Protein AF-A0A6P8PM61-F1 (afdb_monomer)

Radius of gyration: 30.63 Å; Cα contacts (8 Å, |Δi|>4): 524; chains: 1; bounding box: 127×92×71 Å

Secondary structure (DSSP, 8-state):
-HHHHHHHTTTTTTT-STT--HHHHHHHHHHHTTS-THHHHHHHHHHHHHHHHS---GGGHHHHHHHHHHHHHHHHHHTTS-SS--HHHHHHHHHHHHHHHHHHHHHHTTTTTT-HHHHHHHHHHHTTGGGGGGGGTT-HHHHHHHHHHHHHHHHHHTTTS-TTS--SS-----------------SS------PPPSS---HHHHHHHHHHHHHHHT-TTHHHHHHHHHHGGGGGG-S-THHHHHHHHHHHHHHHH-HHHHHHHHHHHHHHHHHHHHHHTT-TT-TTGGGG--HHHHHHHHHHHHHHHHH-SSHHHHHHHHH----S--------S-SS--HHHHHH---TT--HHHHHHHHHHHHHHHHHHHHHHHHTTT-GGGHHHHHHHHHHHHHHHHH---HHHHHHHHHHHHHHH-S--TTTTTSS---TT---TTS--SHHHHHHHHHHHHH-TT---PPP------------PPP----------------SSSS----------HHHHHHHHHHHHHHHHHHHHHHHHHHHHHHHHHHHHHHHHHHHHHHHHHHHHHHHHHHHHTT--

Mean predicted aligned error: 16.51 Å

Nearest PDB structures (foldseek):
  3icq-assembly1_T  TM=1.948E-01  e=8.072E-01  Schizosaccharomyces pombe
  8v3b-assembly1_a  TM=2.171E-01  e=1.898E+00  synthetic construct
  6tnf-assembly1_A  TM=2.110E-01  e=6.841E+00  Gallus gallus

Foldseek 3Di:
DLVLLLVQLCLVPLQDDPSHDNLVSLVVLLVQLPDDDPSVVSSLLSLLSSLLRHFQDLVCLVSLLVLLLSLLVCLLVVLVPDLDDDLSLLSSLSSNLSSLLSNLLCVLLVSCVVVLVSLVSNVVSLVRLVVSLVSCLLPLSSNLSSVSNSLSSCVSNVVPDPPDPPPDDDDDPPPPPDDDDDDPDDDDDDDDPDDDPPDPQQQLLVLLLVLLVCLLVVNPCNVVSLVVNVVSLVVCLDPSVSSLLLSLLSLLNSLLRDVSSLQSSLVSLLCLVCVVVVVCVVDVPDPPPVSSRDLSSLLSNLQSLLLSLVRRPDNVSNVCLAPNDPPDPDDDDPDLGQDRNRLLNLLSRDPPDDDPVVNSRSVSSNLSSLLSLLLSLLLCPPPPVCVVVNVVSVVSNVVCVVVDPDPSSVVSNVVSCCNFCDPPDPVVPPDDDPPNPPPDPSGSNRNSVSSSQNSCVSNPVPDDDSDDPDDDDPPPPPPDDDDDDDDDDDDDDDDDDDDDPPDDDDDDDPDDDPVVVVVVVVVVVVVVVVVVVVVVVVVVVVVVVVVVVVVVVVVVVVVVVVVVVVVVVVVVVVVVD

Organism: Geotrypetes seraphini (NCBI:txid260995)

Sequence (577 aa):
MLLRCKRRSGFHSMGCGEYVDLTVAWTELILLAQCKGKIQEEALDILLVSLDQAPVNSDHIRVLFFIAESVLYRICCDAVHKSYLYSNEVKLSKIGFLTFLRLFVFHLSDKLVPYKENKCRLLTFIQVLPSCETVYQLYPNVLSALRFMNKAAETICSSMMPLERMSSSDNSFKQNQYPHTFDLYSQGSISSEYDPPKFEMNPFLWHSLLTWQCVQTNGTRLNELLQNLFVYRGELHQENWLYSVLALFFLGEAAKLNMSCLKVLMHLMRDFILSPLSLQLKHENCKRNISSWRWEVAYIYTMVLADICLNGNISEIQKTAFVGCKEHGYLLKQTKELKEASLYDLLHYSPAQMSNLCDEIFWVIRYGAVHSLVKICHELRGNVNREGLRNAVWKALYKQKRNENDSHILEAVKVAEAEINGPINPFISRNGKVLSTHRSLACFQYVGWRIASGLCSFYFPTTHYIHLPRTSLPKKSQIQHSQSKQHKMEKKVSHFLCKEVLQAGKRSVSHQDFTMRSDMDLKRVIKNQWEKELQVLIKEEDDMSNKSLQKNQTQETYFREIMRKREEKLKKEDKTL

Solvent-accessible surface area (backbone atoms only — not comparable to full-atom values): 34284 Å² total; per-residue (Å²): 108,68,72,56,34,42,51,17,26,8,64,90,48,52,40,48,59,95,72,38,39,56,57,62,18,49,55,53,27,58,58,42,39,71,46,76,65,72,56,15,56,54,25,47,52,50,44,42,55,21,65,28,41,28,72,69,55,80,85,41,51,68,49,40,50,53,50,41,50,54,39,48,52,49,53,60,61,53,57,79,75,63,97,69,91,51,71,65,57,53,51,42,31,54,41,33,31,54,37,38,54,52,51,44,54,36,44,78,69,59,67,50,71,85,47,55,68,62,43,58,59,47,51,65,49,54,74,53,46,69,76,47,48,74,80,32,68,86,36,60,78,48,36,41,23,51,54,47,36,48,53,40,51,49,64,72,37,58,91,71,61,75,95,75,83,87,84,86,84,79,93,71,89,73,79,78,78,76,90,73,92,74,88,89,80,84,88,82,90,75,92,76,97,66,83,75,71,95,62,89,69,56,68,43,36,52,40,21,50,50,42,25,51,29,60,76,69,69,46,89,61,49,66,63,39,57,52,50,45,62,74,37,48,70,57,57,47,37,92,68,45,65,50,41,47,53,24,48,34,24,39,35,56,28,22,20,76,33,64,69,46,38,54,49,52,25,51,55,50,36,53,59,70,48,42,66,61,60,58,50,79,75,41,97,80,62,95,72,71,68,78,45,66,59,64,56,53,56,34,50,46,32,51,39,38,42,46,24,42,73,62,24,74,45,71,65,44,17,48,30,36,36,70,33,81,86,82,73,79,88,78,93,70,96,65,59,63,75,79,50,51,11,48,51,40,37,53,65,52,47,82,89,84,66,63,78,80,54,61,76,57,53,52,49,41,29,23,29,25,46,28,32,46,54,43,50,42,58,73,36,60,90,38,80,93,44,40,68,60,30,51,52,48,46,51,51,52,54,54,47,65,75,72,60,78,56,66,62,50,59,46,23,48,54,53,37,50,52,68,71,56,58,86,73,60,82,88,68,77,80,65,97,64,86,69,95,68,75,76,62,90,79,61,81,84,37,39,40,56,33,49,50,53,34,52,43,55,74,78,39,83,84,67,72,85,79,75,76,87,76,78,82,70,81,76,76,76,76,76,80,76,80,88,79,84,87,82,91,78,91,83,82,89,83,90,82,82,94,82,81,88,84,83,82,84,85,81,92,67,87,79,75,57,73,69,61,54,53,54,52,51,50,52,49,53,53,50,56,49,49,56,52,49,52,56,48,51,54,50,53,50,51,54,51,51,51,52,51,52,54,51,52,51,51,52,50,54,52,51,53,52,52,51,52,58,50,54,56,49,54,64,52,58,72,70,74,116

pLDDT: mean 72.49, std 23.61, range [24.22, 97.06]

InterPro domains:
  IPR031747 Transmembrane protein 232 [PF15877] (1-417)
  IPR031747 Transmembrane protein 232 [PTHR28651] (1-575)

Structure (mmCIF, N/CA/C/O backbone):
data_AF-A0A6P8PM61-F1
#
_entry.id   AF-A0A6P8PM61-F1
#
loop_
_atom_site.group_PDB
_atom_site.id
_atom_site.type_symbol
_atom_site.label_atom_id
_atom_site.label_alt_id
_atom_site.label_comp_id
_atom_site.label_asym_id
_atom_site.label_entity_id
_atom_site.label_seq_id
_atom_site.pdbx_PDB_ins_code
_atom_site.Cartn_x
_atom_site.Cartn_y
_atom_site.Cartn_z
_atom_site.occupancy
_atom_site.B_iso_or_equiv
_atom_site.auth_seq_id
_atom_site.auth_comp_id
_atom_site.auth_asym_id
_atom_site.auth_atom_id
_atom_site.pdbx_PDB_model_num
ATOM 1 N N . MET A 1 1 ? -6.709 -25.076 -11.941 1.00 78.12 1 MET A N 1
ATOM 2 C CA . MET A 1 1 ? -6.183 -23.834 -12.551 1.00 78.12 1 MET A CA 1
ATOM 3 C C . MET A 1 1 ? -5.539 -22.915 -11.513 1.00 78.12 1 MET A C 1
ATOM 5 O O . MET A 1 1 ? -4.338 -22.725 -11.611 1.00 78.12 1 MET A O 1
ATOM 9 N N . LEU A 1 2 ? -6.252 -22.462 -10.470 1.00 83.69 2 LEU A N 1
ATOM 10 C CA . LEU A 1 2 ? -5.696 -21.600 -9.403 1.00 83.69 2 LEU A CA 1
ATOM 11 C C . LEU A 1 2 ? -4.368 -22.093 -8.800 1.00 83.69 2 LEU A C 1
ATOM 13 O O . LEU A 1 2 ? -3.428 -21.317 -8.682 1.00 83.69 2 LEU A O 1
ATOM 17 N N . LEU A 1 3 ? -4.235 -23.394 -8.513 1.00 82.94 3 LEU A N 1
ATOM 18 C CA . LEU A 1 3 ? -2.977 -23.968 -8.008 1.00 82.94 3 LEU A CA 1
ATOM 19 C C . LEU A 1 3 ? -1.795 -23.778 -8.982 1.00 82.94 3 LEU A C 1
ATOM 21 O O . LEU A 1 3 ? -0.662 -23.572 -8.551 1.00 82.94 3 LEU A O 1
ATOM 25 N N . ARG A 1 4 ? -2.054 -23.826 -10.296 1.00 85.75 4 ARG A N 1
ATOM 26 C CA . ARG A 1 4 ? -1.054 -23.561 -11.341 1.00 85.75 4 ARG A CA 1
ATOM 27 C C . ARG A 1 4 ? -0.693 -22.080 -11.367 1.00 85.75 4 ARG A C 1
ATOM 29 O O . ARG A 1 4 ? 0.492 -21.764 -11.341 1.00 85.75 4 ARG A O 1
ATOM 36 N N . CYS A 1 5 ? -1.692 -21.198 -11.354 1.00 86.94 5 CYS A N 1
ATOM 37 C CA . CYS A 1 5 ? -1.477 -19.753 -11.305 1.00 86.94 5 CYS A CA 1
ATOM 38 C C . CYS A 1 5 ? -0.686 -19.353 -10.052 1.00 86.94 5 CYS A C 1
ATOM 40 O O . CYS A 1 5 ? 0.252 -18.578 -10.157 1.00 86.94 5 CYS A O 1
ATOM 42 N N . LYS A 1 6 ? -0.967 -19.966 -8.894 1.00 85.12 6 LYS A N 1
ATOM 43 C CA . LYS A 1 6 ? -0.231 -19.760 -7.635 1.00 85.12 6 LYS A CA 1
ATOM 44 C C . LYS A 1 6 ? 1.249 -20.151 -7.720 1.00 85.12 6 LYS A C 1
ATOM 46 O O . LYS A 1 6 ? 2.096 -19.503 -7.113 1.00 85.12 6 LYS A O 1
ATOM 51 N N . ARG A 1 7 ? 1.575 -21.221 -8.454 1.00 85.19 7 ARG A N 1
ATOM 52 C CA . ARG A 1 7 ? 2.972 -21.619 -8.706 1.00 85.19 7 ARG A CA 1
ATOM 53 C C . ARG A 1 7 ? 3.653 -20.643 -9.665 1.00 85.19 7 ARG A C 1
ATOM 55 O O . ARG A 1 7 ? 4.719 -20.134 -9.340 1.00 85.19 7 ARG A O 1
ATOM 62 N N . ARG A 1 8 ? 3.007 -20.343 -10.798 1.00 89.38 8 ARG A N 1
ATOM 63 C CA . ARG A 1 8 ? 3.531 -19.424 -11.822 1.00 89.38 8 ARG A CA 1
ATOM 64 C C . ARG A 1 8 ? 3.664 -17.986 -11.332 1.00 89.38 8 ARG A C 1
ATOM 66 O O . ARG A 1 8 ? 4.543 -17.284 -11.799 1.00 89.38 8 ARG A O 1
ATOM 73 N N . SER A 1 9 ? 2.845 -17.561 -10.373 1.00 86.69 9 SER A N 1
ATOM 74 C CA . SER A 1 9 ? 2.925 -16.229 -9.768 1.00 86.69 9 SER A CA 1
ATOM 75 C C . SER A 1 9 ? 4.073 -16.091 -8.759 1.00 86.69 9 SER A C 1
ATOM 77 O O . SER A 1 9 ? 4.243 -15.030 -8.155 1.00 86.69 9 SER A O 1
ATOM 79 N N . GLY A 1 10 ? 4.835 -17.169 -8.527 1.00 81.31 10 GLY A N 1
ATOM 80 C CA . GLY A 1 10 ? 5.909 -17.207 -7.541 1.00 81.31 10 GLY A CA 1
ATOM 81 C C . GLY A 1 10 ? 5.420 -16.901 -6.127 1.00 81.31 10 GLY A C 1
ATOM 82 O O . GLY A 1 10 ? 6.168 -16.327 -5.340 1.00 81.31 10 GLY A O 1
ATOM 83 N N . PHE A 1 11 ? 4.175 -17.269 -5.794 1.00 80.12 11 PHE A N 1
ATOM 84 C CA . PHE A 1 11 ? 3.513 -16.909 -4.532 1.00 80.12 11 PHE A CA 1
ATOM 85 C C . PHE A 1 11 ? 4.338 -17.272 -3.285 1.00 80.12 11 PHE A C 1
ATOM 87 O O . PHE A 1 11 ? 4.326 -16.561 -2.284 1.00 80.12 11 PHE A O 1
ATOM 94 N N . HIS A 1 12 ? 5.069 -18.388 -3.336 1.00 79.94 12 HIS A N 1
ATOM 95 C CA . HIS A 1 12 ? 5.944 -18.829 -2.245 1.00 79.94 12 HIS A CA 1
ATOM 96 C C . HIS A 1 12 ? 7.421 -18.468 -2.454 1.00 79.94 12 HIS A C 1
ATOM 98 O O . HIS A 1 12 ? 8.208 -18.582 -1.518 1.00 79.94 12 HIS A O 1
ATOM 104 N N . SER A 1 13 ? 7.794 -18.014 -3.650 1.00 81.06 13 SER A N 1
ATOM 105 C CA . SER A 1 13 ? 9.173 -17.754 -4.073 1.00 81.06 13 SER A CA 1
ATOM 106 C C . SER A 1 13 ? 9.436 -16.278 -4.395 1.00 81.06 13 SER A C 1
ATOM 108 O O . SER A 1 13 ? 10.390 -15.953 -5.097 1.00 81.06 13 SER A O 1
ATOM 110 N N . MET A 1 14 ? 8.602 -15.373 -3.868 1.00 82.06 14 MET A N 1
ATOM 111 C CA . MET A 1 14 ? 8.716 -13.918 -4.038 1.00 82.06 14 MET A CA 1
ATOM 112 C C . MET A 1 14 ? 8.737 -13.466 -5.507 1.00 82.06 14 MET A C 1
ATOM 114 O O . MET A 1 14 ? 9.443 -12.522 -5.860 1.00 82.06 14 MET A O 1
ATOM 118 N N . GLY A 1 15 ? 7.994 -14.161 -6.372 1.00 80.06 15 GLY A N 1
ATOM 119 C CA . GLY A 1 15 ? 7.952 -13.852 -7.801 1.00 80.06 15 GLY A CA 1
ATOM 120 C C . GLY A 1 15 ? 9.226 -14.217 -8.573 1.00 80.06 15 GLY A C 1
ATOM 121 O O . GLY A 1 15 ? 9.423 -13.688 -9.660 1.00 80.06 15 GLY A O 1
ATOM 122 N N . CYS A 1 16 ? 10.074 -15.106 -8.043 1.00 82.12 16 CYS A N 1
ATOM 123 C CA . CYS A 1 16 ? 11.276 -15.604 -8.723 1.00 82.12 16 CYS A CA 1
ATOM 124 C C . CYS A 1 16 ? 11.272 -17.139 -8.829 1.00 82.12 16 CYS A C 1
ATOM 126 O O . CYS A 1 16 ? 10.770 -17.823 -7.935 1.00 82.12 16 CYS A O 1
ATOM 128 N N . GLY A 1 17 ? 11.867 -17.696 -9.885 1.00 83.75 17 GLY A N 1
ATOM 129 C CA . GLY A 1 17 ? 12.079 -19.140 -10.041 1.00 83.75 17 GLY A CA 1
ATOM 130 C C . GLY A 1 17 ? 11.942 -19.616 -11.486 1.00 83.75 17 GLY A C 1
ATOM 131 O O . GLY A 1 17 ? 11.370 -18.923 -12.315 1.00 83.75 17 GLY A O 1
ATOM 132 N N . GLU A 1 18 ? 12.436 -20.820 -11.766 1.00 81.00 18 GLU A N 1
ATOM 133 C CA . GLU A 1 18 ? 12.456 -21.415 -13.115 1.00 81.00 18 GLU A CA 1
ATOM 134 C C . GLU A 1 18 ? 11.054 -21.591 -13.724 1.00 81.00 18 GLU A C 1
ATOM 136 O O . GLU A 1 18 ? 10.856 -21.417 -14.919 1.00 81.00 18 GLU A O 1
ATOM 141 N N . TYR A 1 19 ? 10.056 -21.882 -12.885 1.00 83.56 19 TYR A N 1
ATOM 142 C CA . TYR A 1 19 ? 8.664 -22.096 -13.302 1.00 83.56 19 TYR A CA 1
ATOM 143 C C . TYR A 1 19 ? 7.767 -20.870 -13.082 1.00 83.56 19 TYR A C 1
ATOM 145 O O . TYR A 1 19 ? 6.537 -20.986 -13.133 1.00 83.56 19 TYR A O 1
ATOM 153 N N . VAL A 1 20 ? 8.361 -19.719 -12.754 1.00 88.94 20 VAL A N 1
ATOM 154 C CA . VAL A 1 20 ? 7.632 -18.474 -12.515 1.00 88.94 20 VAL A CA 1
ATOM 155 C C . VAL A 1 20 ? 7.486 -17.726 -13.832 1.00 88.94 20 VAL A C 1
ATOM 157 O O . VAL A 1 20 ? 8.468 -17.359 -14.464 1.00 88.94 20 VAL A O 1
ATOM 160 N N . ASP A 1 21 ? 6.238 -17.475 -14.204 1.00 91.38 21 ASP A N 1
ATOM 161 C CA . ASP A 1 21 ? 5.859 -16.674 -15.362 1.00 91.38 21 ASP A CA 1
ATOM 162 C C . ASP A 1 21 ? 4.782 -15.696 -14.897 1.00 91.38 21 ASP A C 1
ATOM 164 O O . ASP A 1 21 ? 3.596 -16.033 -14.807 1.00 91.38 21 ASP A O 1
ATOM 168 N N . LEU A 1 22 ? 5.227 -14.500 -14.510 1.00 93.00 22 LEU A N 1
ATOM 169 C CA . LEU A 1 22 ? 4.367 -13.475 -13.925 1.00 93.00 22 LEU A CA 1
ATOM 170 C C . LEU A 1 22 ? 3.377 -12.920 -14.949 1.00 93.00 22 LEU A C 1
ATOM 172 O O . LEU A 1 22 ? 2.219 -12.692 -14.608 1.00 93.00 22 LEU A O 1
ATOM 176 N N . THR A 1 23 ? 3.797 -12.770 -16.204 1.00 93.38 23 THR A N 1
ATOM 177 C CA . THR A 1 23 ? 2.954 -12.254 -17.287 1.00 93.38 23 THR A CA 1
ATOM 178 C C . THR A 1 23 ? 1.761 -13.171 -17.529 1.00 93.38 23 THR A C 1
ATOM 180 O O . THR A 1 23 ? 0.613 -12.714 -17.515 1.00 93.38 23 THR A O 1
ATOM 183 N N . VAL A 1 24 ? 1.998 -14.478 -17.669 1.00 93.56 24 VAL A N 1
ATOM 184 C CA . VAL A 1 24 ? 0.913 -15.454 -17.832 1.00 93.56 24 VAL A CA 1
ATOM 185 C C . VAL A 1 24 ? 0.106 -15.585 -16.545 1.00 93.56 24 VAL A C 1
ATOM 187 O O . VAL A 1 24 ? -1.124 -15.575 -16.591 1.00 93.56 24 VAL A O 1
ATOM 190 N N . ALA A 1 25 ? 0.765 -15.675 -15.386 1.00 94.38 25 ALA A N 1
ATOM 191 C CA . ALA A 1 25 ? 0.072 -15.853 -14.115 1.00 94.38 25 ALA A CA 1
ATOM 192 C C . ALA A 1 25 ? -0.889 -14.703 -13.810 1.00 94.38 25 ALA A C 1
ATOM 194 O O . ALA A 1 25 ? -2.031 -14.958 -13.441 1.00 94.38 25 ALA A O 1
ATOM 195 N N . TRP A 1 26 ? -0.458 -13.450 -13.958 1.00 96.56 26 TRP A N 1
ATOM 196 C CA . TRP A 1 26 ? -1.305 -12.301 -13.653 1.00 96.56 26 TRP A CA 1
ATOM 197 C C . TRP A 1 26 ? -2.449 -12.142 -14.647 1.00 96.56 26 TRP A C 1
ATOM 199 O 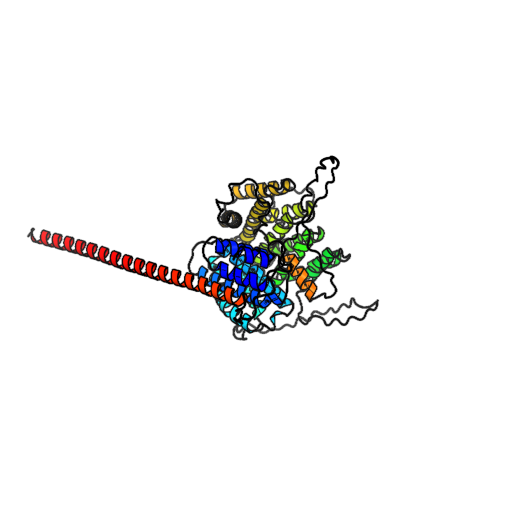O . TRP A 1 26 ? -3.561 -11.833 -14.224 1.00 96.56 26 TRP A O 1
ATOM 209 N N . THR A 1 27 ? -2.211 -12.432 -15.930 1.00 95.44 27 THR A N 1
ATOM 210 C CA . THR A 1 27 ? -3.268 -12.461 -16.952 1.00 95.44 27 THR A CA 1
ATOM 211 C C . THR A 1 27 ? -4.327 -13.510 -16.604 1.00 95.44 27 THR A C 1
ATOM 213 O O . THR A 1 27 ? -5.516 -13.208 -16.566 1.00 95.44 27 THR A O 1
ATOM 216 N N . GLU A 1 28 ? -3.914 -14.738 -16.274 1.00 94.81 28 GLU A N 1
ATOM 217 C CA . GLU A 1 28 ? -4.842 -15.795 -15.861 1.00 94.81 28 GLU A CA 1
ATOM 218 C C . GLU A 1 28 ? -5.581 -15.431 -14.561 1.00 94.81 28 GLU A C 1
ATOM 220 O O . GLU A 1 28 ? -6.780 -15.674 -14.451 1.00 94.81 28 GLU A O 1
ATOM 225 N N . LEU A 1 29 ? -4.895 -14.841 -13.575 1.00 94.88 29 LEU A N 1
ATOM 226 C CA . LEU A 1 29 ? -5.489 -14.483 -12.283 1.00 94.88 29 LEU A CA 1
ATOM 227 C C . LEU A 1 29 ? -6.523 -13.363 -12.403 1.00 94.88 29 LEU A C 1
ATOM 229 O O . LEU A 1 29 ? -7.583 -13.475 -11.792 1.00 94.88 29 LEU A O 1
ATOM 233 N N . ILE A 1 30 ? -6.259 -12.313 -13.187 1.00 94.94 30 ILE A N 1
ATOM 234 C CA . ILE A 1 30 ? -7.231 -11.224 -13.360 1.00 94.94 30 ILE A CA 1
ATOM 235 C C . ILE A 1 30 ? -8.457 -11.686 -14.160 1.00 94.94 30 ILE A C 1
ATOM 237 O O . ILE A 1 30 ? -9.573 -11.272 -13.852 1.00 94.94 30 ILE A O 1
ATOM 241 N N . LEU A 1 31 ? -8.284 -12.615 -15.108 1.00 92.75 31 LEU A N 1
ATOM 242 C CA . LEU A 1 31 ? -9.399 -13.267 -15.801 1.00 92.75 31 LEU A CA 1
ATOM 243 C C . LEU A 1 31 ? -10.201 -14.173 -14.854 1.00 92.75 31 LEU A C 1
ATOM 245 O O . LEU A 1 31 ? -11.425 -14.104 -14.822 1.00 92.75 31 LEU A O 1
ATOM 249 N N . LEU A 1 32 ? -9.537 -14.976 -14.017 1.00 92.25 32 LEU A N 1
ATOM 250 C CA . LEU A 1 32 ? -10.209 -15.792 -12.995 1.00 92.25 32 LEU A CA 1
ATOM 251 C C . LEU A 1 32 ? -10.926 -14.942 -11.940 1.00 92.25 32 LEU A C 1
ATOM 253 O O . LEU A 1 32 ? -11.947 -15.366 -11.400 1.00 92.25 32 LEU A O 1
ATOM 257 N N . ALA A 1 33 ? -10.438 -13.731 -11.670 1.00 90.50 33 ALA A N 1
ATOM 258 C CA . ALA A 1 33 ? -11.106 -12.779 -10.791 1.00 90.50 33 ALA A CA 1
ATOM 259 C C . ALA A 1 33 ? -12.441 -12.255 -11.359 1.00 90.50 33 ALA A C 1
ATOM 261 O O . ALA A 1 33 ? -13.199 -11.625 -10.620 1.00 90.50 33 ALA A O 1
ATOM 262 N N . GLN A 1 34 ? -12.757 -12.514 -12.634 1.00 86.62 34 GLN A N 1
ATOM 263 C CA . GLN A 1 34 ? -14.078 -12.242 -13.215 1.00 86.62 34 GLN A CA 1
ATOM 264 C C . GLN A 1 34 ? -15.112 -13.321 -12.863 1.00 86.62 34 GLN A C 1
ATOM 266 O O . GLN A 1 34 ? -16.311 -13.070 -12.953 1.00 86.62 34 GLN A O 1
ATOM 271 N N . CYS A 1 35 ? -14.682 -14.509 -12.422 1.00 86.75 35 CYS A N 1
ATOM 272 C CA . CYS A 1 35 ? -15.599 -15.519 -11.896 1.00 86.75 35 CYS A CA 1
ATOM 273 C C . CYS A 1 35 ? -16.296 -15.014 -10.614 1.00 86.75 35 CYS A C 1
ATOM 275 O O . CYS A 1 35 ? -15.864 -14.039 -10.006 1.00 86.75 35 CYS A O 1
ATOM 277 N N . LYS A 1 36 ? -17.364 -15.691 -10.167 1.00 80.94 36 LYS A N 1
ATOM 278 C CA . LYS A 1 36 ? -18.052 -15.393 -8.894 1.00 80.94 36 LYS A CA 1
ATOM 279 C C . LYS A 1 36 ? -17.646 -16.370 -7.782 1.00 80.94 36 LYS A C 1
ATOM 281 O O . LYS A 1 36 ? -17.249 -17.509 -8.035 1.00 80.94 36 LYS A O 1
ATOM 286 N N . GLY A 1 37 ? -17.786 -15.936 -6.529 1.00 82.88 37 GLY A N 1
ATOM 287 C CA . GLY A 1 37 ? -17.596 -16.778 -5.344 1.00 82.88 37 GLY A CA 1
ATOM 288 C C . GLY A 1 37 ? -16.127 -17.036 -4.993 1.00 82.88 37 GLY A C 1
ATOM 289 O O . GLY A 1 37 ? -15.267 -16.185 -5.189 1.00 82.88 37 GLY A O 1
ATOM 290 N N . LYS A 1 38 ? -15.821 -18.226 -4.458 1.00 84.06 38 LYS A N 1
ATOM 291 C CA . LYS A 1 38 ? -14.497 -18.536 -3.875 1.00 84.06 38 LYS A CA 1
ATOM 292 C C . LYS A 1 38 ? -13.328 -18.391 -4.857 1.00 84.06 38 LYS A C 1
ATOM 294 O O . LYS A 1 38 ? -12.235 -18.031 -4.439 1.00 84.06 38 LYS A O 1
ATOM 299 N N . ILE A 1 39 ? -13.564 -18.657 -6.144 1.00 87.50 39 ILE A N 1
ATOM 300 C CA . ILE A 1 39 ? -12.535 -18.537 -7.188 1.00 87.50 39 ILE A CA 1
ATOM 301 C C . ILE A 1 39 ? -12.096 -17.079 -7.342 1.00 87.50 39 ILE A C 1
ATOM 303 O O . ILE A 1 39 ? -10.900 -16.827 -7.454 1.00 87.50 39 ILE A O 1
ATOM 307 N N . GLN A 1 40 ? -13.045 -16.139 -7.295 1.00 88.94 40 GLN A N 1
ATOM 308 C CA . GLN A 1 40 ? -12.759 -14.707 -7.351 1.00 88.94 40 GLN A CA 1
ATOM 309 C C . GLN A 1 40 ? -11.863 -14.281 -6.198 1.00 88.94 40 GLN A C 1
ATOM 311 O O . GLN A 1 40 ? -10.819 -13.674 -6.411 1.00 88.94 40 GLN A O 1
ATOM 316 N N . GLU A 1 41 ? -12.283 -14.624 -4.984 1.00 85.25 41 GLU A N 1
ATOM 317 C CA . GLU A 1 41 ? -11.602 -14.233 -3.755 1.00 85.25 41 GLU A CA 1
ATOM 318 C C . GLU A 1 41 ? -10.168 -14.765 -3.724 1.00 85.25 41 GLU A C 1
ATOM 320 O O . GLU A 1 41 ? -9.231 -13.999 -3.511 1.00 85.25 41 GLU A O 1
ATOM 325 N N . GLU A 1 42 ? -9.981 -16.051 -4.032 1.00 87.81 42 GLU A N 1
ATOM 326 C CA . GLU A 1 42 ? -8.654 -16.664 -4.046 1.00 87.81 42 GLU A CA 1
ATOM 327 C C . GLU A 1 42 ? -7.778 -16.123 -5.190 1.00 87.81 42 GLU A C 1
ATOM 329 O O . GLU A 1 42 ? -6.578 -15.919 -4.998 1.00 87.81 42 GLU A O 1
ATOM 334 N N . ALA A 1 43 ? -8.349 -15.846 -6.369 1.00 91.31 43 ALA A N 1
ATOM 335 C CA . ALA A 1 43 ? -7.609 -15.248 -7.480 1.00 91.31 43 ALA A CA 1
ATOM 336 C C . ALA A 1 43 ? -7.112 -13.834 -7.142 1.00 91.31 43 ALA A C 1
ATOM 338 O O . ALA A 1 43 ? -5.940 -13.529 -7.376 1.00 91.31 43 ALA A O 1
ATOM 339 N N . LEU A 1 44 ? -7.978 -12.998 -6.556 1.00 91.44 44 LEU A N 1
ATOM 340 C CA . LEU A 1 44 ? -7.629 -11.650 -6.106 1.00 91.44 44 LEU A CA 1
ATOM 341 C C . LEU A 1 44 ? -6.558 -11.695 -5.009 1.00 91.44 44 LEU A C 1
ATOM 343 O O . LEU A 1 44 ? -5.597 -10.933 -5.077 1.00 91.44 44 LEU A O 1
ATOM 347 N N . ASP A 1 45 ? -6.661 -12.623 -4.054 1.00 89.19 45 ASP A N 1
ATOM 348 C CA . ASP A 1 45 ? -5.665 -12.777 -2.988 1.00 89.19 45 ASP A CA 1
ATOM 349 C C . ASP A 1 45 ? -4.294 -13.197 -3.531 1.00 89.19 45 ASP A C 1
ATOM 351 O O . ASP A 1 45 ? -3.266 -12.623 -3.165 1.00 89.19 45 ASP A O 1
ATOM 355 N N . ILE A 1 46 ? -4.253 -14.175 -4.444 1.00 90.38 46 ILE A N 1
ATOM 356 C CA . ILE A 1 46 ? -2.998 -14.610 -5.074 1.00 90.38 46 ILE A CA 1
ATOM 357 C C . ILE A 1 46 ? -2.385 -13.468 -5.894 1.00 90.38 46 ILE A C 1
ATOM 359 O O . ILE A 1 46 ? -1.167 -13.270 -5.836 1.00 90.38 46 ILE A O 1
ATOM 363 N N . LEU A 1 47 ? -3.202 -12.730 -6.652 1.00 93.75 47 LEU A N 1
ATOM 364 C CA . LEU A 1 47 ? -2.740 -11.613 -7.473 1.00 93.75 47 LEU A CA 1
ATOM 365 C C . LEU A 1 47 ? -2.184 -10.479 -6.609 1.00 93.75 47 LEU A C 1
ATOM 367 O O . LEU A 1 47 ? -1.088 -9.996 -6.884 1.00 93.75 47 LEU A O 1
ATOM 371 N N . LEU A 1 48 ? -2.886 -10.115 -5.534 1.00 91.50 48 LEU A N 1
ATOM 372 C CA . LEU A 1 48 ? -2.464 -9.081 -4.593 1.00 91.50 48 LEU A CA 1
ATOM 373 C C . LEU A 1 48 ? -1.103 -9.414 -3.962 1.00 91.50 48 LEU A C 1
ATOM 375 O O . LEU A 1 48 ? -0.187 -8.594 -3.992 1.00 91.50 48 LEU A O 1
ATOM 379 N N . VAL A 1 49 ? -0.932 -10.643 -3.463 1.00 89.69 49 VAL A N 1
ATOM 380 C CA . VAL A 1 49 ? 0.338 -11.097 -2.867 1.00 89.69 49 VAL A CA 1
ATOM 381 C C . VAL A 1 49 ? 1.471 -11.127 -3.899 1.00 89.69 49 VAL A C 1
ATOM 383 O O . VAL A 1 49 ? 2.604 -10.753 -3.592 1.00 89.69 49 VAL A O 1
ATOM 386 N N . SER A 1 50 ? 1.185 -11.569 -5.125 1.00 92.19 50 SER A N 1
ATOM 387 C CA . SER A 1 50 ? 2.191 -11.635 -6.189 1.00 92.19 50 SER A CA 1
ATOM 388 C C . SER A 1 50 ? 2.633 -10.239 -6.650 1.00 92.19 50 SER A C 1
ATOM 390 O O . SER A 1 50 ? 3.832 -10.005 -6.807 1.00 92.19 50 SER A O 1
ATOM 392 N N . LEU A 1 51 ? 1.702 -9.288 -6.791 1.00 93.62 51 LEU A N 1
ATOM 393 C CA . LEU A 1 51 ? 1.999 -7.895 -7.142 1.00 93.62 51 LEU A CA 1
ATOM 394 C C . LEU A 1 51 ? 2.768 -7.141 -6.052 1.00 93.62 51 LEU A C 1
ATOM 396 O O . LEU A 1 51 ? 3.516 -6.225 -6.384 1.00 93.62 51 LEU A O 1
ATOM 400 N N . ASP A 1 52 ? 2.631 -7.498 -4.777 1.00 91.38 52 ASP A N 1
ATOM 401 C CA . ASP A 1 52 ? 3.464 -6.925 -3.707 1.00 91.38 52 ASP A CA 1
ATOM 402 C C . ASP A 1 52 ? 4.915 -7.439 -3.800 1.00 91.38 52 ASP A C 1
ATOM 404 O O . ASP A 1 52 ? 5.875 -6.678 -3.697 1.00 91.38 52 ASP A O 1
ATOM 408 N N . GLN A 1 53 ? 5.093 -8.735 -4.077 1.00 89.62 53 GLN A N 1
ATOM 409 C CA . GLN A 1 53 ? 6.392 -9.408 -3.965 1.00 89.62 53 GLN A CA 1
ATOM 410 C C . GLN A 1 53 ? 7.235 -9.439 -5.236 1.00 89.62 53 GLN A C 1
ATOM 412 O O . GLN A 1 53 ? 8.446 -9.641 -5.133 1.00 89.62 53 GLN A O 1
ATOM 417 N N . ALA A 1 54 ? 6.637 -9.320 -6.419 1.00 91.19 54 ALA A N 1
ATOM 418 C CA . ALA A 1 54 ? 7.350 -9.532 -7.673 1.00 91.19 54 ALA A CA 1
ATOM 419 C C . ALA A 1 54 ? 8.455 -8.488 -7.928 1.00 91.19 54 ALA A C 1
ATOM 421 O O . ALA A 1 54 ? 8.298 -7.319 -7.562 1.00 91.19 54 ALA A O 1
ATOM 422 N N . PRO A 1 55 ? 9.554 -8.854 -8.606 1.00 90.00 55 PRO A N 1
ATOM 423 C CA . PRO A 1 55 ? 10.539 -7.883 -9.071 1.00 90.00 55 PRO A CA 1
ATOM 424 C C . PRO A 1 55 ? 9.932 -6.876 -10.064 1.00 90.00 55 PRO A C 1
ATOM 426 O O . PRO A 1 55 ? 8.893 -7.116 -10.690 1.00 90.00 55 PRO A O 1
ATOM 429 N N . VAL A 1 56 ? 10.579 -5.718 -10.192 1.00 90.38 56 VAL A N 1
ATOM 430 C CA . VAL A 1 56 ? 10.249 -4.717 -11.211 1.00 90.38 56 VAL A CA 1
ATOM 431 C C . VAL A 1 56 ? 11.021 -5.085 -12.478 1.00 90.38 56 VAL A C 1
ATOM 433 O O . VAL A 1 56 ? 12.238 -4.956 -12.514 1.00 90.38 56 VAL A O 1
ATOM 436 N N . ASN A 1 57 ? 10.320 -5.589 -13.496 1.00 89.19 57 ASN A N 1
ATOM 437 C CA . ASN A 1 57 ? 10.888 -5.943 -14.799 1.00 89.19 57 ASN A CA 1
ATOM 438 C C . ASN A 1 57 ? 10.025 -5.336 -15.919 1.00 89.19 57 ASN A C 1
ATOM 440 O O . ASN A 1 57 ? 8.796 -5.365 -15.840 1.00 89.19 57 ASN A O 1
ATOM 444 N N . SER A 1 58 ? 10.674 -4.797 -16.953 1.00 89.38 58 SER A N 1
ATOM 445 C CA . SER A 1 58 ? 10.029 -4.167 -18.112 1.00 89.38 58 SER A CA 1
ATOM 446 C C . SER A 1 58 ? 9.133 -5.133 -18.896 1.00 89.38 58 SER A C 1
ATOM 448 O O . SER A 1 58 ? 8.144 -4.695 -19.482 1.00 89.38 58 SER A O 1
ATOM 450 N N . ASP A 1 59 ? 9.398 -6.442 -18.837 1.00 90.19 59 ASP A N 1
ATOM 451 C CA . ASP A 1 59 ? 8.548 -7.471 -19.461 1.00 90.19 59 ASP A CA 1
ATOM 452 C C . ASP A 1 59 ? 7.110 -7.457 -18.917 1.00 90.19 59 ASP A C 1
ATOM 454 O O . ASP A 1 59 ? 6.161 -7.853 -19.595 1.00 90.19 59 ASP A O 1
ATOM 458 N N . HIS A 1 60 ? 6.926 -6.948 -17.696 1.00 92.81 60 HIS A N 1
ATOM 459 C CA . HIS A 1 60 ? 5.628 -6.894 -17.040 1.00 92.81 60 HIS A CA 1
ATOM 460 C C . HIS A 1 60 ? 4.760 -5.715 -17.507 1.00 92.81 60 HIS A C 1
ATOM 462 O O . HIS A 1 60 ? 3.572 -5.683 -17.195 1.00 92.81 60 HIS A O 1
ATOM 468 N N . ILE A 1 61 ? 5.302 -4.733 -18.239 1.00 94.94 61 ILE A N 1
ATOM 469 C CA . ILE A 1 61 ? 4.587 -3.479 -18.544 1.00 94.94 61 ILE A CA 1
ATOM 470 C C . ILE A 1 61 ? 3.255 -3.745 -19.261 1.00 94.94 61 ILE A C 1
ATOM 472 O O . ILE A 1 61 ? 2.224 -3.196 -18.872 1.00 94.94 61 ILE A O 1
ATOM 476 N N . ARG A 1 62 ? 3.245 -4.637 -20.261 1.00 94.12 62 ARG A N 1
ATOM 477 C CA . ARG A 1 62 ? 2.026 -4.972 -21.023 1.00 94.12 62 ARG A CA 1
ATOM 478 C C . ARG A 1 62 ? 0.934 -5.571 -20.142 1.00 94.12 62 ARG A C 1
ATOM 480 O O . ARG A 1 62 ? -0.219 -5.157 -20.229 1.00 94.12 62 ARG A O 1
ATOM 487 N N . VAL A 1 63 ? 1.294 -6.528 -19.285 1.00 96.19 63 VAL A N 1
ATOM 488 C CA . VAL A 1 63 ? 0.324 -7.159 -18.382 1.00 96.19 63 VAL A CA 1
ATOM 489 C C . VAL A 1 63 ? -0.142 -6.188 -17.297 1.00 96.19 63 VAL A C 1
ATOM 491 O O . VAL A 1 63 ? -1.308 -6.222 -16.927 1.00 96.19 63 VAL A O 1
ATOM 494 N N . LEU A 1 64 ? 0.710 -5.266 -16.838 1.00 97.06 64 LEU A N 1
ATOM 495 C CA . LEU A 1 64 ? 0.309 -4.224 -15.890 1.00 97.06 64 LEU A CA 1
ATOM 496 C C . LEU A 1 64 ? -0.738 -3.280 -16.494 1.00 97.06 64 LEU A C 1
ATOM 498 O O . LEU A 1 64 ? -1.721 -2.983 -15.823 1.00 97.06 64 LEU A O 1
ATOM 502 N N . PHE A 1 65 ? -0.595 -2.870 -17.760 1.00 96.25 65 PHE A N 1
ATOM 503 C CA . PHE A 1 65 ? -1.655 -2.121 -18.448 1.00 96.25 65 PHE A CA 1
ATOM 504 C C . PHE A 1 65 ? -2.951 -2.929 -18.550 1.00 96.25 65 PHE A C 1
ATOM 506 O O . PHE A 1 65 ? -4.018 -2.413 -18.233 1.00 96.25 65 PHE A O 1
ATOM 513 N N . PHE A 1 66 ? -2.867 -4.214 -18.905 1.00 95.56 66 PHE A N 1
ATOM 514 C CA . PHE A 1 66 ? -4.044 -5.082 -18.975 1.00 95.56 66 PHE A CA 1
ATOM 515 C C . PHE A 1 66 ? -4.768 -5.225 -17.623 1.00 95.56 66 PHE A C 1
ATOM 517 O O . PHE A 1 66 ? -5.999 -5.156 -17.564 1.00 95.56 66 PHE A O 1
ATOM 524 N N . ILE A 1 67 ? -4.023 -5.382 -16.523 1.00 96.81 67 ILE A N 1
ATOM 525 C CA . ILE A 1 67 ? -4.587 -5.409 -15.166 1.00 96.81 67 ILE A CA 1
ATOM 526 C C . ILE A 1 67 ? -5.204 -4.053 -14.822 1.00 96.81 67 ILE A C 1
ATOM 528 O O . ILE A 1 67 ? -6.320 -4.025 -14.310 1.00 96.81 67 ILE A O 1
ATOM 532 N N . ALA A 1 68 ? -4.515 -2.943 -15.110 1.00 96.06 68 ALA A N 1
ATOM 533 C CA . ALA A 1 68 ? -5.006 -1.596 -14.824 1.00 96.06 68 ALA A CA 1
ATOM 534 C C . ALA A 1 68 ? -6.354 -1.341 -15.509 1.00 96.06 68 ALA A C 1
ATOM 536 O O . ALA A 1 68 ? -7.312 -0.948 -14.850 1.00 96.06 68 ALA A O 1
ATOM 537 N N . GLU A 1 69 ? -6.455 -1.650 -16.802 1.00 93.75 69 GLU A N 1
ATOM 538 C CA . GLU A 1 69 ? -7.702 -1.545 -17.562 1.00 93.75 69 GLU A CA 1
ATOM 539 C C . GLU A 1 69 ? -8.802 -2.442 -16.980 1.00 93.75 69 GLU A C 1
ATOM 541 O O . GLU A 1 69 ? -9.929 -1.993 -16.787 1.00 93.75 69 GLU A O 1
ATOM 546 N N . SER A 1 70 ? -8.474 -3.690 -16.630 1.00 93.31 70 SER A N 1
ATOM 547 C CA . SER A 1 70 ? -9.435 -4.631 -16.039 1.00 93.31 70 SER A CA 1
ATOM 548 C C . SER A 1 70 ? -9.961 -4.157 -14.680 1.00 93.31 70 SER A C 1
ATOM 550 O O . SER A 1 70 ? -11.149 -4.299 -14.389 1.00 93.31 70 SER A O 1
ATOM 552 N N . VAL A 1 71 ? -9.090 -3.594 -13.838 1.00 93.69 71 VAL A N 1
ATOM 553 C CA . VAL A 1 71 ? -9.459 -3.045 -12.527 1.00 93.69 71 VAL A CA 1
ATOM 554 C C . VAL A 1 71 ? -10.331 -1.806 -12.694 1.00 93.69 71 VAL A C 1
ATOM 556 O O . VAL A 1 71 ? -11.388 -1.734 -12.069 1.00 93.69 71 VAL A O 1
ATOM 559 N N . LEU A 1 72 ? -9.930 -0.863 -13.553 1.00 91.75 72 LEU A N 1
ATOM 560 C CA . LEU A 1 72 ? -10.702 0.354 -13.797 1.00 91.75 72 LEU A CA 1
ATOM 561 C C . LEU A 1 72 ? -12.076 0.046 -14.391 1.00 91.75 72 LEU A C 1
ATOM 563 O O . LEU A 1 72 ? -13.070 0.582 -13.914 1.00 91.75 72 LEU A O 1
ATOM 567 N N . TYR A 1 73 ? -12.151 -0.858 -15.372 1.00 89.81 73 TYR A N 1
ATOM 568 C CA . TYR A 1 73 ? -13.422 -1.297 -15.943 1.00 89.81 73 TYR A CA 1
ATOM 569 C C . TYR A 1 73 ? -14.375 -1.807 -14.858 1.00 89.81 73 TYR A C 1
ATOM 571 O O . TYR A 1 73 ? -15.532 -1.392 -14.808 1.00 89.81 73 TYR A O 1
ATOM 579 N N . ARG A 1 74 ? -13.883 -2.664 -13.952 1.00 88.25 74 ARG A N 1
ATOM 580 C CA . ARG A 1 74 ? -14.699 -3.214 -12.865 1.00 88.25 74 ARG A CA 1
ATOM 581 C C . ARG A 1 74 ? -15.155 -2.145 -11.882 1.00 88.25 74 ARG A C 1
ATOM 583 O O . ARG A 1 74 ? -16.343 -2.087 -11.604 1.00 88.25 74 ARG A O 1
ATOM 590 N N . ILE A 1 75 ? -14.246 -1.293 -11.406 1.00 87.31 75 ILE A N 1
ATOM 591 C CA . ILE A 1 75 ? -14.586 -0.214 -10.464 1.00 87.31 75 ILE A CA 1
ATOM 592 C C . ILE A 1 75 ? -15.633 0.721 -11.082 1.00 87.31 75 ILE A C 1
ATOM 594 O O . ILE A 1 75 ? -16.652 0.989 -10.452 1.00 87.31 75 ILE A O 1
ATOM 598 N N . CYS A 1 76 ? -15.437 1.153 -12.331 1.00 84.31 76 CYS A N 1
ATOM 599 C CA . CYS A 1 76 ? -16.364 2.069 -12.995 1.00 84.31 76 CYS A CA 1
ATOM 600 C C . CYS A 1 76 ? -17.739 1.436 -13.274 1.00 84.31 76 CYS A C 1
ATOM 602 O O . CYS A 1 76 ? -18.752 2.121 -13.170 1.00 84.31 76 CYS A O 1
ATOM 604 N N . CYS A 1 77 ? -17.806 0.141 -13.606 1.00 79.50 77 CYS A N 1
ATOM 605 C CA . CYS A 1 77 ? -19.087 -0.538 -13.843 1.00 79.50 77 CYS A CA 1
ATOM 606 C C . CYS A 1 77 ? -19.828 -0.891 -12.538 1.00 79.50 77 CYS A C 1
ATOM 608 O O . CYS A 1 77 ? -21.056 -0.784 -12.474 1.00 79.50 77 CYS A O 1
ATOM 610 N N . ASP A 1 78 ? -19.100 -1.308 -11.496 1.00 72.38 78 ASP A N 1
ATOM 611 C CA . ASP A 1 78 ? -19.679 -1.705 -10.208 1.00 72.38 78 ASP A CA 1
ATOM 612 C C . ASP A 1 78 ? -20.187 -0.492 -9.398 1.00 72.38 78 ASP A C 1
ATOM 614 O O . ASP A 1 78 ? -21.240 -0.599 -8.760 1.00 72.38 78 ASP A O 1
ATOM 618 N N . ALA A 1 79 ? -19.513 0.666 -9.484 1.00 62.09 79 ALA A N 1
ATOM 619 C CA . ALA A 1 79 ? -19.850 1.884 -8.733 1.00 62.09 79 ALA A CA 1
ATOM 620 C C . ALA A 1 79 ? -21.257 2.441 -9.028 1.00 62.09 79 ALA A C 1
ATOM 622 O O . ALA A 1 79 ? -21.862 3.080 -8.172 1.00 62.09 79 ALA A O 1
ATOM 623 N N . VAL A 1 80 ? -21.812 2.172 -10.213 1.00 56.97 80 VAL A N 1
ATOM 624 C CA . VAL A 1 80 ? -23.133 2.680 -10.630 1.00 56.97 80 VAL A CA 1
ATOM 625 C C . VAL A 1 80 ? -24.295 1.975 -9.903 1.00 56.97 80 VAL A C 1
ATOM 627 O O . VAL A 1 80 ? -25.407 2.495 -9.875 1.00 56.97 80 VAL A O 1
ATOM 630 N N . HIS A 1 81 ? -24.067 0.809 -9.285 1.00 57.06 81 HIS A N 1
ATOM 631 C CA . HIS A 1 81 ? -25.160 -0.108 -8.937 1.00 57.06 81 HIS A CA 1
ATOM 632 C C . HIS A 1 81 ? -25.356 -0.396 -7.435 1.00 57.06 81 HIS A C 1
ATOM 634 O O . HIS A 1 81 ? -26.264 -1.165 -7.110 1.00 57.06 81 HIS A O 1
ATOM 640 N N . LYS A 1 82 ? -24.515 0.098 -6.504 1.00 62.97 82 LYS A N 1
ATOM 641 C CA . LYS A 1 82 ? -24.463 -0.492 -5.143 1.00 62.97 82 LYS A CA 1
ATOM 642 C C . LYS A 1 82 ? -24.247 0.516 -4.004 1.00 62.97 82 LYS A C 1
ATOM 644 O O . LYS A 1 82 ? -23.398 1.390 -4.078 1.00 62.97 82 LYS A O 1
ATOM 649 N N . SER A 1 83 ? -24.996 0.328 -2.912 1.00 60.44 83 SER A N 1
ATOM 650 C CA . SER A 1 83 ? -24.976 1.147 -1.685 1.00 60.44 83 SER A CA 1
ATOM 651 C C . SER A 1 83 ? -24.037 0.631 -0.581 1.00 60.44 83 SER A C 1
ATOM 653 O O . SER A 1 83 ? -24.063 1.151 0.531 1.00 60.44 83 SER A O 1
ATOM 655 N N . TYR A 1 84 ? -23.258 -0.424 -0.844 1.00 70.94 84 TYR A N 1
ATOM 656 C CA . TYR A 1 84 ? -22.409 -1.100 0.144 1.00 70.94 84 TYR A CA 1
ATOM 657 C C . TYR A 1 84 ? -21.043 -1.440 -0.455 1.00 70.94 84 TYR A C 1
ATOM 659 O O . TYR A 1 84 ? -20.975 -1.821 -1.622 1.00 70.94 84 TYR A O 1
ATOM 667 N N . LEU A 1 85 ? -19.990 -1.368 0.366 1.00 80.06 85 LEU A N 1
ATOM 668 C CA . LEU A 1 85 ? -18.627 -1.743 -0.010 1.00 80.06 85 LEU A CA 1
ATOM 669 C C . LEU A 1 85 ? -18.420 -3.260 0.087 1.00 80.06 85 LEU A C 1
ATOM 671 O O . LEU A 1 85 ? -18.532 -3.846 1.167 1.00 80.06 85 LEU A O 1
ATOM 675 N N . TYR A 1 86 ? -18.050 -3.895 -1.023 1.00 82.06 86 TYR A N 1
ATOM 676 C CA . TYR A 1 86 ? -17.736 -5.321 -1.056 1.00 82.06 86 TYR A CA 1
ATOM 677 C C . TYR A 1 86 ? -16.242 -5.596 -0.835 1.00 82.06 86 TYR A C 1
ATOM 679 O O . TYR A 1 86 ? -15.363 -4.829 -1.227 1.00 82.06 86 TYR A O 1
ATOM 687 N N . SER A 1 87 ? -15.929 -6.757 -0.245 1.00 82.00 87 SER A N 1
ATOM 688 C CA . SER A 1 87 ? -14.538 -7.189 -0.009 1.00 82.00 87 SER A CA 1
ATOM 689 C C . SER A 1 87 ? -13.718 -7.258 -1.305 1.00 82.00 87 SER A C 1
ATOM 691 O O . SER A 1 87 ? -12.546 -6.875 -1.328 1.00 82.00 87 SER A O 1
ATOM 693 N N . ASN A 1 88 ? -14.342 -7.677 -2.410 1.00 85.19 88 ASN A N 1
ATOM 694 C CA . ASN A 1 88 ? -13.693 -7.743 -3.716 1.00 85.19 88 ASN A CA 1
ATOM 695 C C . ASN A 1 88 ? -13.322 -6.353 -4.269 1.00 85.19 88 ASN A C 1
ATOM 697 O O . ASN A 1 88 ? -12.258 -6.231 -4.868 1.00 85.19 88 ASN A O 1
ATOM 701 N N . GLU A 1 89 ? -14.116 -5.306 -4.024 1.00 86.38 89 GLU A N 1
ATOM 702 C CA . GLU A 1 89 ? -13.798 -3.921 -4.403 1.00 86.38 89 GLU A CA 1
ATOM 703 C C . GLU A 1 89 ? -12.588 -3.399 -3.631 1.00 86.38 89 GLU A C 1
ATOM 705 O O . GLU A 1 89 ? -11.695 -2.787 -4.213 1.00 86.38 89 GLU A O 1
ATOM 710 N N . VAL A 1 90 ? -12.495 -3.716 -2.336 1.00 88.12 90 VAL A N 1
ATOM 711 C CA . VAL A 1 90 ? -11.320 -3.373 -1.521 1.00 88.12 90 VAL A CA 1
ATOM 712 C C . VAL A 1 90 ? -10.066 -4.095 -2.022 1.00 88.12 90 VAL A C 1
ATOM 714 O O . VAL A 1 90 ? -8.980 -3.518 -2.070 1.00 88.12 90 VAL A O 1
ATOM 717 N N . LYS A 1 91 ? -10.181 -5.366 -2.419 1.00 89.62 91 LYS A N 1
ATOM 718 C CA . LYS A 1 91 ? -9.054 -6.109 -3.007 1.00 89.62 91 LYS A CA 1
ATOM 719 C C . LYS A 1 91 ? -8.663 -5.547 -4.375 1.00 89.62 91 LYS A C 1
ATOM 721 O O . LYS A 1 91 ? -7.474 -5.383 -4.642 1.00 89.62 91 LYS A O 1
ATOM 726 N N . LEU A 1 92 ? -9.639 -5.211 -5.217 1.00 91.75 92 LEU A N 1
ATOM 727 C CA . LEU A 1 92 ? -9.409 -4.587 -6.520 1.00 91.75 92 LEU A CA 1
ATOM 728 C C . LEU A 1 92 ? -8.747 -3.220 -6.398 1.00 91.75 92 LEU A C 1
ATOM 730 O O . LEU A 1 92 ? -7.816 -2.953 -7.149 1.00 91.75 92 LEU A O 1
ATOM 734 N N . SER A 1 93 ? -9.171 -2.379 -5.453 1.00 92.44 93 SER A N 1
ATOM 735 C CA . SER A 1 93 ? -8.563 -1.063 -5.253 1.00 92.44 93 SER A CA 1
ATOM 736 C C . SER A 1 93 ? -7.100 -1.185 -4.820 1.00 92.44 93 SER A C 1
ATOM 738 O O . SER A 1 93 ? -6.252 -0.469 -5.347 1.00 92.44 93 SER A O 1
ATOM 740 N N . LYS A 1 94 ? -6.756 -2.165 -3.969 1.00 93.19 94 LYS A N 1
ATOM 741 C CA . LYS A 1 94 ? -5.357 -2.486 -3.624 1.00 93.19 94 LYS A CA 1
ATOM 742 C C . LYS A 1 94 ? -4.551 -3.009 -4.819 1.00 93.19 94 LYS A C 1
ATOM 744 O O . LYS A 1 94 ? -3.413 -2.587 -5.014 1.00 93.19 94 LYS A O 1
ATOM 749 N N . ILE A 1 95 ? -5.119 -3.914 -5.621 1.00 95.44 95 ILE A N 1
ATOM 750 C CA . ILE A 1 95 ? -4.480 -4.425 -6.849 1.00 95.44 95 ILE A CA 1
ATOM 751 C C . ILE A 1 95 ? -4.237 -3.279 -7.832 1.00 95.44 95 ILE A C 1
ATOM 753 O O . ILE A 1 95 ? -3.144 -3.163 -8.387 1.00 95.44 95 ILE A O 1
ATOM 757 N N . GLY A 1 96 ? -5.232 -2.412 -8.011 1.00 95.56 96 GLY A N 1
ATOM 758 C CA . GLY A 1 96 ? -5.145 -1.204 -8.813 1.00 95.56 96 GLY A CA 1
ATOM 759 C C . GLY A 1 96 ? -4.036 -0.285 -8.318 1.00 95.56 96 GLY A C 1
ATOM 760 O O . GLY A 1 96 ? -3.120 0.016 -9.076 1.00 95.56 96 GLY A O 1
ATOM 761 N N . PHE A 1 97 ? -4.035 0.059 -7.029 1.00 95.44 97 PHE A N 1
ATOM 762 C CA . PHE A 1 97 ? -2.980 0.854 -6.402 1.00 95.44 97 PHE A CA 1
ATOM 763 C C . PHE A 1 97 ? -1.578 0.302 -6.703 1.00 95.44 97 PHE A C 1
ATOM 765 O O . PHE A 1 97 ? -0.745 1.030 -7.235 1.00 95.44 97 PHE A O 1
ATOM 772 N N . LEU A 1 98 ? -1.324 -0.991 -6.456 1.00 95.81 98 LEU A N 1
ATOM 773 C CA . LEU A 1 98 ? -0.020 -1.614 -6.735 1.00 95.81 98 LEU A CA 1
ATOM 774 C C . LEU A 1 98 ? 0.339 -1.601 -8.228 1.00 95.81 98 LEU A C 1
ATOM 776 O O . LEU A 1 98 ? 1.502 -1.411 -8.588 1.00 95.81 98 LEU A O 1
ATOM 780 N N . THR A 1 99 ? -0.648 -1.805 -9.099 1.00 96.94 99 THR A N 1
ATOM 781 C CA . THR A 1 99 ? -0.457 -1.812 -10.554 1.00 96.94 99 THR A CA 1
ATOM 782 C C . THR A 1 99 ? -0.065 -0.424 -11.055 1.00 96.94 99 THR A C 1
ATOM 784 O O . THR A 1 99 ? 0.950 -0.279 -11.736 1.00 96.94 99 THR A O 1
ATOM 787 N N . PHE A 1 100 ? -0.813 0.610 -10.665 1.00 96.62 100 PHE A N 1
ATOM 788 C CA . PHE A 1 100 ? -0.523 1.998 -11.019 1.00 96.62 100 PHE A CA 1
ATOM 789 C C . PHE A 1 100 ? 0.774 2.499 -10.397 1.00 96.62 100 PHE A C 1
ATOM 791 O O . PHE A 1 100 ? 1.516 3.222 -11.052 1.00 96.62 100 PHE A O 1
ATOM 798 N N . LEU A 1 101 ? 1.094 2.068 -9.178 1.00 95.62 101 LEU A N 1
ATOM 799 C CA . LEU A 1 101 ? 2.354 2.392 -8.522 1.00 95.62 101 LEU A CA 1
ATOM 800 C C . LEU A 1 101 ? 3.543 1.839 -9.326 1.00 95.62 101 LEU A C 1
ATOM 802 O O . LEU A 1 101 ? 4.499 2.562 -9.591 1.00 95.62 101 LEU A O 1
ATOM 806 N N . ARG A 1 102 ? 3.460 0.586 -9.796 1.00 95.44 102 ARG A N 1
ATOM 807 C CA . ARG A 1 102 ? 4.474 -0.015 -10.681 1.00 95.44 102 ARG A CA 1
ATOM 808 C C . ARG A 1 102 ? 4.552 0.684 -12.041 1.00 95.44 102 ARG A C 1
ATOM 810 O O . ARG A 1 102 ? 5.652 0.933 -12.525 1.00 95.44 102 ARG A O 1
ATOM 817 N N . LEU A 1 103 ? 3.417 1.018 -12.658 1.00 95.75 103 LEU A N 1
ATOM 818 C CA . LEU A 1 103 ? 3.398 1.775 -13.917 1.00 95.75 103 LEU A CA 1
ATOM 819 C C . LEU A 1 103 ? 4.022 3.165 -13.744 1.00 95.75 103 LEU A C 1
ATOM 821 O O . LEU A 1 103 ? 4.821 3.582 -14.577 1.00 95.75 103 LEU A O 1
ATOM 825 N N . PHE A 1 104 ? 3.731 3.854 -12.643 1.00 94.31 104 PHE A N 1
ATOM 826 C CA . PHE A 1 104 ? 4.320 5.153 -12.337 1.00 94.31 104 PHE A CA 1
ATOM 827 C C . PHE A 1 104 ? 5.844 5.064 -12.190 1.00 94.31 104 PHE A C 1
ATOM 829 O O . PHE A 1 104 ? 6.568 5.886 -12.735 1.00 94.31 104 PHE A O 1
ATOM 836 N N . VAL A 1 105 ? 6.360 4.005 -11.570 1.00 93.19 105 VAL A N 1
ATOM 837 C CA . VAL A 1 105 ? 7.807 3.742 -11.493 1.00 93.19 105 VAL A CA 1
ATOM 838 C C . VAL A 1 105 ? 8.433 3.569 -12.879 1.00 93.19 105 VAL A C 1
ATOM 840 O O . VAL A 1 105 ? 9.467 4.166 -13.163 1.00 93.19 105 VAL A O 1
ATOM 843 N N . PHE A 1 106 ? 7.789 2.821 -13.781 1.00 93.00 106 PHE A N 1
ATOM 844 C CA . PHE A 1 106 ? 8.251 2.714 -15.171 1.00 93.00 106 PHE A CA 1
ATOM 845 C C . PHE A 1 106 ? 8.152 4.033 -15.944 1.00 93.00 106 PHE A C 1
ATOM 847 O O . PHE A 1 106 ? 8.922 4.242 -16.882 1.00 93.00 106 PHE A O 1
ATOM 854 N N . HIS A 1 107 ? 7.211 4.908 -15.580 1.00 91.81 107 HIS A N 1
ATOM 855 C CA . HIS A 1 107 ? 7.106 6.248 -16.149 1.00 91.81 107 HIS A CA 1
ATOM 856 C C . HIS A 1 107 ? 8.302 7.116 -15.760 1.00 91.81 107 HIS A C 1
ATOM 858 O O . HIS A 1 107 ? 8.881 7.726 -16.650 1.00 91.81 107 HIS A O 1
ATOM 864 N N . LEU A 1 108 ? 8.718 7.101 -14.487 1.00 89.19 108 LEU A N 1
ATOM 865 C CA . LEU A 1 108 ? 9.888 7.858 -14.016 1.00 89.19 108 LEU A CA 1
ATOM 866 C C . LEU A 1 108 ? 11.184 7.454 -14.733 1.00 89.19 108 LEU A C 1
ATOM 868 O O . LEU A 1 108 ? 12.066 8.280 -14.936 1.00 89.19 108 LEU A O 1
ATOM 872 N N . SER A 1 109 ? 11.293 6.190 -15.143 1.00 86.38 109 SER A N 1
ATOM 873 C CA . SER A 1 109 ? 12.454 5.658 -15.871 1.00 86.38 109 SER A CA 1
ATOM 874 C C . SER A 1 109 ? 12.293 5.663 -17.400 1.00 86.38 109 SER A C 1
ATOM 876 O O . SER A 1 109 ? 12.991 4.910 -18.082 1.00 86.38 109 SER A O 1
ATOM 878 N N . ASP A 1 110 ? 11.335 6.425 -17.944 1.00 86.81 110 ASP A N 1
ATOM 879 C CA . ASP A 1 110 ? 11.028 6.551 -19.381 1.00 86.81 110 ASP A CA 1
ATOM 880 C C . ASP A 1 110 ? 10.723 5.231 -20.125 1.00 86.81 110 ASP A C 1
ATOM 882 O O . ASP A 1 110 ? 10.625 5.178 -21.355 1.00 86.81 110 ASP A O 1
ATOM 886 N N . LYS A 1 111 ? 10.468 4.133 -19.404 1.00 88.19 111 LYS A N 1
ATOM 887 C CA . LYS A 1 111 ? 10.175 2.816 -20.001 1.00 88.19 111 LYS A CA 1
ATOM 888 C C . LYS A 1 111 ? 8.775 2.733 -20.612 1.00 88.19 111 LYS A C 1
ATOM 890 O O . LYS A 1 111 ? 8.492 1.807 -21.370 1.00 88.19 111 LYS A O 1
ATOM 895 N N . LEU A 1 112 ? 7.896 3.694 -20.311 1.00 89.00 112 LEU A N 1
ATOM 896 C CA . LEU A 1 112 ? 6.530 3.744 -20.844 1.00 89.00 112 LEU A CA 1
ATOM 897 C C . LEU A 1 112 ? 6.387 4.488 -22.182 1.00 89.00 112 LEU A C 1
ATOM 899 O O . LEU A 1 112 ? 5.288 4.502 -22.738 1.00 89.00 112 LEU A O 1
ATOM 903 N N . VAL A 1 113 ? 7.448 5.103 -22.715 1.00 85.88 113 VAL A N 1
ATOM 904 C CA . VAL A 1 113 ? 7.403 5.854 -23.989 1.00 85.88 113 VAL A CA 1
ATOM 905 C C . VAL A 1 113 ? 6.862 5.023 -25.175 1.00 85.88 113 VAL A C 1
ATOM 907 O O . VAL A 1 113 ? 6.039 5.555 -25.924 1.00 85.88 113 VAL A O 1
ATOM 910 N N . PRO A 1 114 ? 7.215 3.729 -25.341 1.00 87.69 114 PRO A N 1
ATOM 911 C CA . PRO A 1 114 ? 6.730 2.920 -26.467 1.00 87.69 114 PRO A CA 1
ATOM 912 C C . PRO A 1 114 ? 5.236 2.553 -26.408 1.00 87.69 114 PRO A C 1
ATOM 914 O O . PRO A 1 114 ? 4.656 2.165 -27.417 1.00 87.69 114 PRO A O 1
ATOM 917 N N . TYR A 1 115 ? 4.591 2.664 -25.245 1.00 89.19 115 TYR A N 1
ATOM 918 C CA . TYR A 1 115 ? 3.261 2.096 -24.980 1.00 89.19 115 TYR A CA 1
ATOM 919 C C . TYR A 1 115 ? 2.122 3.090 -25.236 1.00 89.19 115 TYR A C 1
ATOM 921 O O . TYR A 1 115 ? 1.239 3.281 -24.400 1.00 89.19 115 TYR A O 1
ATOM 929 N N . LYS A 1 116 ? 2.148 3.751 -26.397 1.00 86.94 116 LYS A N 1
ATOM 930 C CA . LYS A 1 116 ? 1.181 4.799 -26.766 1.00 86.94 116 LYS A CA 1
ATOM 931 C C . LYS A 1 116 ? -0.267 4.293 -26.783 1.00 86.94 116 LYS A C 1
ATOM 933 O O . LYS A 1 116 ? -1.137 4.906 -26.178 1.00 86.94 116 LYS A O 1
ATOM 938 N N . GLU A 1 117 ? -0.518 3.151 -27.418 1.00 87.81 117 GLU A N 1
ATOM 939 C CA . GLU A 1 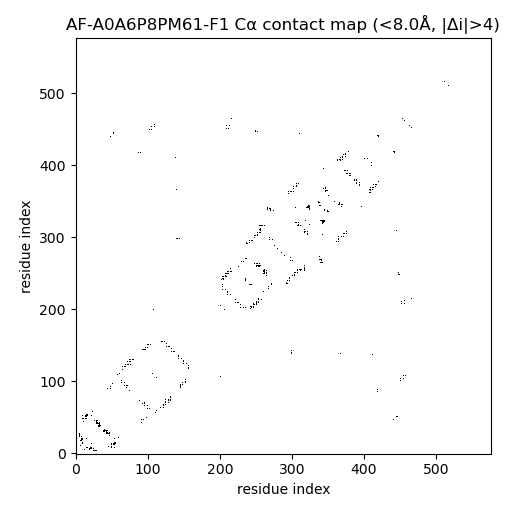117 ? -1.867 2.581 -27.535 1.00 87.81 117 GLU A CA 1
ATOM 940 C C . GLU A 1 117 ? -2.473 2.225 -26.168 1.00 87.81 117 GLU A C 1
ATOM 942 O O . GLU A 1 117 ? -3.623 2.561 -25.884 1.00 87.81 117 GLU A O 1
ATOM 947 N N . ASN A 1 118 ? -1.683 1.610 -25.282 1.00 90.12 118 ASN A N 1
ATOM 948 C CA . ASN A 1 118 ? -2.127 1.274 -23.929 1.00 90.12 118 ASN A CA 1
ATOM 949 C C . ASN A 1 118 ? -2.481 2.522 -23.109 1.00 90.12 118 ASN A C 1
ATOM 951 O O . ASN A 1 118 ? -3.472 2.520 -22.384 1.00 90.12 118 ASN A O 1
ATOM 955 N N . LYS A 1 119 ? -1.714 3.611 -23.253 1.00 89.31 119 LYS A N 1
ATOM 956 C CA . LYS A 1 119 ? -2.040 4.897 -22.620 1.00 89.31 119 LYS A CA 1
ATOM 957 C C . LYS A 1 119 ? -3.359 5.474 -23.145 1.00 89.31 119 LYS A C 1
ATOM 959 O O . LYS A 1 119 ? -4.179 5.918 -22.347 1.00 89.31 119 LYS A O 1
ATOM 964 N N . CYS A 1 120 ? -3.611 5.405 -24.456 1.00 85.62 120 CYS A N 1
ATOM 965 C CA . CYS A 1 120 ? -4.885 5.843 -25.041 1.00 85.62 120 CYS A CA 1
ATOM 966 C C . CYS A 1 120 ? -6.085 5.047 -24.501 1.00 85.62 120 CYS A C 1
ATOM 968 O O . CYS A 1 120 ? -7.117 5.626 -24.168 1.00 85.62 120 CYS A O 1
ATOM 970 N N . ARG A 1 121 ? -5.950 3.723 -24.364 1.00 87.00 121 ARG A N 1
ATOM 971 C CA . ARG A 1 121 ? -6.993 2.878 -23.755 1.00 87.00 121 ARG A CA 1
ATOM 972 C C . ARG A 1 121 ? -7.258 3.271 -22.304 1.00 87.00 121 ARG A C 1
ATOM 974 O O . ARG A 1 121 ? -8.412 3.413 -21.908 1.00 87.00 121 ARG A O 1
ATOM 981 N N . LEU A 1 122 ? -6.196 3.521 -21.539 1.00 88.62 122 LEU A N 1
ATOM 982 C CA . LEU A 1 122 ? -6.283 3.949 -20.145 1.00 88.62 122 LEU A CA 1
ATOM 983 C C . LEU A 1 122 ? -7.055 5.269 -19.987 1.00 88.62 122 LEU A C 1
ATOM 985 O O . LEU A 1 122 ? -7.915 5.365 -19.113 1.00 88.62 122 LEU A O 1
ATOM 989 N N . LEU A 1 123 ? -6.811 6.246 -20.870 1.00 85.25 123 LEU A N 1
ATOM 990 C CA . LEU A 1 123 ? -7.494 7.549 -20.876 1.00 85.25 123 LEU A CA 1
ATOM 991 C C . LEU A 1 123 ? -9.022 7.439 -20.911 1.00 85.25 123 LEU A C 1
ATOM 993 O O . LEU A 1 123 ? -9.697 8.250 -20.280 1.00 85.25 123 LEU A O 1
ATOM 997 N N . THR A 1 124 ? -9.564 6.424 -21.587 1.00 84.56 124 THR A N 1
ATOM 998 C CA . THR A 1 124 ? -11.019 6.209 -21.670 1.00 84.56 124 THR A CA 1
ATOM 999 C C . THR A 1 124 ? -11.626 5.963 -20.287 1.00 84.56 124 THR A C 1
ATOM 1001 O O . THR A 1 124 ? -12.683 6.494 -19.960 1.00 84.56 124 THR A O 1
ATOM 1004 N N . PHE A 1 125 ? -10.934 5.202 -19.439 1.00 82.50 125 PHE A N 1
ATOM 1005 C CA . PHE A 1 125 ? -11.407 4.883 -18.094 1.00 82.50 125 PHE A CA 1
ATOM 1006 C C . PHE A 1 125 ? -11.162 6.011 -17.086 1.00 82.50 125 PHE A C 1
ATOM 1008 O O . PHE A 1 125 ? -11.983 6.224 -16.195 1.00 82.50 125 PHE A O 1
ATOM 1015 N N . ILE A 1 126 ? -10.062 6.758 -17.241 1.00 82.62 126 ILE A N 1
ATOM 1016 C CA . ILE A 1 126 ? -9.704 7.891 -16.368 1.00 82.62 126 ILE A CA 1
ATOM 1017 C C . ILE A 1 126 ? -10.798 8.960 -16.378 1.00 82.62 126 ILE A C 1
ATOM 1019 O O . ILE A 1 126 ? -11.090 9.545 -15.346 1.00 82.62 126 ILE A O 1
ATOM 1023 N N . GLN A 1 127 ? -11.452 9.195 -17.517 1.00 82.25 127 GLN A N 1
ATOM 1024 C CA . GLN A 1 127 ? -12.509 10.207 -17.613 1.00 82.25 127 GLN A CA 1
ATOM 1025 C C . GLN A 1 127 ? -13.741 9.885 -16.751 1.00 82.25 127 GLN A C 1
ATOM 1027 O O . GLN A 1 127 ? -14.443 10.803 -16.337 1.00 82.25 127 GLN A O 1
ATOM 1032 N N . VAL A 1 128 ? -13.990 8.603 -16.468 1.00 83.56 128 VAL A N 1
ATOM 1033 C CA . VAL A 1 128 ? -15.153 8.129 -15.697 1.00 83.56 128 VAL A CA 1
ATOM 1034 C C . VAL A 1 128 ? -14.816 7.938 -14.214 1.00 83.56 128 VAL A C 1
ATOM 1036 O O . VAL A 1 128 ? -15.687 8.052 -13.352 1.00 83.56 128 VAL A O 1
ATOM 1039 N N . LEU A 1 129 ? -13.548 7.671 -13.891 1.00 85.00 129 LEU A N 1
ATOM 1040 C CA . LEU A 1 129 ? -13.113 7.330 -12.537 1.00 85.00 129 LEU A CA 1
ATOM 1041 C C . LEU A 1 129 ? -13.451 8.398 -11.468 1.00 85.00 129 LEU A C 1
ATOM 1043 O O . LEU A 1 129 ? -13.925 8.000 -10.403 1.00 85.00 129 LEU A O 1
ATOM 1047 N N . PRO A 1 130 ? -13.304 9.721 -11.710 1.00 85.06 130 PRO A N 1
ATOM 1048 C CA . PRO A 1 130 ? -13.671 10.749 -10.733 1.00 85.06 130 PRO A CA 1
ATOM 1049 C C . PRO A 1 130 ? -15.143 10.700 -10.310 1.00 85.06 130 PRO A C 1
ATOM 1051 O O . PRO A 1 130 ? -15.469 10.971 -9.156 1.00 85.06 130 PRO A O 1
ATOM 1054 N N . SER A 1 131 ? -16.043 10.295 -11.212 1.00 82.31 131 SER A N 1
ATOM 1055 C CA . SER A 1 131 ? -17.468 10.139 -10.900 1.00 82.31 131 SER A CA 1
ATOM 1056 C C . SER A 1 131 ? -17.731 9.024 -9.882 1.00 82.31 131 SER A C 1
ATOM 1058 O O . SER A 1 131 ? -18.762 9.045 -9.217 1.00 82.31 131 SER A O 1
ATOM 1060 N N . CYS A 1 132 ? -16.796 8.082 -9.726 1.00 82.81 132 CYS A N 1
ATOM 1061 C CA . CYS A 1 132 ? -16.885 6.990 -8.759 1.00 82.81 132 CYS A CA 1
ATOM 1062 C C . CYS A 1 132 ? -16.422 7.400 -7.349 1.00 82.81 132 CYS A C 1
ATOM 1064 O O . CYS A 1 132 ? -16.683 6.674 -6.393 1.00 82.81 132 CYS A O 1
ATOM 1066 N N . GLU A 1 133 ? -15.741 8.543 -7.180 1.00 85.75 133 GLU A N 1
ATOM 1067 C CA . GLU A 1 133 ? -15.205 8.962 -5.873 1.00 85.75 133 GLU A CA 1
ATOM 1068 C C . GLU A 1 133 ? -16.297 9.168 -4.820 1.00 85.75 133 GLU A C 1
ATOM 1070 O O . GLU A 1 133 ? -16.080 8.877 -3.643 1.00 85.75 133 GLU A O 1
ATOM 1075 N N . THR A 1 134 ? -17.473 9.638 -5.240 1.00 83.56 134 THR A N 1
ATOM 1076 C CA . THR A 1 134 ? -18.620 9.913 -4.363 1.00 83.56 134 THR A CA 1
ATOM 1077 C C . THR A 1 134 ? -19.082 8.668 -3.609 1.00 83.56 134 THR A C 1
ATOM 1079 O O . THR A 1 134 ? -19.441 8.761 -2.438 1.00 83.56 134 THR A O 1
ATOM 1082 N N . VAL A 1 135 ? -18.989 7.493 -4.239 1.00 84.50 135 VAL A N 1
ATOM 1083 C CA . VAL A 1 135 ? -19.380 6.200 -3.657 1.00 84.50 135 VAL A CA 1
ATOM 1084 C C . VAL A 1 135 ? -18.456 5.798 -2.503 1.00 84.50 135 VAL A C 1
ATOM 1086 O O . VAL A 1 135 ? -18.893 5.174 -1.539 1.00 84.50 135 VAL A O 1
ATOM 1089 N N . TYR A 1 136 ? -17.179 6.188 -2.562 1.00 86.88 136 TYR A N 1
ATOM 1090 C CA . TYR A 1 136 ? -16.155 5.747 -1.612 1.00 86.88 136 TYR A CA 1
ATOM 1091 C C . TYR A 1 136 ? -15.756 6.811 -0.579 1.00 86.88 136 TYR A C 1
ATOM 1093 O O . TYR A 1 136 ? -14.800 6.597 0.164 1.00 86.88 136 TYR A O 1
ATOM 1101 N N . GLN A 1 137 ? -16.485 7.929 -0.474 1.00 85.44 137 GLN A N 1
ATOM 1102 C CA . GLN A 1 137 ? -16.175 9.021 0.468 1.00 85.44 137 GLN A CA 1
ATOM 1103 C C . GLN A 1 137 ? -16.066 8.567 1.932 1.00 85.44 137 GLN A C 1
ATOM 1105 O O . GLN A 1 137 ? -15.226 9.072 2.674 1.00 85.44 137 GLN A O 1
ATOM 1110 N N . LEU A 1 138 ? -16.859 7.570 2.332 1.00 85.19 138 LEU A N 1
ATOM 1111 C CA . LEU A 1 138 ? -16.851 7.007 3.687 1.00 85.19 138 LEU A CA 1
ATOM 1112 C C . LEU A 1 138 ? -15.674 6.049 3.952 1.00 85.19 138 LEU A C 1
ATOM 1114 O O . LEU A 1 138 ? -15.466 5.627 5.089 1.00 85.19 138 LEU A O 1
ATOM 1118 N N . TYR A 1 139 ? -14.902 5.695 2.920 1.00 88.94 139 TYR A N 1
ATOM 1119 C CA . TYR A 1 139 ? -13.876 4.653 2.965 1.00 88.94 139 TYR A CA 1
ATOM 1120 C C . TYR A 1 139 ? -12.520 5.179 2.469 1.00 88.94 139 TYR A C 1
ATOM 1122 O O . TYR A 1 139 ? -12.123 4.911 1.328 1.00 88.94 139 TYR A O 1
ATOM 1130 N N . PRO A 1 140 ? -11.757 5.904 3.314 1.00 90.25 140 PRO A N 1
ATOM 1131 C CA . PRO A 1 140 ? -10.483 6.502 2.916 1.00 90.25 140 PRO A CA 1
ATOM 1132 C C . PRO A 1 140 ? -9.449 5.521 2.359 1.00 90.25 140 PRO A C 1
ATOM 1134 O O . PRO A 1 140 ? -8.659 5.891 1.496 1.00 90.25 140 PRO A O 1
ATOM 1137 N N . ASN A 1 141 ? -9.472 4.262 2.804 1.00 89.75 141 ASN A N 1
ATOM 1138 C CA . ASN A 1 141 ? -8.624 3.188 2.278 1.00 89.75 141 ASN A CA 1
ATOM 1139 C C . ASN A 1 141 ? -8.858 2.925 0.782 1.00 89.75 141 ASN A C 1
ATOM 1141 O O . ASN A 1 141 ? -7.901 2.738 0.031 1.00 89.75 141 ASN A O 1
ATOM 1145 N N . VAL A 1 142 ? -10.118 2.922 0.344 1.00 91.00 142 VAL A N 1
ATOM 1146 C CA . VAL A 1 142 ? -10.498 2.704 -1.058 1.00 91.00 142 VAL A CA 1
ATOM 1147 C C . VAL A 1 142 ? -10.358 3.999 -1.849 1.00 91.00 142 VAL A C 1
ATOM 1149 O O . VAL A 1 142 ? -9.766 3.997 -2.928 1.00 91.00 142 VAL A O 1
ATOM 1152 N N . LEU A 1 143 ? -10.828 5.117 -1.292 1.00 91.56 143 LEU A N 1
ATOM 1153 C CA . LEU A 1 143 ? -10.764 6.422 -1.946 1.00 91.56 143 LEU A CA 1
ATOM 1154 C C . LEU A 1 143 ? -9.321 6.864 -2.221 1.00 91.56 143 LEU A C 1
ATOM 1156 O O . LEU A 1 143 ? -9.026 7.330 -3.320 1.00 91.56 143 LEU A O 1
ATOM 1160 N N . SER A 1 144 ? -8.404 6.670 -1.266 1.00 91.62 144 SER A N 1
ATOM 1161 C CA . SER A 1 144 ? -6.981 6.982 -1.452 1.00 91.62 144 SER A CA 1
ATOM 1162 C C . SER A 1 144 ? -6.381 6.182 -2.610 1.00 91.62 144 SER A C 1
ATOM 1164 O O . SER A 1 144 ? -5.652 6.739 -3.431 1.00 91.62 144 SER A O 1
ATOM 1166 N N . ALA A 1 145 ? -6.740 4.898 -2.732 1.00 93.00 145 ALA A N 1
ATOM 1167 C CA . ALA A 1 145 ? -6.305 4.061 -3.843 1.00 93.00 145 ALA A CA 1
ATOM 1168 C C . ALA A 1 145 ? -6.863 4.557 -5.187 1.00 93.00 145 ALA A C 1
ATOM 1170 O O . ALA A 1 145 ? -6.102 4.674 -6.145 1.00 93.00 145 ALA A O 1
ATOM 1171 N N . LEU A 1 146 ? -8.153 4.904 -5.261 1.00 92.44 146 LEU A N 1
ATOM 1172 C CA . LEU A 1 146 ? -8.765 5.459 -6.475 1.00 92.44 146 LEU A CA 1
ATOM 1173 C C . LEU A 1 146 ? -8.107 6.767 -6.913 1.00 92.44 146 LEU A C 1
ATOM 1175 O O . LEU A 1 146 ? -7.730 6.903 -8.076 1.00 92.44 146 LEU A O 1
ATOM 1179 N N . ARG A 1 147 ? -7.907 7.703 -5.983 1.00 92.50 147 ARG A N 1
ATOM 1180 C CA . ARG A 1 147 ? -7.257 8.987 -6.272 1.00 92.50 147 ARG A CA 1
ATOM 1181 C C . ARG A 1 147 ? -5.804 8.826 -6.686 1.00 92.50 147 ARG A C 1
ATOM 1183 O O . ARG A 1 147 ? -5.346 9.532 -7.584 1.00 92.50 147 ARG A O 1
ATOM 1190 N N . PHE A 1 148 ? -5.092 7.877 -6.079 1.00 93.75 148 PHE A N 1
ATOM 1191 C CA . PHE A 1 148 ? -3.745 7.518 -6.508 1.00 93.75 148 PHE A CA 1
ATOM 1192 C C . PHE A 1 148 ? -3.748 6.986 -7.942 1.00 93.75 148 PHE A C 1
ATOM 1194 O O . PHE A 1 148 ? -2.962 7.458 -8.760 1.00 93.75 148 PHE A O 1
ATOM 1201 N N . MET A 1 149 ? -4.649 6.047 -8.268 1.00 94.69 149 MET A N 1
ATOM 1202 C CA . MET A 1 149 ? -4.790 5.529 -9.631 1.00 94.69 149 MET A CA 1
ATOM 1203 C C . MET A 1 149 ? -5.077 6.661 -10.614 1.00 94.69 149 MET A C 1
ATOM 1205 O O . MET A 1 149 ? -4.359 6.775 -11.601 1.00 94.69 149 MET A O 1
ATOM 1209 N N . ASN A 1 150 ? -6.045 7.534 -10.314 1.00 92.12 150 ASN A N 1
ATOM 1210 C CA . ASN A 1 150 ? -6.390 8.667 -11.169 1.00 92.12 150 ASN A CA 1
ATOM 1211 C C . ASN A 1 150 ? -5.180 9.582 -11.413 1.00 92.12 150 ASN A C 1
ATOM 1213 O O . ASN A 1 150 ? -4.795 9.816 -12.556 1.00 92.12 150 ASN A O 1
ATOM 1217 N N . LYS A 1 151 ? -4.510 10.030 -10.343 1.00 92.12 151 LYS A N 1
ATOM 1218 C CA . LYS A 1 151 ? -3.377 10.956 -10.457 1.00 92.12 151 LYS A CA 1
ATOM 1219 C C . LYS A 1 151 ? -2.169 10.329 -11.158 1.00 92.12 151 LYS A C 1
ATOM 1221 O O . LYS A 1 151 ? -1.493 10.997 -11.946 1.00 92.12 151 LYS A O 1
ATOM 1226 N N . ALA A 1 152 ? -1.885 9.052 -10.890 1.00 93.19 152 ALA A N 1
ATOM 1227 C CA . ALA A 1 152 ? -0.821 8.315 -11.568 1.00 93.19 152 ALA A CA 1
ATOM 1228 C C . ALA A 1 152 ? -1.125 8.178 -13.060 1.00 93.19 152 ALA A C 1
ATOM 1230 O O . ALA A 1 152 ? -0.258 8.435 -13.892 1.00 93.19 152 ALA A O 1
ATOM 1231 N N . ALA A 1 153 ? -2.364 7.832 -13.400 1.00 91.69 153 ALA A N 1
ATOM 1232 C CA . ALA A 1 153 ? -2.808 7.685 -14.773 1.00 91.69 153 ALA A CA 1
ATOM 1233 C C . ALA A 1 153 ? -2.745 9.011 -15.546 1.00 91.69 153 ALA A C 1
ATOM 1235 O O . ALA A 1 153 ? -2.208 9.029 -16.653 1.00 91.69 153 ALA A O 1
ATOM 1236 N N . GLU A 1 154 ? -3.210 10.113 -14.943 1.00 91.00 154 GLU A N 1
ATOM 1237 C CA . GLU A 1 154 ? -3.057 11.472 -15.477 1.00 91.00 154 GLU A CA 1
ATOM 1238 C C . GLU A 1 154 ? -1.589 11.755 -15.787 1.00 91.00 154 GLU A C 1
ATOM 1240 O O . GLU A 1 154 ? -1.258 12.035 -16.930 1.00 91.00 154 GLU A O 1
ATOM 1245 N N . THR A 1 155 ? -0.694 11.570 -14.812 1.00 89.94 155 THR A N 1
ATOM 1246 C CA . THR A 1 155 ? 0.743 11.849 -14.975 1.00 89.94 155 THR A CA 1
ATOM 1247 C C . THR A 1 155 ? 1.378 11.004 -16.089 1.00 89.94 155 THR A C 1
ATOM 1249 O O . THR A 1 155 ? 2.115 11.523 -16.925 1.00 89.94 155 THR A O 1
ATOM 1252 N N . ILE A 1 156 ? 1.043 9.711 -16.162 1.00 90.75 156 ILE A N 1
ATOM 1253 C CA . ILE A 1 156 ? 1.535 8.786 -17.200 1.00 90.75 156 ILE A CA 1
ATOM 1254 C C . ILE A 1 156 ? 1.058 9.196 -18.606 1.00 90.75 156 ILE A C 1
ATOM 1256 O O . ILE A 1 156 ? 1.777 8.975 -19.596 1.00 90.75 156 ILE A O 1
ATOM 1260 N N . CYS A 1 157 ? -0.152 9.758 -18.694 1.00 86.12 157 CYS A N 1
ATOM 1261 C CA . CYS A 1 157 ? -0.822 10.126 -19.940 1.00 86.12 157 CYS A CA 1
ATOM 1262 C C . CYS A 1 157 ? -0.694 11.616 -20.302 1.00 86.12 157 CYS A C 1
ATOM 1264 O O . CYS A 1 157 ? -1.064 11.975 -21.418 1.00 86.12 157 CYS A O 1
ATOM 1266 N N . SER A 1 158 ? -0.141 12.472 -19.433 1.00 78.56 158 SER A N 1
ATOM 1267 C CA . SER A 1 158 ? -0.011 13.923 -19.656 1.00 78.56 158 SER A CA 1
ATOM 1268 C C . SER A 1 158 ? 0.705 14.283 -20.961 1.00 78.56 158 SER A C 1
ATOM 1270 O O . SER A 1 158 ? 0.413 15.317 -21.547 1.00 78.56 158 SER A O 1
ATOM 1272 N N . SER A 1 159 ? 1.589 13.419 -21.474 1.00 59.94 159 SER A N 1
ATOM 1273 C CA . SER A 1 159 ? 2.254 13.630 -22.768 1.00 59.94 159 SER A CA 1
ATOM 1274 C C . SER A 1 159 ? 1.382 13.347 -24.004 1.00 59.94 159 SER A C 1
ATOM 1276 O O . SER A 1 159 ? 1.853 13.526 -25.124 1.00 59.94 159 SER A O 1
ATOM 1278 N N . MET A 1 160 ? 0.136 12.891 -23.827 1.00 54.97 160 MET A N 1
ATOM 1279 C CA . MET A 1 160 ? -0.807 12.546 -24.904 1.00 54.97 160 MET A CA 1
ATOM 1280 C C . MET A 1 160 ? -2.091 13.380 -24.905 1.00 54.97 160 MET A C 1
ATOM 1282 O O . MET A 1 160 ? -2.879 13.258 -25.840 1.00 54.97 160 MET A O 1
ATOM 1286 N N . MET A 1 161 ? -2.332 14.200 -23.880 1.00 44.03 161 MET A N 1
ATOM 1287 C CA . MET A 1 161 ? -3.542 15.019 -23.813 1.00 44.03 161 MET A CA 1
ATOM 1288 C C . MET A 1 161 ? -3.437 16.192 -24.801 1.00 44.03 161 MET A C 1
ATOM 1290 O O . MET A 1 161 ? -2.479 16.961 -24.708 1.00 44.03 161 MET A O 1
ATOM 1294 N N . PRO A 1 162 ? -4.397 16.368 -25.733 1.00 34.88 162 PRO A N 1
ATOM 1295 C CA . PRO A 1 162 ? -4.469 17.569 -26.549 1.00 34.88 162 PRO A CA 1
ATOM 1296 C C . PRO A 1 162 ? -4.642 18.798 -25.657 1.00 34.88 162 PRO A C 1
ATOM 1298 O O . PRO A 1 162 ? -5.404 18.789 -24.685 1.00 34.88 162 PRO A O 1
ATOM 1301 N N . LEU A 1 163 ? -3.918 19.849 -26.021 1.00 39.66 163 LEU A N 1
ATOM 1302 C CA . LEU A 1 163 ? -3.859 21.167 -25.404 1.00 39.66 163 LEU A CA 1
ATOM 1303 C C . LEU A 1 163 ? -5.197 21.931 -25.553 1.00 39.66 163 LEU A C 1
ATOM 1305 O O . LEU A 1 163 ? -5.226 22.996 -26.146 1.00 39.66 163 LEU A O 1
ATOM 1309 N N . GLU A 1 164 ? -6.321 21.393 -25.074 1.00 33.25 164 GLU A N 1
ATOM 1310 C CA . GLU A 1 164 ? -7.645 22.038 -25.218 1.00 33.25 164 GLU A CA 1
ATOM 1311 C C . GLU A 1 164 ? -8.440 22.155 -23.909 1.00 33.25 164 GLU A C 1
ATOM 1313 O O . GLU A 1 164 ? -9.530 22.717 -23.897 1.00 33.25 164 GLU A O 1
ATOM 1318 N N . ARG A 1 165 ? -7.902 21.699 -22.767 1.00 34.19 165 ARG A N 1
ATOM 1319 C CA . ARG A 1 165 ? -8.553 21.879 -21.449 1.00 34.19 165 ARG A CA 1
ATOM 1320 C C . ARG A 1 165 ? -7.868 22.858 -20.493 1.00 34.19 165 ARG A C 1
ATOM 1322 O O . ARG A 1 165 ? -8.313 23.003 -19.360 1.00 34.19 165 ARG A O 1
ATOM 1329 N N . MET A 1 166 ? -6.847 23.584 -20.948 1.00 32.72 166 MET A N 1
ATOM 1330 C CA . MET A 1 166 ? -6.219 24.678 -20.193 1.00 32.72 166 MET A CA 1
ATOM 1331 C C . MET A 1 166 ? -6.421 26.010 -20.919 1.00 32.72 166 MET A C 1
ATOM 1333 O O . MET A 1 166 ? -5.477 26.635 -21.385 1.00 32.72 166 MET A O 1
ATOM 1337 N N . SER A 1 167 ? -7.670 26.453 -21.026 1.00 32.97 167 SER A N 1
ATOM 1338 C CA . SER A 1 167 ? -7.987 27.823 -21.431 1.00 32.97 167 SER A CA 1
ATOM 1339 C C . SER A 1 167 ? -8.972 28.446 -20.448 1.00 32.97 167 SER A C 1
ATOM 1341 O O . SER A 1 167 ? -10.148 28.602 -20.753 1.00 32.97 167 SER A O 1
ATOM 1343 N N . SER A 1 168 ? -8.471 28.780 -19.257 1.00 30.12 168 SER A N 1
ATOM 1344 C CA . SER A 1 168 ? -8.926 29.934 -18.469 1.00 30.12 168 SER A CA 1
ATOM 1345 C C . SER A 1 168 ? -8.091 30.064 -17.192 1.00 30.12 168 SER A C 1
ATOM 1347 O O . SER A 1 168 ? -8.518 29.608 -16.136 1.00 30.12 168 SER A O 1
ATOM 1349 N N . SER A 1 169 ? -6.893 30.644 -17.311 1.00 28.64 169 SER A N 1
ATOM 1350 C CA . SER A 1 169 ? -6.354 31.681 -16.408 1.00 28.64 169 SER A CA 1
ATOM 1351 C C . SER A 1 169 ? -4.825 31.741 -16.507 1.00 28.64 169 SER A C 1
ATOM 1353 O O . SER A 1 169 ? -4.122 30.891 -15.969 1.00 28.64 169 SER A O 1
ATOM 1355 N N . ASP A 1 170 ? -4.376 32.782 -17.199 1.00 25.19 170 ASP A N 1
ATOM 1356 C CA . ASP A 1 170 ? -3.129 33.530 -17.046 1.00 25.19 170 ASP A CA 1
ATOM 1357 C C . ASP A 1 170 ? -1.770 32.828 -17.169 1.00 25.19 170 ASP A C 1
ATOM 1359 O O . ASP A 1 170 ? -1.196 32.247 -16.249 1.00 25.19 170 ASP A O 1
ATOM 1363 N N . ASN A 1 171 ? -1.194 33.080 -18.346 1.00 31.47 171 ASN A N 1
ATOM 1364 C CA . ASN A 1 171 ? 0.228 33.113 -18.641 1.00 31.47 171 ASN A CA 1
ATOM 1365 C C . ASN A 1 171 ? 1.045 33.808 -17.539 1.00 31.47 171 ASN A C 1
ATOM 1367 O O . ASN A 1 171 ? 1.069 35.032 -17.438 1.00 31.47 171 ASN A O 1
ATOM 1371 N N . SER A 1 172 ? 1.843 33.028 -16.816 1.00 26.61 172 SER A N 1
ATOM 1372 C CA . SER A 1 172 ? 3.214 33.422 -16.488 1.00 26.61 172 SER A CA 1
ATOM 1373 C C . SER A 1 172 ? 4.068 32.175 -16.265 1.00 26.61 172 SER A C 1
ATOM 1375 O O . SER A 1 172 ? 4.248 31.697 -15.149 1.00 26.61 172 SER A O 1
ATOM 1377 N N . PHE A 1 173 ? 4.632 31.645 -17.352 1.00 30.19 173 PHE A N 1
ATOM 1378 C CA . PHE A 1 173 ? 5.818 30.795 -17.272 1.00 30.19 173 PHE A CA 1
ATOM 1379 C C . PHE A 1 173 ? 6.972 31.639 -16.714 1.00 30.19 173 PHE A C 1
ATOM 1381 O O . PHE A 1 173 ? 7.782 32.191 -17.455 1.00 30.19 173 PHE A O 1
ATOM 1388 N N . LYS A 1 174 ? 7.039 31.773 -15.388 1.00 24.22 174 LYS A N 1
ATOM 1389 C CA . LYS A 1 174 ? 8.282 32.134 -14.717 1.00 24.22 174 LYS A CA 1
ATOM 1390 C C . LYS A 1 174 ? 9.123 30.874 -14.644 1.00 24.22 174 LYS A C 1
ATOM 1392 O O . LYS A 1 174 ? 8.949 30.022 -13.780 1.00 24.22 174 LYS A O 1
ATOM 1397 N N . GLN A 1 175 ? 10.019 30.779 -15.615 1.00 26.62 175 GLN A N 1
ATOM 1398 C CA . GLN A 1 175 ? 11.258 30.032 -15.529 1.00 26.62 175 GLN A CA 1
ATOM 1399 C C . GLN A 1 175 ? 11.955 30.470 -14.228 1.00 26.62 175 GLN A C 1
ATOM 1401 O O . GLN A 1 175 ? 12.610 31.510 -14.184 1.00 26.62 175 GLN A O 1
ATOM 1406 N N . ASN A 1 176 ? 11.757 29.732 -13.136 1.00 24.55 176 ASN A N 1
ATOM 1407 C CA . ASN A 1 176 ? 12.579 29.900 -11.945 1.00 24.55 176 ASN A CA 1
ATOM 1408 C C . ASN A 1 176 ? 13.938 29.278 -12.263 1.00 24.55 176 ASN A C 1
ATOM 1410 O O . ASN A 1 176 ? 14.194 28.111 -11.980 1.00 24.55 176 ASN A O 1
ATOM 1414 N N . GLN A 1 177 ? 14.800 30.075 -12.894 1.00 26.66 177 GLN A N 1
ATOM 1415 C CA . GLN A 1 177 ? 16.237 29.907 -12.759 1.00 26.66 177 GLN A CA 1
ATOM 1416 C C . GLN A 1 177 ? 16.544 29.982 -11.261 1.00 26.66 177 GLN A C 1
ATOM 1418 O O . GLN A 1 177 ? 16.484 31.056 -10.666 1.00 26.66 177 GLN A O 1
ATOM 1423 N N . TYR A 1 178 ? 16.828 28.840 -10.642 1.00 26.12 178 TYR A N 1
ATOM 1424 C CA . TYR A 1 178 ? 17.553 28.818 -9.381 1.00 26.12 178 TYR A CA 1
ATOM 1425 C C . TYR A 1 178 ? 19.039 28.975 -9.720 1.00 26.12 178 TYR A C 1
ATOM 1427 O O . TYR A 1 178 ? 19.610 28.088 -10.358 1.00 26.12 178 TYR A O 1
ATOM 1435 N N . PRO A 1 179 ? 19.690 30.084 -9.337 1.00 28.44 179 PRO A N 1
ATOM 1436 C CA . PRO A 1 179 ? 21.135 30.149 -9.347 1.00 28.44 179 PRO A CA 1
ATOM 1437 C C . PRO A 1 179 ? 21.609 29.377 -8.118 1.00 28.44 179 PRO A C 1
ATOM 1439 O O . PRO A 1 179 ? 21.267 29.757 -7.009 1.00 28.44 179 PRO A O 1
ATOM 1442 N N . HIS A 1 180 ? 22.307 28.264 -8.318 1.00 27.25 180 HIS A N 1
ATOM 1443 C CA . HIS A 1 180 ? 23.437 27.791 -7.508 1.00 27.25 180 HIS A CA 1
ATOM 1444 C C . HIS A 1 180 ? 23.884 26.440 -8.069 1.00 27.25 180 HIS A C 1
ATOM 1446 O O . HIS A 1 180 ? 23.589 25.369 -7.546 1.00 27.25 180 HIS A O 1
ATOM 1452 N N . THR A 1 181 ? 24.631 26.526 -9.166 1.00 29.94 181 THR A N 1
ATOM 1453 C CA . THR A 1 181 ? 25.706 25.588 -9.472 1.00 29.94 181 THR A CA 1
ATOM 1454 C C . THR A 1 181 ? 26.596 25.498 -8.232 1.00 29.94 181 THR A C 1
ATOM 1456 O O . THR A 1 181 ? 27.167 26.506 -7.819 1.00 29.94 181 THR A O 1
ATOM 1459 N N . PHE A 1 182 ? 26.681 24.328 -7.605 1.00 28.55 182 PHE A N 1
ATOM 1460 C CA . PHE A 1 182 ? 27.776 24.023 -6.692 1.00 28.55 182 PHE A CA 1
ATOM 1461 C C . PHE A 1 182 ? 28.368 22.677 -7.075 1.00 28.55 182 PHE A C 1
ATOM 1463 O O . PHE A 1 182 ? 27.794 21.611 -6.849 1.00 28.55 182 PHE A O 1
ATOM 1470 N N . ASP A 1 183 ? 29.531 22.797 -7.701 1.00 28.02 183 ASP A N 1
ATOM 1471 C CA . ASP A 1 183 ? 30.465 21.742 -8.016 1.00 28.02 183 ASP A CA 1
ATOM 1472 C C . ASP A 1 183 ? 30.882 21.003 -6.742 1.00 28.02 183 ASP A C 1
ATOM 1474 O O . ASP A 1 183 ? 31.510 21.559 -5.842 1.00 28.02 183 ASP A O 1
ATOM 1478 N N . LEU A 1 184 ? 30.574 19.712 -6.693 1.00 32.03 184 LEU A N 1
ATOM 1479 C CA . LEU A 1 184 ? 31.195 18.757 -5.774 1.00 32.03 184 LEU A CA 1
ATOM 1480 C C . LEU A 1 184 ? 31.769 17.582 -6.573 1.00 32.03 184 LEU A C 1
ATOM 1482 O O . LEU A 1 184 ? 31.619 16.423 -6.211 1.00 32.03 184 LEU A O 1
ATOM 1486 N N . TYR A 1 185 ? 32.444 17.903 -7.680 1.00 34.69 185 TYR A N 1
ATOM 1487 C CA . TYR A 1 185 ? 33.327 16.988 -8.400 1.00 34.69 185 TYR A CA 1
ATOM 1488 C C . TYR A 1 185 ? 34.560 17.739 -8.907 1.00 34.69 185 TYR A C 1
ATOM 1490 O O . TYR A 1 185 ? 34.725 18.003 -10.094 1.00 34.69 185 TYR A O 1
ATOM 1498 N N . SER A 1 186 ? 35.465 18.079 -7.991 1.00 27.84 186 SER A N 1
ATOM 1499 C CA . SER A 1 186 ? 36.867 18.291 -8.355 1.00 27.84 186 SER A CA 1
ATOM 1500 C C . SER A 1 186 ? 37.783 18.126 -7.149 1.00 27.84 186 SER A C 1
ATOM 1502 O O . SER A 1 186 ? 38.070 19.075 -6.433 1.00 27.84 186 SER A O 1
ATOM 1504 N N . GLN A 1 187 ? 38.211 16.883 -6.919 1.00 29.59 187 GLN A N 1
ATOM 1505 C CA . GLN A 1 187 ? 39.627 16.485 -6.902 1.00 29.59 187 GLN A CA 1
ATOM 1506 C C . GLN A 1 187 ? 39.727 14.987 -6.574 1.00 29.59 187 GLN A C 1
ATOM 1508 O O . GLN A 1 187 ? 39.377 14.553 -5.481 1.00 29.59 187 GLN A O 1
ATOM 1513 N N . GLY A 1 188 ? 40.191 14.201 -7.554 1.00 24.30 188 GLY A N 1
ATOM 1514 C CA . GLY A 1 188 ? 40.435 12.758 -7.422 1.00 24.30 188 GLY A CA 1
ATOM 1515 C C . GLY A 1 188 ? 39.854 11.903 -8.555 1.00 24.30 188 GLY A C 1
ATOM 1516 O O . GLY A 1 188 ? 39.087 10.987 -8.296 1.00 24.30 188 GLY A O 1
ATOM 1517 N N . SER A 1 189 ? 40.181 12.253 -9.801 1.00 28.77 189 SER A N 1
ATOM 1518 C CA . SER A 1 189 ? 40.099 11.456 -11.041 1.00 28.77 189 SER A CA 1
ATOM 1519 C C . SER A 1 189 ? 39.545 10.016 -10.970 1.00 28.77 189 SER A C 1
ATOM 1521 O O . SER A 1 189 ? 40.302 9.094 -10.677 1.00 28.77 189 SER A O 1
ATOM 1523 N N . ILE A 1 190 ? 38.299 9.814 -11.422 1.00 26.47 190 ILE A N 1
ATOM 1524 C CA . ILE A 1 190 ? 37.950 8.825 -12.462 1.00 26.47 190 ILE A CA 1
ATOM 1525 C C . ILE A 1 190 ? 36.884 9.480 -13.353 1.00 26.47 190 ILE A C 1
ATOM 1527 O O . ILE A 1 190 ? 35.831 9.898 -12.878 1.00 26.47 190 ILE A O 1
ATOM 1531 N N . SER A 1 191 ? 37.203 9.618 -14.636 1.00 29.78 191 SER A N 1
ATOM 1532 C CA . SER A 1 191 ? 36.336 10.091 -15.719 1.00 29.78 191 SER A CA 1
ATOM 1533 C C . SER A 1 191 ? 34.954 9.430 -15.686 1.00 29.78 191 SER A C 1
ATOM 1535 O O . SER A 1 191 ? 34.848 8.208 -15.771 1.00 29.78 191 SER A O 1
ATOM 1537 N N . SER A 1 192 ? 33.908 10.246 -15.585 1.00 29.19 192 SER A N 1
ATOM 1538 C CA . SER A 1 192 ? 32.510 9.824 -15.560 1.00 29.19 192 SER A CA 1
ATOM 1539 C C . SER A 1 192 ? 31.834 10.265 -16.862 1.00 29.19 192 SER A C 1
ATOM 1541 O O . SER A 1 192 ? 31.420 11.417 -16.993 1.00 29.19 192 SER A O 1
ATOM 1543 N N . GLU A 1 193 ? 31.710 9.337 -17.809 1.00 30.11 193 GLU A N 1
ATOM 1544 C CA . GLU A 1 193 ? 30.644 9.343 -18.817 1.00 30.11 193 GLU A CA 1
ATOM 1545 C C . GLU A 1 193 ? 29.303 9.099 -18.099 1.00 30.11 193 GLU A C 1
ATOM 1547 O O . GLU A 1 193 ? 28.805 7.978 -18.049 1.00 30.11 193 GLU A O 1
ATOM 1552 N N . TYR A 1 194 ? 28.727 10.125 -17.477 1.00 38.44 194 TYR A N 1
ATOM 1553 C CA . TYR A 1 194 ? 27.358 10.061 -16.966 1.00 38.44 194 TYR A CA 1
ATOM 1554 C C . TYR A 1 194 ? 26.623 11.305 -17.451 1.00 38.44 194 TYR A C 1
ATOM 1556 O O . TYR A 1 194 ? 26.663 12.356 -16.815 1.00 38.44 194 TYR A O 1
ATOM 1564 N N . ASP A 1 195 ? 25.958 11.176 -18.600 1.00 28.95 195 ASP A N 1
ATOM 1565 C CA . ASP A 1 195 ? 24.884 12.095 -18.960 1.00 28.95 195 ASP A CA 1
ATOM 1566 C C . ASP A 1 195 ? 23.799 12.005 -17.870 1.00 28.95 195 ASP A C 1
ATOM 1568 O O . ASP A 1 195 ? 23.343 10.897 -17.554 1.00 28.95 195 ASP A O 1
ATOM 1572 N N . PRO A 1 196 ? 23.364 13.126 -17.267 1.00 34.78 196 PRO A N 1
ATOM 1573 C CA . PRO A 1 196 ? 22.241 13.104 -16.343 1.00 34.78 196 PRO A CA 1
ATOM 1574 C C . PRO A 1 196 ? 20.973 12.635 -17.080 1.00 34.78 196 PRO A C 1
ATOM 1576 O O . PRO A 1 196 ? 20.779 12.963 -18.257 1.00 34.78 196 PRO A O 1
ATOM 1579 N N . PRO A 1 197 ? 20.080 11.870 -16.423 1.00 39.09 197 PRO A N 1
ATOM 1580 C CA . PRO A 1 197 ? 18.813 11.491 -17.033 1.00 39.09 197 PRO A CA 1
ATOM 1581 C C . PRO A 1 197 ? 18.043 12.757 -17.438 1.00 39.09 197 PRO A C 1
ATOM 1583 O O . PRO A 1 197 ? 17.923 13.694 -16.656 1.00 39.09 197 PRO A O 1
ATOM 1586 N N . LYS A 1 198 ? 17.483 12.769 -18.655 1.00 46.47 198 LYS A N 1
ATOM 1587 C CA . LYS A 1 198 ? 16.687 13.881 -19.224 1.00 46.47 198 LYS A CA 1
ATOM 1588 C C . LYS A 1 198 ? 15.402 14.216 -18.438 1.00 46.47 198 LYS A C 1
ATOM 1590 O O . LYS A 1 198 ? 14.668 15.111 -18.845 1.00 46.47 198 LYS A O 1
ATOM 1595 N N . PHE A 1 199 ? 15.127 13.512 -17.339 1.00 48.44 199 PHE A N 1
ATOM 1596 C CA . PHE A 1 199 ? 13.999 13.743 -16.446 1.00 48.44 199 PHE A CA 1
ATOM 1597 C C . PHE A 1 199 ? 14.519 14.284 -15.107 1.00 48.44 199 PHE A C 1
ATOM 1599 O O . PHE A 1 199 ? 15.178 13.564 -14.354 1.00 48.44 199 PHE A O 1
ATOM 1606 N N . GLU A 1 200 ? 14.224 15.550 -14.806 1.00 63.69 200 GLU A N 1
ATOM 1607 C CA . GLU A 1 200 ? 14.513 16.162 -13.505 1.00 63.69 200 GLU A CA 1
ATOM 1608 C C . GLU A 1 200 ? 13.623 15.508 -12.437 1.00 63.69 200 GLU A C 1
ATOM 1610 O O . GLU A 1 200 ? 12.468 15.880 -12.226 1.00 63.69 200 GLU A O 1
ATOM 1615 N N . MET A 1 201 ? 14.130 14.454 -11.793 1.00 76.38 201 MET A N 1
ATOM 1616 C CA . MET A 1 201 ? 13.417 13.800 -10.700 1.00 76.38 201 MET A CA 1
ATOM 1617 C C . MET A 1 201 ? 13.293 14.763 -9.517 1.00 76.38 201 MET A C 1
ATOM 1619 O O . MET A 1 201 ? 14.244 15.464 -9.174 1.00 76.38 201 MET A O 1
ATOM 1623 N N . ASN A 1 202 ? 12.129 14.763 -8.862 1.00 86.88 202 ASN A N 1
ATOM 1624 C CA . ASN A 1 202 ? 11.881 15.586 -7.681 1.00 86.88 202 ASN A CA 1
ATOM 1625 C C . ASN A 1 202 ? 13.036 15.438 -6.650 1.00 86.88 202 ASN A C 1
ATOM 1627 O O . ASN A 1 202 ? 13.349 14.302 -6.263 1.00 86.88 202 ASN A O 1
ATOM 1631 N N . PRO A 1 203 ? 13.646 16.545 -6.170 1.00 87.94 203 PRO A N 1
ATOM 1632 C CA . PRO A 1 203 ? 14.802 16.489 -5.273 1.00 87.94 203 PRO A CA 1
ATOM 1633 C C . PRO A 1 203 ? 14.541 15.735 -3.967 1.00 87.94 203 PRO A C 1
ATOM 1635 O O . PRO A 1 203 ? 15.410 14.999 -3.498 1.00 87.94 203 PRO A O 1
ATOM 1638 N N . PHE A 1 204 ? 13.347 15.866 -3.385 1.00 90.25 204 PHE A N 1
ATOM 1639 C CA . PHE A 1 204 ? 12.966 15.149 -2.168 1.00 90.25 204 PHE A CA 1
ATOM 1640 C C . PHE A 1 204 ? 12.854 13.640 -2.410 1.00 90.25 204 PHE A C 1
ATOM 1642 O O . PHE A 1 204 ? 13.359 12.842 -1.614 1.00 90.25 204 PHE A O 1
ATOM 1649 N N . LEU A 1 205 ? 12.267 13.229 -3.539 1.00 91.88 205 LEU A N 1
ATOM 1650 C CA . LEU A 1 205 ? 12.207 11.819 -3.926 1.00 91.88 205 LEU A CA 1
ATOM 1651 C C . LEU A 1 205 ? 13.608 11.242 -4.177 1.00 91.88 205 LEU A C 1
ATOM 1653 O O . LEU A 1 205 ? 13.908 10.136 -3.725 1.00 91.88 205 LEU A O 1
ATOM 1657 N N . TRP A 1 206 ? 14.478 11.997 -4.853 1.00 90.69 206 TRP A N 1
ATOM 1658 C CA . TRP A 1 206 ? 15.865 11.603 -5.109 1.00 90.69 206 TRP A CA 1
ATOM 1659 C C . TRP A 1 206 ? 16.651 11.382 -3.816 1.00 90.69 206 TRP A C 1
ATOM 1661 O O . TRP A 1 206 ? 17.216 10.308 -3.607 1.00 90.69 206 TRP A O 1
ATOM 1671 N N . HIS A 1 207 ? 16.609 12.340 -2.889 1.00 90.75 207 HIS A N 1
ATOM 1672 C CA . HIS A 1 207 ? 17.266 12.200 -1.587 1.00 90.75 207 HIS A CA 1
ATOM 1673 C C . HIS A 1 207 ? 16.648 11.089 -0.725 1.00 90.75 207 HIS A C 1
ATOM 1675 O O . HIS A 1 207 ? 17.359 10.459 0.061 1.00 90.75 207 HIS A O 1
ATOM 1681 N N . SER A 1 208 ? 15.357 10.787 -0.897 1.00 93.94 208 SER A N 1
ATOM 1682 C CA . SER A 1 208 ? 14.704 9.653 -0.229 1.00 93.94 208 SER A CA 1
ATOM 1683 C C . SER A 1 208 ? 15.219 8.311 -0.758 1.00 93.94 208 SER A C 1
ATOM 1685 O O . SER A 1 208 ? 15.504 7.406 0.029 1.00 93.94 208 SER A O 1
ATOM 1687 N N . LEU A 1 209 ? 15.408 8.190 -2.077 1.00 93.62 209 LEU A N 1
ATOM 1688 C CA . LEU A 1 209 ? 15.988 7.002 -2.707 1.00 93.62 209 LEU A CA 1
ATOM 1689 C C . LEU A 1 209 ? 17.456 6.803 -2.297 1.00 93.62 209 LEU A C 1
ATOM 1691 O O . LEU A 1 209 ? 17.842 5.698 -1.915 1.00 93.62 209 LEU A O 1
ATOM 1695 N N . LEU A 1 210 ? 18.255 7.877 -2.304 1.00 90.88 210 LEU A N 1
ATOM 1696 C CA . LEU A 1 210 ? 19.648 7.843 -1.848 1.00 90.88 210 LEU A CA 1
ATOM 1697 C C . LEU A 1 210 ? 19.759 7.473 -0.366 1.00 90.88 210 LEU A C 1
ATOM 1699 O O . LEU A 1 210 ? 20.617 6.673 0.001 1.00 90.88 210 LEU A O 1
ATOM 1703 N N . THR A 1 211 ? 18.881 8.015 0.484 1.00 93.12 211 THR A N 1
ATOM 1704 C CA . THR A 1 211 ? 18.800 7.647 1.907 1.00 93.12 211 THR A CA 1
ATOM 1705 C C . THR A 1 211 ? 18.552 6.151 2.063 1.00 93.12 211 THR A C 1
ATOM 1707 O O . THR A 1 211 ? 19.275 5.483 2.801 1.00 93.12 211 THR A O 1
ATOM 1710 N N . TRP A 1 212 ? 17.577 5.603 1.332 1.00 94.25 212 TRP A N 1
ATOM 1711 C CA . TRP A 1 212 ? 17.301 4.169 1.352 1.00 94.25 212 TRP A CA 1
ATOM 1712 C C . TRP A 1 212 ? 18.519 3.348 0.921 1.00 94.25 212 TRP A C 1
ATOM 1714 O O . TRP A 1 212 ? 18.936 2.453 1.654 1.00 94.25 212 TRP A O 1
ATOM 1724 N N . GLN A 1 213 ? 19.136 3.684 -0.213 1.00 91.44 213 GLN A N 1
ATOM 1725 C CA . GLN A 1 213 ? 20.317 2.983 -0.721 1.00 91.44 213 GLN A CA 1
ATOM 1726 C C . GLN A 1 213 ? 21.487 3.038 0.272 1.00 91.44 213 GLN A C 1
ATOM 1728 O O . GLN A 1 213 ? 22.116 2.015 0.527 1.00 91.44 213 GLN A O 1
ATOM 1733 N N . CYS A 1 214 ? 21.743 4.206 0.868 1.00 90.44 214 CYS A N 1
ATOM 1734 C CA . CYS A 1 214 ? 22.784 4.419 1.872 1.00 90.44 214 CYS A CA 1
ATOM 1735 C C . CYS A 1 214 ? 22.571 3.535 3.109 1.00 90.44 214 CYS A C 1
ATOM 1737 O O . CYS A 1 214 ? 23.516 2.927 3.606 1.00 90.44 214 CYS A O 1
ATOM 1739 N N . VAL A 1 215 ? 21.326 3.392 3.578 1.00 91.12 215 VAL A N 1
ATOM 1740 C CA . VAL A 1 215 ? 21.003 2.482 4.687 1.00 91.12 215 VAL A CA 1
ATOM 1741 C C . VAL A 1 215 ? 21.233 1.020 4.299 1.00 91.12 215 VAL A C 1
ATOM 1743 O O . VAL A 1 215 ? 21.752 0.262 5.113 1.00 91.12 215 VAL A O 1
ATOM 1746 N N . GLN A 1 216 ? 20.908 0.614 3.065 1.00 88.88 216 GLN A N 1
ATOM 1747 C CA . GLN A 1 216 ? 21.158 -0.763 2.611 1.00 88.88 216 GLN A CA 1
ATOM 1748 C C . GLN A 1 216 ? 22.654 -1.089 2.503 1.00 88.88 216 GLN A C 1
ATOM 1750 O O . GLN A 1 216 ? 23.057 -2.222 2.760 1.00 88.88 216 GLN A O 1
ATOM 1755 N N . THR A 1 217 ? 23.483 -0.114 2.126 1.00 86.25 217 THR A N 1
ATOM 1756 C CA . THR A 1 217 ? 24.933 -0.292 1.958 1.00 86.25 217 THR A CA 1
ATOM 1757 C C . THR A 1 217 ? 25.749 0.068 3.202 1.00 86.25 217 THR A C 1
ATOM 1759 O O . THR A 1 217 ? 26.973 -0.036 3.162 1.00 86.25 217 THR A O 1
ATOM 1762 N N . ASN A 1 218 ? 25.102 0.458 4.309 1.00 82.75 218 ASN A N 1
ATOM 1763 C CA . ASN A 1 218 ? 25.748 1.023 5.503 1.00 82.75 218 ASN A CA 1
ATOM 1764 C C . ASN A 1 218 ? 26.695 2.195 5.174 1.00 82.75 218 ASN A C 1
ATOM 1766 O O . ASN A 1 218 ? 27.802 2.293 5.706 1.00 82.75 218 ASN A O 1
ATOM 1770 N N . GLY A 1 219 ? 26.268 3.081 4.274 1.00 79.75 219 GLY A N 1
ATOM 1771 C CA . GLY A 1 219 ? 27.038 4.250 3.868 1.00 79.75 219 GLY A CA 1
ATOM 1772 C C . GLY A 1 219 ? 27.243 5.255 5.007 1.00 79.75 219 GLY A C 1
ATOM 1773 O O . GLY A 1 219 ? 26.375 5.477 5.851 1.00 79.75 219 GLY A O 1
ATOM 1774 N N . THR A 1 220 ? 28.400 5.916 5.012 1.00 81.06 220 THR A N 1
ATOM 1775 C CA . THR A 1 220 ? 28.794 6.882 6.054 1.00 81.06 220 THR A CA 1
ATOM 1776 C C . THR A 1 220 ? 28.102 8.244 5.930 1.00 81.06 220 THR A C 1
ATOM 1778 O O . THR A 1 220 ? 28.042 8.994 6.900 1.00 81.06 220 THR A O 1
ATOM 1781 N N . ARG A 1 221 ? 27.528 8.561 4.761 1.00 85.19 221 ARG A N 1
ATOM 1782 C CA . ARG A 1 221 ? 26.929 9.872 4.433 1.00 85.19 221 ARG A CA 1
ATOM 1783 C C . ARG A 1 221 ? 25.457 10.024 4.832 1.00 85.19 221 ARG A C 1
ATOM 1785 O O . ARG A 1 221 ? 24.790 10.959 4.400 1.00 85.19 221 ARG A O 1
ATOM 1792 N N . LEU A 1 222 ? 24.922 9.110 5.642 1.00 89.94 222 LEU A N 1
ATOM 1793 C CA . LEU A 1 222 ? 23.501 9.106 6.002 1.00 89.94 222 LEU A CA 1
ATOM 1794 C C . LEU A 1 222 ? 23.048 10.429 6.640 1.00 89.94 222 LEU A C 1
ATOM 1796 O O . LEU A 1 222 ? 21.997 10.947 6.284 1.00 89.94 222 LEU A O 1
ATOM 1800 N N . ASN A 1 223 ? 23.846 11.005 7.540 1.00 88.62 223 ASN A N 1
ATOM 1801 C CA . ASN A 1 223 ? 23.468 12.232 8.246 1.00 88.62 223 ASN A CA 1
ATOM 1802 C C . ASN A 1 223 ? 23.320 13.441 7.306 1.00 88.62 223 ASN A C 1
ATOM 1804 O O . ASN A 1 223 ? 22.380 14.213 7.470 1.00 88.62 223 ASN A O 1
ATOM 1808 N N . GLU A 1 224 ? 24.195 13.574 6.304 1.00 88.56 224 GLU A N 1
ATOM 1809 C CA . GLU A 1 224 ? 24.100 14.624 5.276 1.00 88.56 224 GLU A CA 1
ATOM 1810 C C . GLU A 1 224 ? 22.810 14.473 4.458 1.00 88.56 224 GLU A C 1
ATOM 1812 O O . GLU A 1 224 ? 22.067 15.432 4.262 1.00 88.56 224 GLU A O 1
ATOM 1817 N N . LEU A 1 225 ? 22.494 13.243 4.035 1.00 89.19 225 LEU A N 1
ATOM 1818 C CA . LEU A 1 225 ? 21.277 12.959 3.268 1.00 89.19 225 LEU A CA 1
ATOM 1819 C C . LEU A 1 225 ? 20.008 13.262 4.076 1.00 89.19 225 LEU A C 1
ATOM 1821 O O . LEU A 1 225 ? 19.061 13.838 3.541 1.00 89.19 225 LEU A O 1
ATOM 1825 N N . LEU A 1 226 ? 20.002 12.934 5.372 1.00 90.62 226 LEU A N 1
ATOM 1826 C CA . LEU A 1 226 ? 18.887 13.248 6.268 1.00 90.62 226 LEU A CA 1
ATOM 1827 C C . LEU A 1 226 ? 18.709 14.762 6.460 1.00 90.62 226 LEU A C 1
ATOM 1829 O O . LEU A 1 226 ? 17.575 15.231 6.525 1.00 90.62 226 LEU A O 1
ATOM 1833 N N . GLN A 1 227 ? 19.796 15.538 6.510 1.00 88.31 227 GLN A N 1
ATOM 1834 C CA . GLN A 1 227 ? 19.719 17.003 6.543 1.00 88.31 227 GLN A CA 1
ATOM 1835 C C . GLN A 1 227 ? 19.131 17.565 5.245 1.00 88.31 227 GLN A C 1
ATOM 1837 O O . GLN A 1 227 ? 18.240 18.414 5.297 1.00 88.31 227 GLN A O 1
ATOM 1842 N N . ASN A 1 228 ? 19.543 17.039 4.090 1.00 87.31 228 ASN A N 1
ATOM 1843 C CA . ASN A 1 228 ? 18.999 17.461 2.799 1.00 87.31 228 ASN A CA 1
ATOM 1844 C C . ASN A 1 228 ? 17.489 17.193 2.689 1.00 87.31 228 ASN A C 1
ATOM 1846 O O . ASN A 1 228 ? 16.763 18.015 2.135 1.00 87.31 228 ASN A O 1
ATOM 1850 N N . LEU A 1 229 ? 16.976 16.104 3.273 1.00 90.12 229 LEU A N 1
ATOM 1851 C CA . LEU A 1 229 ? 15.527 15.855 3.317 1.00 90.12 229 LEU A CA 1
ATOM 1852 C C . LEU A 1 229 ? 14.753 16.961 4.050 1.00 90.12 229 LEU A C 1
ATOM 1854 O O . LEU A 1 229 ? 13.635 17.282 3.651 1.00 90.12 229 LEU A O 1
ATOM 1858 N N . PHE A 1 230 ? 15.335 17.580 5.083 1.00 86.56 230 PHE A N 1
ATOM 1859 C CA . PHE A 1 230 ? 14.714 18.725 5.755 1.00 86.56 230 PHE A CA 1
ATOM 1860 C C . PHE A 1 230 ? 14.747 19.995 4.908 1.00 86.56 230 PHE A C 1
ATOM 1862 O O . PHE A 1 230 ? 13.791 20.770 4.957 1.00 86.56 230 PHE A O 1
ATOM 1869 N N . VAL A 1 231 ? 15.805 20.199 4.119 1.00 86.50 231 VAL A N 1
ATOM 1870 C CA . VAL A 1 231 ? 15.899 21.326 3.177 1.00 86.50 231 VAL A CA 1
ATOM 1871 C C . VAL A 1 231 ? 14.778 21.237 2.141 1.00 86.50 231 VAL A C 1
ATOM 1873 O O . VAL A 1 231 ? 14.049 22.205 1.932 1.00 86.50 231 VAL A O 1
ATOM 1876 N N . TYR A 1 232 ? 14.563 20.049 1.572 1.00 84.62 232 TYR A N 1
ATOM 1877 C CA . TYR A 1 232 ? 13.534 19.809 0.557 1.00 84.62 232 TYR A CA 1
ATOM 1878 C C . TYR A 1 232 ? 12.153 19.444 1.129 1.00 84.62 232 TYR A C 1
ATOM 1880 O O . TYR A 1 232 ? 11.287 18.987 0.388 1.00 84.62 232 TYR A O 1
ATOM 1888 N N . ARG A 1 233 ? 11.886 19.669 2.426 1.00 83.00 233 ARG A N 1
ATOM 1889 C CA . ARG A 1 233 ? 10.591 19.313 3.046 1.00 83.00 233 ARG A CA 1
ATOM 1890 C C . ARG A 1 233 ? 9.383 19.995 2.397 1.00 83.00 233 ARG A C 1
ATOM 1892 O O . ARG A 1 233 ? 8.286 19.454 2.449 1.00 83.00 233 ARG A O 1
ATOM 1899 N N . GLY A 1 234 ? 9.579 21.178 1.804 1.00 79.50 234 GLY A N 1
ATOM 1900 C CA . GLY A 1 234 ? 8.521 21.910 1.099 1.00 79.50 234 GLY A CA 1
ATOM 1901 C C . GLY A 1 234 ? 7.985 21.152 -0.116 1.00 79.50 234 GLY A C 1
ATOM 1902 O O . GLY A 1 234 ? 6.832 21.339 -0.494 1.00 79.50 234 GLY A O 1
ATOM 1903 N N . GLU A 1 235 ? 8.778 20.227 -0.666 1.00 83.88 235 GLU A N 1
ATOM 1904 C CA . GLU A 1 235 ? 8.364 19.403 -1.798 1.00 83.88 235 GLU A CA 1
ATOM 1905 C C . GLU A 1 235 ? 7.284 18.375 -1.431 1.00 83.88 235 GLU A C 1
ATOM 1907 O O . GLU A 1 235 ? 6.612 17.844 -2.313 1.00 83.88 235 GLU A O 1
ATOM 1912 N N . LEU A 1 236 ? 7.052 18.130 -0.134 1.00 81.19 236 LEU A N 1
ATOM 1913 C CA . LEU A 1 236 ? 5.930 17.312 0.329 1.00 81.19 236 LEU A CA 1
ATOM 1914 C C . LEU A 1 236 ? 4.571 17.930 -0.034 1.00 81.19 236 LEU A C 1
ATOM 1916 O O . LEU A 1 236 ? 3.600 17.191 -0.206 1.00 81.19 236 LEU A O 1
ATOM 1920 N N . HIS A 1 237 ? 4.512 19.259 -0.170 1.00 79.31 237 HIS A N 1
ATOM 1921 C CA . HIS A 1 237 ? 3.308 20.039 -0.480 1.00 79.31 237 HIS A CA 1
ATOM 1922 C C . HIS A 1 237 ? 3.118 20.306 -1.980 1.00 79.31 237 HIS A C 1
ATOM 1924 O O . HIS A 1 237 ? 2.271 21.122 -2.351 1.00 79.31 237 HIS A O 1
ATOM 1930 N N . GLN A 1 238 ? 3.892 19.649 -2.851 1.00 78.19 238 GLN A N 1
ATOM 1931 C CA . GLN A 1 238 ? 3.738 19.789 -4.298 1.00 78.19 238 GLN A CA 1
ATOM 1932 C C . GLN A 1 238 ? 2.361 19.329 -4.794 1.00 78.19 238 GLN A C 1
ATOM 1934 O O . GLN A 1 238 ? 1.731 18.419 -4.254 1.00 78.19 238 GLN A O 1
ATOM 1939 N N . GLU A 1 239 ? 1.935 19.900 -5.923 1.00 75.00 239 GLU A N 1
ATOM 1940 C CA . GLU A 1 239 ? 0.702 19.504 -6.607 1.00 75.00 239 GLU A CA 1
ATOM 1941 C C . GLU A 1 239 ? 0.721 18.024 -7.038 1.00 75.00 239 GLU A C 1
ATOM 1943 O O . GLU A 1 239 ? -0.305 17.329 -6.983 1.00 75.00 239 GLU A O 1
ATOM 1948 N N . ASN A 1 240 ? 1.899 17.517 -7.424 1.00 83.50 240 ASN A N 1
ATOM 1949 C CA . ASN A 1 240 ? 2.113 16.106 -7.723 1.00 83.50 240 ASN A CA 1
ATOM 1950 C C . ASN A 1 240 ? 2.571 15.317 -6.486 1.00 83.50 240 ASN A C 1
ATOM 1952 O O . ASN A 1 240 ? 3.715 14.883 -6.365 1.00 83.50 240 ASN A O 1
ATOM 1956 N N . TRP A 1 241 ? 1.625 15.084 -5.582 1.00 90.12 241 TRP A N 1
ATOM 1957 C CA . TRP A 1 241 ? 1.807 14.328 -4.340 1.00 90.12 241 TRP A CA 1
ATOM 1958 C C . TRP A 1 241 ? 2.208 12.847 -4.527 1.00 90.12 241 TRP A C 1
ATOM 1960 O O . TRP A 1 241 ? 2.520 12.173 -3.544 1.00 90.12 241 TRP A O 1
ATOM 1970 N N . LEU A 1 242 ? 2.247 12.324 -5.763 1.00 92.31 242 LEU A N 1
ATOM 1971 C CA . LEU A 1 242 ? 2.742 10.970 -6.052 1.00 92.31 242 LEU A CA 1
ATOM 1972 C C . LEU A 1 242 ? 4.221 10.806 -5.679 1.00 92.31 242 LEU A C 1
ATOM 1974 O O . LEU A 1 242 ? 4.621 9.742 -5.199 1.00 92.31 242 LEU A O 1
ATOM 1978 N N . TYR A 1 243 ? 5.026 11.858 -5.866 1.00 91.81 243 TYR A N 1
ATOM 1979 C CA . TYR A 1 243 ? 6.428 11.864 -5.449 1.00 91.81 243 TYR A CA 1
ATOM 1980 C C . TYR A 1 243 ? 6.547 11.730 -3.930 1.00 91.81 243 TYR A C 1
ATOM 1982 O O . TYR A 1 243 ? 7.341 10.922 -3.451 1.00 91.81 243 TYR A O 1
ATOM 1990 N N . SER A 1 244 ? 5.700 12.438 -3.176 1.00 92.69 244 SER A N 1
ATOM 1991 C CA . SER A 1 244 ? 5.638 12.332 -1.716 1.00 92.69 244 SER A CA 1
ATOM 1992 C C . SER A 1 244 ? 5.270 10.910 -1.278 1.00 92.69 244 SER A C 1
ATOM 1994 O O . SER A 1 244 ? 5.903 10.367 -0.379 1.00 92.69 244 SER A O 1
ATOM 1996 N N . VAL A 1 245 ? 4.314 10.257 -1.951 1.00 93.50 245 VAL A N 1
ATOM 1997 C CA . VAL A 1 245 ? 3.938 8.857 -1.665 1.00 93.50 245 VAL A CA 1
ATOM 1998 C C . VAL A 1 245 ? 5.099 7.888 -1.888 1.00 93.50 245 VAL A C 1
ATOM 2000 O O . VAL A 1 245 ? 5.374 7.061 -1.018 1.00 93.50 245 VAL A O 1
ATOM 2003 N N . LEU A 1 246 ? 5.805 7.983 -3.019 1.00 94.25 246 LEU A N 1
ATOM 2004 C CA . LEU A 1 246 ? 6.980 7.140 -3.270 1.00 94.25 246 LEU A CA 1
ATOM 2005 C C . LEU A 1 246 ? 8.095 7.392 -2.251 1.00 94.25 246 LEU A C 1
ATOM 2007 O O . LEU A 1 246 ? 8.680 6.441 -1.732 1.00 94.25 246 LEU A O 1
ATOM 2011 N N . ALA A 1 247 ? 8.354 8.658 -1.926 1.00 94.56 247 ALA A N 1
ATOM 2012 C CA . ALA A 1 247 ? 9.346 9.031 -0.930 1.00 94.56 247 ALA A CA 1
ATOM 2013 C C . ALA A 1 247 ? 9.016 8.429 0.445 1.00 94.56 247 ALA A C 1
ATOM 2015 O O . ALA A 1 247 ? 9.905 7.881 1.096 1.00 94.56 247 ALA A O 1
ATOM 2016 N N . LEU A 1 248 ? 7.739 8.427 0.853 1.00 95.06 248 LEU A N 1
ATOM 2017 C CA . LEU A 1 248 ? 7.296 7.769 2.086 1.00 95.06 248 LEU A CA 1
ATOM 2018 C C . LEU A 1 248 ? 7.542 6.259 2.074 1.00 95.06 248 LEU A C 1
ATOM 2020 O O . LEU A 1 248 ? 7.964 5.720 3.095 1.00 95.06 248 LEU A O 1
ATOM 2024 N N . PHE A 1 249 ? 7.340 5.572 0.945 1.00 95.12 249 PHE A N 1
ATOM 2025 C CA . PHE A 1 249 ? 7.697 4.154 0.845 1.00 95.12 249 PHE A CA 1
ATOM 2026 C C . PHE A 1 249 ? 9.208 3.934 1.008 1.00 95.12 249 PHE A C 1
ATOM 2028 O O . PHE A 1 249 ? 9.611 3.034 1.742 1.00 95.12 249 PHE A O 1
ATOM 2035 N N . PHE A 1 250 ? 10.058 4.760 0.387 1.00 95.06 250 PHE A N 1
ATOM 2036 C CA . PHE A 1 250 ? 11.519 4.597 0.470 1.00 95.06 250 PHE A CA 1
ATOM 2037 C C . PHE A 1 250 ? 12.050 4.895 1.872 1.00 95.06 250 PHE A C 1
ATOM 2039 O O . PHE A 1 250 ? 12.802 4.098 2.438 1.00 95.06 250 PHE A O 1
ATOM 2046 N N . LEU A 1 251 ? 11.606 6.007 2.462 1.00 95.62 251 LEU A N 1
ATOM 2047 C CA . LEU A 1 251 ? 11.943 6.370 3.836 1.00 95.62 251 LEU A CA 1
ATOM 2048 C C . LEU A 1 251 ? 11.377 5.363 4.836 1.00 95.62 251 LEU A C 1
ATOM 2050 O O . LEU A 1 251 ? 12.046 5.054 5.815 1.00 95.62 251 LEU A O 1
ATOM 2054 N N . GLY A 1 252 ? 10.192 4.807 4.576 1.00 94.94 252 GLY A N 1
ATOM 2055 C CA . GLY A 1 252 ? 9.594 3.748 5.380 1.00 94.94 252 GLY A CA 1
ATOM 2056 C C . GLY A 1 252 ? 10.453 2.486 5.423 1.00 94.94 252 GLY A C 1
ATOM 2057 O O . GLY A 1 252 ? 10.757 1.979 6.502 1.00 94.94 252 GLY A O 1
ATOM 2058 N N . GLU A 1 253 ? 10.922 2.016 4.266 1.00 94.56 253 GLU A N 1
ATOM 2059 C CA . GLU A 1 253 ? 11.845 0.878 4.188 1.00 94.56 253 GLU A CA 1
ATOM 2060 C C . GLU A 1 253 ? 13.191 1.164 4.868 1.00 94.56 253 GLU A C 1
ATOM 2062 O O . GLU A 1 253 ? 13.734 0.300 5.557 1.00 94.56 253 GLU A O 1
ATOM 2067 N N . ALA A 1 254 ? 13.724 2.381 4.725 1.00 94.81 254 ALA A N 1
ATOM 2068 C CA . ALA A 1 254 ? 14.945 2.796 5.417 1.00 94.81 254 ALA A CA 1
ATOM 2069 C C . ALA A 1 254 ? 14.741 2.842 6.946 1.00 94.81 254 ALA A C 1
ATOM 2071 O O . ALA A 1 254 ? 15.578 2.361 7.715 1.00 94.81 254 ALA A O 1
ATOM 2072 N N . ALA A 1 255 ? 13.594 3.357 7.395 1.00 95.69 255 ALA A N 1
ATOM 2073 C CA . ALA A 1 255 ? 13.207 3.472 8.799 1.00 95.69 255 ALA A CA 1
ATOM 2074 C C . ALA A 1 255 ? 13.007 2.114 9.485 1.00 95.69 255 ALA A C 1
ATOM 2076 O O . ALA A 1 255 ? 13.247 2.004 10.687 1.00 95.69 255 ALA A O 1
ATOM 2077 N N . LYS A 1 256 ? 12.644 1.053 8.746 1.00 94.69 256 LYS A N 1
ATOM 2078 C CA . LYS A 1 256 ? 12.634 -0.318 9.293 1.00 94.69 256 LYS A CA 1
ATOM 2079 C C . LYS A 1 256 ? 14.019 -0.750 9.777 1.00 94.69 256 LYS A C 1
ATOM 2081 O O . LYS A 1 256 ? 14.106 -1.545 10.712 1.00 94.69 256 LYS A O 1
ATOM 2086 N N . LEU A 1 257 ? 15.089 -0.257 9.152 1.00 93.75 257 LEU A N 1
ATOM 2087 C CA . LEU A 1 257 ? 16.467 -0.665 9.429 1.00 93.75 257 LEU A CA 1
ATOM 2088 C C . LEU A 1 257 ? 17.221 0.325 10.327 1.00 93.75 257 LEU A C 1
ATOM 2090 O O . LEU A 1 257 ? 18.102 -0.097 11.075 1.00 93.75 257 LEU A O 1
ATOM 2094 N N . ASN A 1 258 ? 16.882 1.618 10.283 1.00 94.25 258 ASN A N 1
ATOM 2095 C CA . ASN A 1 258 ? 17.638 2.681 10.944 1.00 94.25 258 ASN A CA 1
ATOM 2096 C C . ASN A 1 258 ? 16.745 3.646 11.754 1.00 94.25 258 ASN A C 1
ATOM 2098 O O . ASN A 1 258 ? 15.798 4.233 11.233 1.00 94.25 258 ASN A O 1
ATOM 2102 N N . MET A 1 259 ? 17.098 3.868 13.027 1.00 94.25 259 MET A N 1
ATOM 2103 C CA . MET A 1 259 ? 16.336 4.722 13.952 1.00 94.25 259 MET A CA 1
ATOM 2104 C C . MET A 1 259 ? 16.353 6.211 13.567 1.00 94.25 259 MET A C 1
ATOM 2106 O O . MET A 1 259 ? 15.337 6.888 13.705 1.00 94.25 259 MET A O 1
ATOM 2110 N N . SER A 1 260 ? 17.474 6.739 13.068 1.00 93.19 260 SER A N 1
ATOM 2111 C CA . SER A 1 260 ? 17.561 8.145 12.647 1.00 93.19 260 SER A CA 1
ATOM 2112 C C . SER A 1 260 ? 16.626 8.432 11.471 1.00 93.19 260 SER A C 1
ATOM 2114 O O . SER A 1 260 ? 15.958 9.463 11.458 1.00 93.19 260 SER A O 1
ATOM 2116 N N . CYS A 1 261 ? 16.505 7.484 10.534 1.00 94.94 261 CYS A N 1
ATOM 2117 C CA . CYS A 1 261 ? 15.544 7.569 9.432 1.00 94.94 261 CYS A CA 1
ATOM 2118 C C . CYS A 1 261 ? 14.096 7.597 9.940 1.00 94.94 261 CYS A C 1
ATOM 2120 O O . CYS A 1 261 ? 13.303 8.405 9.463 1.00 94.94 261 CYS A O 1
ATOM 2122 N N . LEU A 1 262 ? 13.760 6.773 10.943 1.00 95.75 262 LEU A N 1
ATOM 2123 C CA . LEU A 1 262 ? 12.435 6.793 11.572 1.00 95.75 262 LEU A CA 1
ATOM 2124 C C . LEU A 1 262 ? 12.135 8.150 12.224 1.00 95.75 262 LEU A C 1
ATOM 2126 O O . LEU A 1 262 ? 11.069 8.715 11.986 1.00 95.75 262 LEU A O 1
ATOM 2130 N N . LYS A 1 263 ? 13.078 8.701 12.999 1.00 93.44 263 LYS A N 1
ATOM 2131 C CA . LYS A 1 263 ? 12.919 10.018 13.639 1.00 93.44 263 LYS A CA 1
ATOM 2132 C C . LYS A 1 263 ? 12.692 11.131 12.613 1.00 93.44 263 LYS A C 1
ATOM 2134 O O . LYS A 1 263 ? 11.800 11.955 12.797 1.00 93.44 263 LYS A O 1
ATOM 2139 N N . VAL A 1 264 ? 13.469 11.142 11.527 1.00 93.62 264 VAL A N 1
ATOM 2140 C CA . VAL A 1 264 ? 13.329 12.126 10.439 1.00 93.62 264 VAL A CA 1
ATOM 2141 C C . VAL A 1 264 ? 11.977 11.982 9.748 1.00 93.62 264 VAL A C 1
ATOM 2143 O O . VAL A 1 264 ? 11.276 12.976 9.590 1.00 93.62 264 VAL A O 1
ATOM 2146 N N . LEU A 1 265 ? 11.568 10.757 9.408 1.00 95.25 265 LEU A N 1
ATOM 2147 C CA . LEU A 1 265 ? 10.263 10.480 8.806 1.00 95.25 265 LEU A CA 1
ATOM 2148 C C . LEU A 1 265 ? 9.111 10.987 9.692 1.00 95.25 265 LEU A C 1
ATOM 2150 O O . LEU A 1 265 ? 8.210 11.669 9.208 1.00 95.25 265 LEU A O 1
ATOM 2154 N N . MET A 1 266 ? 9.161 10.690 10.992 1.00 94.38 266 MET A N 1
ATOM 2155 C CA . MET A 1 266 ? 8.174 11.142 11.976 1.00 94.38 266 MET A CA 1
ATOM 2156 C C . MET A 1 266 ? 8.136 12.667 12.110 1.00 94.38 266 MET A C 1
ATOM 2158 O O . MET A 1 266 ? 7.060 13.262 12.123 1.00 94.38 266 MET A O 1
ATOM 2162 N N . HIS A 1 267 ? 9.296 13.323 12.127 1.00 91.56 267 HIS A N 1
ATOM 2163 C CA . HIS A 1 267 ? 9.379 14.781 12.185 1.00 91.56 267 HIS A CA 1
ATOM 2164 C C . HIS A 1 267 ? 8.835 15.453 10.916 1.00 91.56 267 HIS A C 1
ATOM 2166 O O . HIS A 1 267 ? 8.056 16.399 11.012 1.00 91.56 267 HIS A O 1
ATOM 2172 N N . LEU A 1 268 ? 9.218 14.970 9.729 1.00 91.81 268 LEU A N 1
ATOM 2173 C CA . LEU A 1 268 ? 8.740 15.501 8.447 1.00 91.81 268 LEU A CA 1
ATOM 2174 C C . LEU A 1 268 ? 7.216 15.399 8.344 1.00 91.81 268 LEU A C 1
ATOM 2176 O O . LEU A 1 268 ? 6.547 16.356 7.957 1.00 91.81 268 LEU A O 1
ATOM 2180 N N . MET A 1 269 ? 6.659 14.256 8.746 1.00 92.31 269 MET A N 1
ATOM 2181 C CA . MET A 1 269 ? 5.217 14.041 8.690 1.00 92.31 269 MET A CA 1
ATOM 2182 C C . MET A 1 269 ? 4.455 14.791 9.772 1.00 92.31 269 MET A C 1
ATOM 2184 O O . MET A 1 269 ? 3.341 15.241 9.515 1.00 92.31 269 MET A O 1
ATOM 2188 N N . ARG A 1 270 ? 5.050 15.015 10.946 1.00 89.94 270 ARG A N 1
ATOM 2189 C CA . ARG A 1 270 ? 4.487 15.936 11.935 1.00 89.94 270 ARG A CA 1
ATOM 2190 C C . ARG A 1 270 ? 4.351 17.342 11.355 1.00 89.94 270 ARG A C 1
ATOM 2192 O O . ARG A 1 270 ? 3.270 17.920 11.432 1.00 89.94 270 ARG A O 1
ATOM 2199 N N . ASP A 1 271 ? 5.414 17.866 10.746 1.00 86.19 271 ASP A N 1
ATOM 2200 C CA . ASP A 1 271 ? 5.407 19.200 10.139 1.00 86.19 271 ASP A CA 1
ATOM 2201 C C . ASP A 1 271 ? 4.372 19.284 8.999 1.00 86.19 271 ASP A C 1
ATOM 2203 O O . ASP A 1 271 ? 3.641 20.269 8.897 1.00 86.19 271 ASP A O 1
ATOM 2207 N N . PHE A 1 272 ? 4.244 18.228 8.186 1.00 87.19 272 PHE A N 1
ATOM 2208 C CA . PHE A 1 272 ? 3.234 18.131 7.126 1.00 87.19 272 PHE A CA 1
ATOM 2209 C C . PHE A 1 272 ? 1.793 18.076 7.659 1.00 87.19 272 PHE A C 1
ATOM 2211 O O . PHE A 1 272 ? 0.907 18.726 7.111 1.00 87.19 272 PHE A O 1
ATOM 2218 N N . ILE A 1 273 ? 1.519 17.316 8.723 1.00 86.88 273 ILE A N 1
ATOM 2219 C CA . ILE A 1 273 ? 0.166 17.206 9.299 1.00 86.88 273 ILE A CA 1
ATOM 2220 C C . ILE A 1 273 ? -0.234 18.509 10.002 1.00 86.88 273 ILE A C 1
ATOM 2222 O O . ILE A 1 273 ? -1.402 18.888 9.970 1.00 86.88 273 ILE A O 1
ATOM 2226 N N . LEU A 1 274 ? 0.728 19.222 10.594 1.00 83.38 274 LEU A N 1
ATOM 2227 C CA . LEU A 1 274 ? 0.497 20.513 11.246 1.00 83.38 274 LEU A CA 1
ATOM 2228 C C . LEU A 1 274 ? 0.488 21.703 10.271 1.00 83.38 274 LEU A C 1
ATOM 2230 O O . LEU A 1 274 ? 0.054 22.798 10.641 1.00 83.38 274 LEU A O 1
ATOM 2234 N N . SER A 1 275 ? 0.936 21.529 9.023 1.00 77.62 275 SER A N 1
ATOM 2235 C CA . SER A 1 275 ? 1.017 22.625 8.051 1.00 77.62 275 SER A CA 1
ATOM 2236 C C . SER A 1 275 ? -0.319 23.316 7.738 1.00 77.62 275 SER A C 1
ATOM 2238 O O . SER A 1 275 ? -0.307 24.540 7.615 1.00 77.62 275 SER A O 1
ATOM 2240 N N . PRO A 1 276 ? -1.480 22.627 7.644 1.00 65.44 276 PRO A N 1
ATOM 2241 C CA . PRO A 1 276 ? -2.759 23.304 7.411 1.00 65.44 276 PRO A CA 1
ATOM 2242 C C . PRO A 1 276 ? -3.106 24.287 8.532 1.00 65.44 276 PRO A C 1
ATOM 2244 O O . PRO A 1 276 ? -3.615 25.374 8.266 1.00 65.44 276 PRO A O 1
ATOM 2247 N N . LEU A 1 277 ? -2.767 23.937 9.779 1.00 59.00 277 LEU A N 1
ATOM 2248 C CA . LEU A 1 277 ? -3.035 24.770 10.950 1.00 59.00 277 LEU A CA 1
ATOM 2249 C C . LEU A 1 277 ? -2.152 26.024 10.963 1.00 59.00 277 LEU A C 1
ATOM 2251 O O . LEU A 1 277 ? -2.614 27.109 11.313 1.00 59.00 277 LEU A O 1
ATOM 2255 N N . SER A 1 278 ? -0.887 25.900 10.549 1.00 54.41 278 SER A N 1
ATOM 2256 C CA . SER A 1 278 ? 0.040 27.039 10.505 1.00 54.41 278 SER A CA 1
ATOM 2257 C C . SER A 1 278 ? -0.245 28.013 9.355 1.00 54.41 278 SER A C 1
ATOM 2259 O O . SER A 1 278 ? 0.041 29.204 9.483 1.00 54.41 278 SER A O 1
ATOM 2261 N N . LEU A 1 279 ? -0.846 27.536 8.258 1.00 53.16 279 LEU A N 1
ATOM 2262 C CA . LEU A 1 279 ? -1.285 28.370 7.134 1.00 53.16 279 LEU A CA 1
ATOM 2263 C C . LEU A 1 279 ? -2.551 29.181 7.460 1.00 53.16 279 LEU A C 1
ATOM 2265 O O . LEU A 1 279 ? -2.672 30.314 6.995 1.00 53.16 279 LEU A O 1
ATOM 2269 N N . GLN A 1 280 ? -3.460 28.649 8.284 1.00 49.62 280 GLN A N 1
ATOM 2270 C CA . GLN A 1 280 ? -4.688 29.349 8.690 1.00 49.62 280 GLN A CA 1
ATOM 2271 C C . GLN A 1 280 ? -4.438 30.456 9.724 1.00 49.62 280 GLN A C 1
ATOM 2273 O O . GLN A 1 280 ? -5.017 31.532 9.606 1.00 49.62 280 GLN A O 1
ATOM 2278 N N . LEU A 1 281 ? -3.518 30.257 10.676 1.00 51.16 281 LEU A N 1
ATOM 2279 C CA . LEU A 1 281 ? -3.165 31.274 11.683 1.00 51.16 281 LEU A CA 1
ATOM 2280 C C . LEU A 1 281 ? -2.514 32.540 11.092 1.00 51.16 281 LEU A C 1
ATOM 2282 O O . LEU A 1 281 ? -2.456 33.565 11.764 1.00 51.16 281 LEU A O 1
ATOM 2286 N N . LYS A 1 282 ? -2.005 32.482 9.854 1.00 48.38 282 LYS A N 1
ATOM 2287 C CA . LYS A 1 282 ? -1.305 33.605 9.210 1.00 48.38 282 LYS A CA 1
ATOM 2288 C C . LYS A 1 282 ? -2.190 34.471 8.308 1.00 48.38 282 LYS A C 1
ATOM 2290 O O . LYS A 1 282 ? -1.778 35.581 7.991 1.00 48.38 282 LYS A O 1
ATOM 2295 N N . HIS A 1 283 ? -3.380 34.017 7.902 1.00 41.00 283 HIS A N 1
ATOM 2296 C CA . HIS A 1 283 ? -4.249 34.789 7.005 1.00 41.00 283 HIS A CA 1
ATOM 2297 C C . HIS A 1 283 ? -5.743 34.479 7.201 1.00 41.00 283 HIS A C 1
ATOM 2299 O O . HIS A 1 283 ? -6.255 33.511 6.644 1.00 41.00 283 HIS A O 1
ATOM 2305 N N . GLU A 1 284 ? -6.474 35.383 7.863 1.00 38.12 284 GLU A N 1
ATOM 2306 C CA . GLU A 1 284 ? -7.945 35.330 8.004 1.00 38.12 284 GLU A CA 1
ATOM 2307 C C . GLU A 1 284 ? -8.722 35.416 6.666 1.00 38.12 284 GLU A C 1
ATOM 2309 O O . GLU A 1 284 ? -9.920 35.157 6.640 1.00 38.12 284 GLU A O 1
ATOM 2314 N N . ASN A 1 285 ? -8.068 35.700 5.529 1.00 35.78 285 ASN A N 1
ATOM 2315 C CA . ASN A 1 285 ? -8.738 35.922 4.234 1.00 35.78 285 ASN A CA 1
ATOM 2316 C C . ASN A 1 285 ? -8.412 34.912 3.114 1.00 35.78 285 ASN A C 1
ATOM 2318 O O . ASN A 1 285 ? -8.798 35.129 1.964 1.00 35.78 285 ASN A O 1
ATOM 2322 N N . CYS A 1 286 ? -7.734 33.792 3.385 1.00 36.72 286 CYS A N 1
ATOM 2323 C CA . CYS A 1 286 ? -7.284 32.891 2.314 1.00 36.72 286 CYS A CA 1
ATOM 2324 C C . CYS A 1 286 ? -8.131 31.611 2.173 1.00 36.72 286 CYS A C 1
ATOM 2326 O O . CYS A 1 286 ? -7.702 30.514 2.520 1.00 36.72 286 CYS A O 1
ATOM 2328 N N . LYS A 1 287 ? -9.311 31.720 1.545 1.00 41.34 287 LYS A N 1
ATOM 2329 C CA . LYS A 1 287 ? -10.121 30.562 1.096 1.00 41.34 287 LYS A CA 1
ATOM 2330 C C . LYS A 1 287 ? -9.455 29.700 -0.006 1.00 41.34 287 LYS A C 1
ATOM 2332 O O . LYS A 1 287 ? -10.064 28.737 -0.455 1.00 41.34 287 LYS A O 1
ATOM 2337 N N . ARG A 1 288 ? -8.231 30.015 -0.468 1.00 34.03 288 ARG A N 1
ATOM 2338 C CA . ARG A 1 288 ? -7.574 29.350 -1.622 1.00 34.03 288 ARG A CA 1
ATOM 2339 C C . ARG A 1 288 ? -6.403 28.404 -1.297 1.00 34.03 288 ARG A C 1
ATOM 2341 O O . ARG A 1 288 ? -6.048 27.615 -2.167 1.00 34.03 288 ARG A O 1
ATOM 2348 N N . ASN A 1 289 ? -5.846 28.405 -0.079 1.00 37.50 289 ASN A N 1
ATOM 2349 C CA . ASN A 1 289 ? -4.569 27.717 0.213 1.00 37.50 289 ASN A CA 1
ATOM 2350 C C . ASN A 1 289 ? -4.659 26.376 0.975 1.00 37.50 289 ASN A C 1
ATOM 2352 O O . ASN A 1 289 ? -3.625 25.810 1.313 1.00 37.50 289 ASN A O 1
ATOM 2356 N N . ILE A 1 290 ? -5.855 25.818 1.205 1.00 47.69 290 ILE A N 1
ATOM 2357 C CA . ILE A 1 290 ? -6.009 24.428 1.708 1.00 47.69 290 ILE A CA 1
ATOM 2358 C C . ILE A 1 290 ? -5.772 23.398 0.574 1.00 47.69 290 ILE A C 1
ATOM 2360 O O . ILE A 1 290 ? -5.585 22.212 0.821 1.00 47.69 290 ILE A O 1
ATOM 2364 N N . SER A 1 291 ? -5.712 23.848 -0.685 1.00 50.81 291 SER A N 1
ATOM 2365 C CA . SER A 1 291 ? -5.598 23.018 -1.897 1.00 50.81 291 SER A CA 1
ATOM 2366 C C . SER A 1 291 ? -4.280 22.233 -2.038 1.00 50.81 291 SER A C 1
ATOM 2368 O O . SER A 1 291 ? -4.239 21.224 -2.756 1.00 50.81 291 SER A O 1
ATOM 2370 N N . SER A 1 292 ? -3.213 22.660 -1.354 1.00 57.53 292 SER A N 1
ATOM 2371 C CA . SER A 1 292 ? -1.895 22.008 -1.378 1.00 57.53 292 SER A CA 1
ATOM 2372 C C . SER A 1 292 ? -1.748 20.873 -0.361 1.00 57.53 292 SER A C 1
ATOM 2374 O O . SER A 1 292 ? -0.828 20.065 -0.477 1.00 57.53 292 SER A O 1
ATOM 2376 N N . TRP A 1 293 ? -2.647 20.764 0.624 1.00 72.94 293 TRP A N 1
ATOM 2377 C CA . TRP A 1 293 ? -2.590 19.683 1.603 1.00 72.94 293 TRP A CA 1
ATOM 2378 C C . TRP A 1 293 ? -3.403 18.477 1.134 1.00 72.94 293 TRP A C 1
ATOM 2380 O O . TRP A 1 293 ? -4.622 18.539 0.982 1.00 72.94 293 TRP A O 1
ATOM 2390 N N . ARG A 1 294 ? -2.710 17.363 0.892 1.00 84.19 294 ARG A N 1
ATOM 2391 C CA . ARG A 1 294 ? -3.302 16.114 0.402 1.00 84.19 294 ARG A CA 1
ATOM 2392 C C . ARG A 1 294 ? -3.340 15.092 1.525 1.00 84.19 294 ARG A C 1
ATOM 2394 O O . ARG A 1 294 ? -2.305 14.545 1.912 1.00 84.19 294 ARG A O 1
ATOM 2401 N N . TRP A 1 295 ? -4.535 14.840 2.059 1.00 88.25 295 TRP A N 1
ATOM 2402 C CA . TRP A 1 295 ? -4.740 13.875 3.141 1.00 88.25 295 TRP A CA 1
ATOM 2403 C C . TRP A 1 295 ? -4.304 12.463 2.735 1.00 88.25 295 TRP A C 1
ATOM 2405 O O . TRP A 1 295 ? -3.948 11.670 3.601 1.00 88.25 295 TRP A O 1
ATOM 2415 N N . GLU A 1 296 ? -4.270 12.153 1.434 1.00 90.75 296 GLU A N 1
ATOM 2416 C CA . GLU A 1 296 ? -3.804 10.879 0.892 1.00 90.75 296 GLU A CA 1
ATOM 2417 C C . GLU A 1 296 ? -2.366 10.583 1.341 1.00 90.75 296 GLU A C 1
ATOM 2419 O O . GLU A 1 296 ? -2.059 9.453 1.714 1.00 90.75 296 GLU A O 1
ATOM 2424 N N . VAL A 1 297 ? -1.502 11.603 1.396 1.00 92.19 297 VAL A N 1
ATOM 2425 C CA . VAL A 1 297 ? -0.118 11.475 1.883 1.00 92.19 297 VAL A CA 1
ATOM 2426 C C . VAL A 1 297 ? -0.104 11.109 3.371 1.00 92.19 297 VAL A C 1
ATOM 2428 O O . VAL A 1 297 ? 0.624 10.205 3.782 1.00 92.19 297 VAL A O 1
ATOM 2431 N N . ALA A 1 298 ? -0.953 11.749 4.180 1.00 91.25 298 ALA A N 1
ATOM 2432 C CA . ALA A 1 298 ? -1.079 11.446 5.605 1.00 91.25 298 ALA A CA 1
ATOM 2433 C C . ALA A 1 298 ? -1.688 10.053 5.854 1.00 91.25 298 ALA A C 1
ATOM 2435 O O . ALA A 1 298 ? -1.234 9.330 6.740 1.00 91.25 298 ALA A O 1
ATOM 2436 N N . TYR A 1 299 ? -2.670 9.637 5.050 1.00 92.19 299 TYR A N 1
ATOM 2437 C CA . TYR A 1 299 ? -3.246 8.295 5.113 1.00 92.19 299 TYR A CA 1
ATOM 2438 C C . TYR A 1 299 ? -2.198 7.226 4.769 1.00 92.19 299 TYR A C 1
ATOM 2440 O O . TYR A 1 299 ? -2.007 6.286 5.542 1.00 92.19 299 TYR A O 1
ATOM 2448 N N . ILE A 1 300 ? -1.451 7.395 3.672 1.00 92.75 300 ILE A N 1
ATOM 2449 C CA . ILE A 1 300 ? -0.355 6.486 3.302 1.00 92.75 300 ILE A CA 1
ATOM 2450 C C . ILE A 1 300 ? 0.720 6.443 4.391 1.00 92.75 300 ILE A C 1
ATOM 2452 O O . ILE A 1 300 ? 1.238 5.371 4.697 1.00 92.75 300 ILE A O 1
ATOM 2456 N N . TYR A 1 301 ? 1.012 7.565 5.046 1.00 94.81 301 TYR A N 1
ATOM 2457 C CA . TYR A 1 301 ? 1.927 7.575 6.181 1.00 94.81 301 TYR A CA 1
ATOM 2458 C C . TYR A 1 301 ? 1.466 6.667 7.335 1.00 94.81 301 TYR A C 1
ATOM 2460 O O . TYR A 1 301 ? 2.293 5.946 7.894 1.00 94.81 301 TYR A O 1
ATOM 2468 N N . THR A 1 302 ? 0.162 6.602 7.646 1.00 94.38 302 THR A N 1
ATOM 2469 C CA . THR A 1 302 ? -0.347 5.649 8.658 1.00 94.38 302 THR A CA 1
ATOM 2470 C C . THR A 1 302 ? -0.062 4.194 8.276 1.00 94.38 302 THR A C 1
ATOM 2472 O O . THR A 1 302 ? 0.360 3.407 9.125 1.00 94.38 302 THR A O 1
ATOM 2475 N N . MET A 1 303 ? -0.192 3.858 6.987 1.00 92.44 303 MET A N 1
ATOM 2476 C CA . MET A 1 303 ? 0.124 2.531 6.449 1.00 92.44 303 MET A CA 1
ATOM 2477 C C . MET A 1 303 ? 1.627 2.227 6.531 1.00 92.44 303 MET A C 1
ATOM 2479 O O . MET A 1 303 ? 2.010 1.123 6.917 1.00 92.44 303 MET A O 1
ATOM 2483 N N . VAL A 1 304 ? 2.482 3.205 6.217 1.00 94.56 304 VAL A N 1
ATOM 2484 C CA . VAL A 1 304 ? 3.944 3.075 6.331 1.00 94.56 304 VAL A CA 1
ATOM 2485 C C . VAL A 1 304 ? 4.367 2.879 7.791 1.00 94.56 304 VAL A C 1
ATOM 2487 O O . VAL A 1 304 ? 5.164 1.991 8.085 1.00 94.56 304 VAL A O 1
ATOM 2490 N N . LEU A 1 305 ? 3.802 3.639 8.735 1.00 94.62 305 LEU A N 1
ATOM 2491 C CA . LEU A 1 305 ? 4.062 3.448 10.166 1.00 94.62 305 LEU A CA 1
ATOM 2492 C C . LEU A 1 305 ? 3.635 2.065 10.658 1.00 94.62 305 LEU A C 1
ATOM 2494 O O . LEU A 1 305 ? 4.348 1.447 11.451 1.00 94.62 305 LEU A O 1
ATOM 2498 N N . ALA A 1 306 ? 2.487 1.572 10.194 1.00 93.62 306 ALA A N 1
ATOM 2499 C CA . ALA A 1 306 ? 1.989 0.246 10.536 1.00 93.62 306 ALA A CA 1
ATOM 2500 C C . ALA A 1 306 ? 2.950 -0.857 10.083 1.00 93.62 306 ALA A C 1
ATOM 2502 O O . ALA A 1 306 ? 3.264 -1.778 10.840 1.00 93.62 306 ALA A O 1
ATOM 2503 N N . ASP A 1 307 ? 3.469 -0.720 8.868 1.00 92.62 307 ASP A N 1
ATOM 2504 C CA . ASP A 1 307 ? 4.473 -1.613 8.313 1.00 92.62 307 ASP A CA 1
ATOM 2505 C C . ASP A 1 307 ? 5.798 -1.541 9.097 1.00 92.62 307 ASP A C 1
ATOM 2507 O O . ASP A 1 307 ? 6.368 -2.579 9.427 1.00 92.62 307 ASP A O 1
ATOM 2511 N N . ILE A 1 308 ? 6.248 -0.358 9.534 1.00 94.25 308 ILE A N 1
ATOM 2512 C CA . ILE A 1 308 ? 7.419 -0.227 10.426 1.00 94.25 308 ILE A CA 1
ATOM 2513 C C . ILE A 1 308 ? 7.166 -0.893 11.791 1.00 94.25 308 ILE A C 1
ATOM 2515 O O . ILE A 1 308 ? 8.045 -1.586 12.309 1.00 94.25 308 ILE A O 1
ATOM 2519 N N . CYS A 1 309 ? 5.965 -0.755 12.363 1.00 93.19 309 CYS A N 1
ATOM 2520 C CA . CYS A 1 309 ? 5.590 -1.430 13.612 1.00 93.19 309 CYS A CA 1
ATOM 2521 C C . CYS A 1 309 ? 5.669 -2.961 13.484 1.00 93.19 309 CYS A C 1
ATOM 2523 O O . CYS A 1 309 ? 6.054 -3.646 14.432 1.00 93.19 309 CYS A O 1
ATOM 2525 N N . LEU A 1 310 ? 5.322 -3.507 12.315 1.00 90.81 310 LEU A N 1
ATOM 2526 C CA . LEU A 1 310 ? 5.346 -4.946 12.049 1.00 90.81 310 LEU A CA 1
ATOM 2527 C C . LEU A 1 310 ? 6.729 -5.459 11.643 1.00 90.81 310 LEU A C 1
ATOM 2529 O O . LEU A 1 310 ? 7.138 -6.541 12.067 1.00 90.81 310 LEU A O 1
ATOM 2533 N N . ASN A 1 311 ? 7.456 -4.708 10.825 1.00 90.56 311 ASN A N 1
ATOM 2534 C CA . ASN A 1 311 ? 8.632 -5.189 10.103 1.00 90.56 311 ASN A CA 1
ATOM 2535 C C . ASN A 1 311 ? 9.931 -4.457 10.475 1.00 90.56 311 ASN A C 1
ATOM 2537 O O . ASN A 1 311 ? 10.967 -4.732 9.875 1.00 90.56 311 ASN A O 1
ATOM 2541 N N . GLY A 1 312 ? 9.916 -3.583 11.486 1.00 90.75 312 GLY A N 1
ATOM 2542 C CA . GLY A 1 312 ? 11.129 -2.978 12.035 1.00 90.75 312 GLY A CA 1
ATOM 2543 C C . GLY A 1 312 ? 12.136 -4.033 12.510 1.00 90.75 312 GLY A C 1
ATOM 2544 O O . GLY A 1 312 ? 11.755 -5.036 13.121 1.00 90.75 312 GLY A O 1
ATOM 2545 N N . ASN A 1 313 ? 13.420 -3.803 12.228 1.00 90.81 313 ASN A N 1
ATOM 2546 C CA . ASN A 1 313 ? 14.516 -4.748 12.457 1.00 90.81 313 ASN A CA 1
ATOM 2547 C C . ASN A 1 313 ? 14.787 -4.998 13.950 1.00 90.81 313 ASN A C 1
ATOM 2549 O O . ASN A 1 313 ? 15.133 -6.107 14.352 1.00 90.81 313 ASN A O 1
ATOM 2553 N N . ILE A 1 314 ? 14.590 -3.972 14.781 1.00 91.56 314 ILE A N 1
ATOM 2554 C CA . ILE A 1 314 ? 14.751 -4.040 16.238 1.00 91.56 314 ILE A CA 1
ATOM 2555 C C . ILE A 1 314 ? 13.458 -3.627 16.947 1.00 91.56 314 ILE A C 1
ATOM 2557 O O . ILE A 1 314 ? 12.678 -2.824 16.433 1.00 91.56 314 ILE A O 1
ATOM 2561 N N . SER A 1 315 ? 13.243 -4.146 18.158 1.00 90.12 315 SER A N 1
ATOM 2562 C CA . SER A 1 315 ? 12.041 -3.868 18.957 1.00 90.12 315 SER A CA 1
ATOM 2563 C C . SER A 1 315 ? 11.876 -2.388 19.303 1.00 90.12 315 SER A C 1
ATOM 2565 O O . SER A 1 315 ? 10.748 -1.908 19.374 1.00 90.12 315 SER A O 1
ATOM 2567 N N . GLU A 1 316 ? 12.976 -1.649 19.486 1.00 91.75 316 GLU A N 1
ATOM 2568 C CA . GLU A 1 316 ? 12.912 -0.206 19.743 1.00 91.75 316 GLU A CA 1
ATOM 2569 C C . GLU A 1 316 ? 12.365 0.567 18.535 1.00 91.75 316 GLU A C 1
ATOM 2571 O O . GLU A 1 316 ? 11.524 1.428 18.735 1.00 91.75 316 GLU A O 1
ATOM 2576 N N . ILE A 1 317 ? 12.712 0.212 17.289 1.00 94.38 317 ILE A N 1
ATOM 2577 C CA . ILE A 1 317 ? 12.116 0.827 16.081 1.00 94.38 317 ILE A CA 1
ATOM 2578 C C . ILE A 1 317 ? 10.602 0.585 16.055 1.00 94.38 317 ILE A C 1
ATOM 2580 O O . ILE A 1 317 ? 9.829 1.520 15.856 1.00 94.38 317 ILE A O 1
ATOM 2584 N N . GLN A 1 318 ? 10.167 -0.652 16.317 1.00 93.88 318 GLN A N 1
ATOM 2585 C CA . GLN A 1 318 ? 8.742 -1.007 16.340 1.00 93.88 318 GLN A CA 1
ATOM 2586 C C . GLN A 1 318 ? 7.979 -0.225 17.419 1.00 93.88 318 GLN A C 1
ATOM 2588 O O . GLN A 1 318 ? 6.886 0.288 17.186 1.00 93.88 318 GLN A O 1
ATOM 2593 N N . LYS A 1 319 ? 8.574 -0.110 18.609 1.00 93.00 319 LYS A N 1
ATOM 2594 C CA . LYS A 1 319 ? 8.020 0.629 19.745 1.00 93.00 319 LYS A CA 1
ATOM 2595 C C . LYS A 1 319 ? 7.984 2.134 19.491 1.00 93.00 319 LYS A C 1
ATOM 2597 O O . LYS A 1 319 ? 6.981 2.759 19.820 1.00 93.00 319 LYS A O 1
ATOM 2602 N N . THR A 1 320 ? 9.036 2.706 18.912 1.00 93.56 320 THR A N 1
ATOM 2603 C CA . THR A 1 320 ? 9.110 4.129 18.567 1.00 93.56 320 THR A CA 1
ATOM 2604 C C . THR A 1 320 ? 8.097 4.492 17.488 1.00 93.56 320 THR A C 1
ATOM 2606 O O . THR A 1 320 ? 7.396 5.483 17.646 1.00 93.56 320 THR A O 1
ATOM 2609 N N . ALA A 1 321 ? 7.934 3.670 16.448 1.00 94.38 321 ALA A N 1
ATOM 2610 C CA . ALA A 1 321 ? 6.914 3.906 15.424 1.00 94.38 321 ALA A CA 1
ATOM 2611 C C . ALA A 1 321 ? 5.489 3.886 16.012 1.00 94.38 321 ALA A C 1
ATOM 2613 O O . ALA A 1 321 ? 4.622 4.654 15.588 1.00 94.38 321 ALA A O 1
ATOM 2614 N N . PHE A 1 322 ? 5.257 3.044 17.026 1.00 93.94 322 PHE A N 1
ATOM 2615 C CA . PHE A 1 322 ? 3.970 2.974 17.708 1.00 93.94 322 PHE A CA 1
ATOM 2616 C C . PHE A 1 322 ? 3.743 4.127 18.703 1.00 93.94 322 PHE A C 1
ATOM 2618 O O . PHE A 1 322 ? 2.702 4.767 18.627 1.00 93.94 322 PHE A O 1
ATOM 2625 N N . VAL A 1 323 ? 4.673 4.389 19.631 1.00 90.12 323 VAL A N 1
ATOM 2626 C CA . VAL A 1 323 ? 4.464 5.277 20.805 1.00 90.12 323 VAL A CA 1
ATOM 2627 C C . VAL A 1 323 ? 5.208 6.615 20.722 1.00 90.12 323 VAL A C 1
ATOM 2629 O O . VAL A 1 323 ? 4.871 7.529 21.468 1.00 90.12 323 VAL A O 1
ATOM 2632 N N . GLY A 1 324 ? 6.235 6.732 19.879 1.00 86.31 324 GLY A N 1
ATOM 2633 C CA . GLY A 1 324 ? 7.152 7.876 19.859 1.00 86.31 324 GLY A CA 1
ATOM 2634 C C . GLY A 1 324 ? 8.460 7.680 20.645 1.00 86.31 324 GLY A C 1
ATOM 2635 O O . GLY A 1 324 ? 8.631 6.738 21.428 1.00 86.31 324 GLY A O 1
ATOM 2636 N N . CYS A 1 325 ? 9.416 8.575 20.403 1.00 78.00 325 CYS A N 1
ATOM 2637 C CA . CYS A 1 325 ? 10.672 8.785 21.113 1.00 78.00 325 CYS A CA 1
ATOM 2638 C C . CYS A 1 325 ? 10.469 9.576 22.415 1.00 78.00 325 CYS A C 1
ATOM 2640 O O . CYS A 1 325 ? 10.437 10.795 22.434 1.00 78.00 325 CYS A O 1
ATOM 2642 N N . LYS A 1 326 ? 10.485 8.907 23.569 1.00 62.81 326 LYS A N 1
ATOM 2643 C CA . LYS A 1 326 ? 10.481 9.587 24.879 1.00 62.81 326 LYS A CA 1
ATOM 2644 C C . LYS A 1 326 ? 11.839 10.233 25.218 1.00 62.81 326 LYS A C 1
ATOM 2646 O O . LYS A 1 326 ? 12.471 9.820 26.182 1.00 62.81 326 LYS A O 1
ATOM 2651 N N . GLU A 1 327 ? 12.318 11.202 24.441 1.00 49.47 327 GLU A N 1
ATOM 2652 C CA . GLU A 1 327 ? 13.599 11.884 24.721 1.00 49.47 327 GLU A CA 1
ATOM 2653 C C . GLU A 1 327 ? 13.456 13.130 25.609 1.00 49.47 327 GLU A C 1
ATOM 2655 O O . GLU A 1 327 ? 14.454 13.606 26.138 1.00 49.47 327 GLU A O 1
ATOM 2660 N N . HIS A 1 328 ? 12.237 13.601 25.897 1.00 38.62 328 HIS A N 1
ATOM 2661 C CA . HIS A 1 328 ? 12.024 14.721 26.821 1.00 38.62 328 HIS A CA 1
ATOM 2662 C C . HIS A 1 328 ? 11.236 14.279 28.056 1.00 38.62 328 HIS A C 1
ATOM 2664 O O . HIS A 1 328 ? 10.033 14.007 28.009 1.00 38.62 328 HIS A O 1
ATOM 2670 N N . GLY A 1 329 ? 11.961 14.168 29.172 1.00 35.59 329 GLY A N 1
ATOM 2671 C CA . GLY A 1 329 ? 11.409 13.922 30.495 1.00 35.59 329 GLY A CA 1
ATOM 2672 C C . GLY A 1 329 ? 10.424 15.013 30.917 1.00 35.59 329 GLY A C 1
ATOM 2673 O O . GLY A 1 329 ? 10.582 16.176 30.570 1.00 35.59 329 GLY A O 1
ATOM 2674 N N . TYR A 1 330 ? 9.413 14.595 31.679 1.00 35.03 330 TYR A N 1
ATOM 2675 C CA . TYR A 1 330 ? 8.552 15.438 32.507 1.00 35.03 330 TYR A CA 1
ATOM 2676 C C . TYR A 1 330 ? 8.073 16.752 31.877 1.00 35.03 330 TYR A C 1
ATOM 2678 O O . TYR A 1 330 ? 8.551 17.817 32.237 1.00 35.03 330 TYR A O 1
ATOM 2686 N N . LEU A 1 331 ? 7.002 16.697 31.080 1.00 33.84 331 LEU A N 1
ATOM 2687 C CA . LEU A 1 331 ? 6.008 17.771 31.123 1.00 33.84 331 LEU A CA 1
ATOM 2688 C C . LEU A 1 331 ? 4.584 17.213 31.055 1.00 33.84 331 LEU A C 1
ATOM 2690 O O . LEU A 1 331 ? 4.088 16.688 30.056 1.00 33.84 331 LEU A O 1
ATOM 2694 N N . LEU A 1 332 ? 3.973 17.315 32.227 1.00 39.66 332 LEU A N 1
ATOM 2695 C CA . LEU A 1 332 ? 2.589 17.094 32.574 1.00 39.66 332 LEU A CA 1
ATOM 2696 C C . LEU A 1 332 ? 1.699 18.088 31.806 1.00 39.66 332 LEU A C 1
ATOM 2698 O O . LEU A 1 332 ? 1.769 19.285 32.063 1.00 39.66 332 LEU A O 1
ATOM 2702 N N . LYS A 1 333 ? 0.864 17.584 30.892 1.00 35.34 333 LYS A N 1
ATOM 2703 C CA . LYS A 1 333 ? -0.550 17.949 30.648 1.00 35.34 333 LYS A CA 1
ATOM 2704 C C . LYS A 1 333 ? -0.990 17.388 29.295 1.00 35.34 333 LYS A C 1
ATOM 2706 O O . LYS A 1 333 ? -0.226 17.345 28.335 1.00 35.34 333 LYS A O 1
ATOM 2711 N N . GLN A 1 334 ? -2.229 16.909 29.258 1.00 39.25 334 GLN A N 1
ATOM 2712 C CA . GLN A 1 334 ? -2.954 16.510 28.056 1.00 39.25 334 GLN A CA 1
ATOM 2713 C C . GLN A 1 334 ? -3.154 17.733 27.149 1.00 39.25 334 GLN A C 1
ATOM 2715 O O . GLN A 1 334 ? -4.217 18.346 27.155 1.00 39.25 334 GLN A O 1
ATOM 2720 N N . THR A 1 335 ? -2.139 18.126 26.388 1.00 41.62 335 THR A N 1
ATOM 2721 C CA . THR A 1 335 ? -2.360 18.961 25.210 1.00 41.62 335 THR A CA 1
ATOM 2722 C C . THR A 1 335 ? -2.770 18.032 24.072 1.00 41.62 335 THR A C 1
ATOM 2724 O O . THR A 1 335 ? -2.109 17.028 23.814 1.00 41.62 335 THR A O 1
ATOM 2727 N N . LYS A 1 336 ? -3.891 18.331 23.406 1.00 54.75 336 LYS A N 1
ATOM 2728 C CA . LYS A 1 336 ? -4.384 17.619 22.208 1.00 54.75 336 LYS A CA 1
ATOM 2729 C C . LYS A 1 336 ? -3.501 17.876 20.965 1.00 54.75 336 LYS A C 1
ATOM 2731 O O . LYS A 1 336 ? -3.967 17.796 19.834 1.00 54.75 336 LYS A O 1
ATOM 2736 N N . GLU A 1 337 ? -2.239 18.241 21.169 1.00 63.50 337 GLU A N 1
ATOM 2737 C CA . GLU A 1 337 ? -1.294 18.611 20.120 1.00 63.50 337 GLU A CA 1
ATOM 2738 C C . GLU A 1 337 ? -0.474 17.399 19.673 1.00 63.50 337 GLU A C 1
ATOM 2740 O O . GLU A 1 337 ? -0.115 16.532 20.475 1.00 63.50 337 GLU A O 1
ATOM 2745 N N . LEU A 1 338 ? -0.175 17.343 18.373 1.00 74.06 338 LEU A N 1
ATOM 2746 C CA . LEU A 1 338 ? 0.597 16.265 17.764 1.00 74.06 338 LEU A CA 1
ATOM 2747 C C . LEU A 1 338 ? 2.070 16.375 18.180 1.00 74.06 338 LEU A C 1
ATOM 2749 O O . LEU A 1 338 ? 2.776 17.271 17.722 1.00 74.06 338 LEU A O 1
ATOM 2753 N N . LYS A 1 339 ? 2.545 15.459 19.030 1.00 75.88 339 LYS A N 1
ATOM 2754 C CA . LYS A 1 339 ? 3.915 15.511 19.568 1.00 75.88 339 LYS A CA 1
ATOM 2755 C C . LYS A 1 339 ? 4.954 15.004 18.575 1.00 75.88 339 LYS A C 1
ATOM 2757 O O . LYS A 1 339 ? 5.878 15.733 18.212 1.00 75.88 339 LYS A O 1
ATOM 2762 N N . GLU A 1 340 ? 4.804 13.760 18.130 1.00 80.50 340 GLU A N 1
ATOM 2763 C CA . GLU A 1 340 ? 5.841 13.076 17.346 1.00 80.50 340 GLU A CA 1
ATOM 2764 C C . GLU A 1 340 ? 5.287 12.350 16.123 1.00 80.50 340 GLU A C 1
ATOM 2766 O O . GLU A 1 340 ? 6.029 11.656 15.441 1.00 80.50 340 GLU A O 1
ATOM 2771 N N . ALA A 1 341 ? 3.994 12.518 15.829 1.00 89.38 341 ALA A N 1
ATOM 2772 C CA . ALA A 1 341 ? 3.308 11.842 14.729 1.00 89.38 341 ALA A CA 1
ATOM 2773 C C . ALA A 1 341 ? 3.451 10.307 14.755 1.00 89.38 341 ALA A C 1
ATOM 2775 O O . ALA A 1 341 ? 3.351 9.658 13.719 1.00 89.38 341 ALA A O 1
ATOM 2776 N N . SER A 1 342 ? 3.643 9.713 15.940 1.00 92.38 342 SER A N 1
ATOM 2777 C CA . SER A 1 342 ? 3.601 8.258 16.112 1.00 92.38 342 SER A CA 1
ATOM 2778 C C . SER A 1 342 ? 2.194 7.712 15.858 1.00 92.38 342 SER A C 1
ATOM 2780 O O . SER A 1 342 ? 1.209 8.447 15.940 1.00 92.38 342 SER A O 1
ATOM 2782 N N . LEU A 1 343 ? 2.058 6.407 15.603 1.00 91.56 343 LEU A N 1
ATOM 2783 C CA . LEU A 1 343 ? 0.740 5.817 15.335 1.00 91.56 343 LEU A CA 1
ATOM 2784 C C . LEU A 1 343 ? -0.241 6.019 16.510 1.00 91.56 343 LEU A C 1
ATOM 2786 O O . LEU A 1 343 ? -1.436 6.221 16.293 1.00 91.56 343 LEU A O 1
ATOM 2790 N N . TYR A 1 344 ? 0.262 6.015 17.749 1.00 90.75 344 TYR A N 1
ATOM 2791 C CA . TYR A 1 344 ? -0.511 6.333 18.951 1.00 90.75 344 TYR A CA 1
ATOM 2792 C C . TYR A 1 344 ? -0.876 7.823 19.044 1.00 90.75 344 TYR A C 1
ATOM 2794 O O . TYR A 1 344 ? -1.996 8.146 19.438 1.00 90.75 344 TYR A O 1
ATOM 2802 N N . ASP A 1 345 ? 0.024 8.734 18.661 1.00 89.12 345 ASP A N 1
ATOM 2803 C CA . ASP A 1 345 ? -0.294 10.167 18.622 1.00 89.12 345 ASP A CA 1
ATOM 2804 C C . ASP A 1 345 ? -1.373 10.462 17.574 1.00 89.12 345 ASP A C 1
ATOM 2806 O O . ASP A 1 345 ? -2.324 11.184 17.862 1.00 89.12 345 ASP A O 1
ATOM 2810 N N . LEU A 1 346 ? -1.268 9.862 16.382 1.00 90.44 346 LEU A N 1
ATOM 2811 C CA . LEU A 1 346 ? -2.235 10.019 15.289 1.00 90.44 346 LEU A CA 1
ATOM 2812 C C . LEU A 1 346 ? -3.623 9.478 15.652 1.00 90.44 346 LEU A C 1
ATOM 2814 O O . LEU A 1 346 ? -4.628 10.044 15.231 1.00 90.44 346 LEU A O 1
ATOM 2818 N N . LEU A 1 347 ? -3.689 8.417 16.464 1.00 88.12 347 LEU A N 1
ATOM 2819 C CA . LEU A 1 347 ? -4.943 7.872 16.992 1.00 88.12 347 LEU A CA 1
ATOM 2820 C C . LEU A 1 347 ? -5.699 8.892 17.858 1.00 88.12 347 LEU A C 1
ATOM 2822 O O . LEU A 1 347 ? -6.925 8.960 17.814 1.00 88.12 347 LEU A O 1
ATOM 2826 N N . HIS A 1 348 ? -4.968 9.674 18.654 1.00 83.19 348 HIS A N 1
ATOM 2827 C CA . HIS A 1 348 ? -5.534 10.626 19.613 1.00 83.19 348 HIS A CA 1
ATOM 2828 C C . HIS A 1 348 ? -5.505 12.078 19.134 1.00 83.19 348 HIS A C 1
ATOM 2830 O O . HIS A 1 348 ? -5.949 12.974 19.856 1.00 83.19 348 HIS A O 1
ATOM 2836 N N . TYR A 1 349 ? -4.997 12.321 17.930 1.00 80.38 349 TYR A N 1
ATOM 2837 C CA . TYR A 1 349 ? -4.897 13.656 17.378 1.00 80.38 349 TYR A CA 1
ATOM 2838 C C . TYR A 1 349 ? -6.287 14.215 17.064 1.00 80.38 349 TYR A C 1
ATOM 2840 O O . TYR A 1 349 ? -7.057 13.644 16.293 1.00 80.38 349 TYR A O 1
ATOM 2848 N N . SER A 1 350 ? -6.617 15.343 17.688 1.00 71.12 350 SER A N 1
ATOM 2849 C CA . SER A 1 350 ? -7.840 16.096 17.428 1.00 71.12 350 SER A CA 1
ATOM 2850 C C . SER A 1 350 ? -7.511 17.579 17.586 1.00 71.12 350 SER A C 1
ATOM 2852 O O . SER A 1 350 ? -7.204 18.008 18.704 1.00 71.12 350 SER A O 1
ATOM 2854 N N . PRO A 1 351 ? -7.519 18.363 16.497 1.00 66.19 351 PRO A N 1
ATOM 2855 C CA . PRO A 1 351 ? -7.183 19.778 16.566 1.00 66.19 351 PRO A CA 1
ATOM 2856 C C . PRO A 1 351 ? -8.238 20.518 17.402 1.00 66.19 351 PRO A C 1
ATOM 2858 O O . PRO A 1 351 ? -9.407 20.577 17.050 1.00 66.19 351 PRO A O 1
ATOM 2861 N N . ALA A 1 352 ? -7.839 21.073 18.548 1.00 54.22 352 ALA A N 1
ATOM 2862 C CA . ALA A 1 352 ? -8.770 21.595 19.556 1.00 54.22 352 ALA A CA 1
ATOM 2863 C C . ALA A 1 352 ? -9.389 22.975 19.236 1.00 54.22 352 ALA A C 1
ATOM 2865 O O . ALA A 1 352 ? -10.132 23.493 20.066 1.00 54.22 352 ALA A O 1
ATOM 2866 N N . GLN A 1 353 ? -9.057 23.598 18.099 1.00 50.50 353 GLN A N 1
ATOM 2867 C CA . GLN A 1 353 ? -9.307 25.030 17.853 1.00 50.50 353 GLN A CA 1
ATOM 2868 C C . GLN A 1 353 ? -9.831 25.386 16.452 1.00 50.50 353 GLN A C 1
ATOM 2870 O O . GLN A 1 353 ? -9.744 26.548 16.066 1.00 50.50 353 GLN A O 1
ATOM 2875 N N . MET A 1 354 ? -10.377 24.450 15.670 1.00 45.59 354 MET A N 1
ATOM 2876 C CA . MET A 1 354 ? -10.741 24.751 14.277 1.00 45.59 354 MET A CA 1
ATOM 2877 C C . MET A 1 354 ? -12.231 24.580 13.983 1.00 45.59 354 MET A C 1
ATOM 2879 O O . MET A 1 354 ? -12.883 23.667 14.473 1.00 45.59 354 MET A O 1
ATOM 2883 N N . SER A 1 355 ? -12.753 25.497 13.163 1.00 49.44 355 SER A N 1
ATOM 2884 C CA . SER A 1 355 ? -14.099 25.472 12.582 1.00 49.44 355 SER A CA 1
ATOM 2885 C C . SER A 1 355 ? -14.436 24.114 11.950 1.00 49.44 355 SER A C 1
ATOM 2887 O O . SER A 1 355 ? -13.544 23.495 11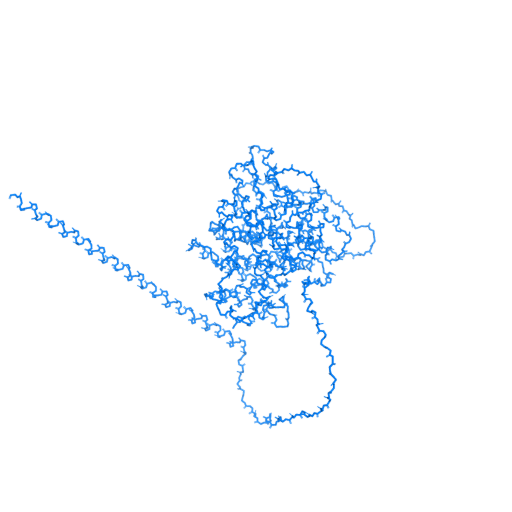.366 1.00 49.44 355 SER A O 1
ATOM 2889 N N . ASN A 1 356 ? -15.723 23.739 11.958 1.00 51.72 356 ASN A N 1
ATOM 2890 C CA . ASN A 1 356 ? -16.301 22.473 11.463 1.00 51.72 356 ASN A CA 1
ATOM 2891 C C . ASN A 1 356 ? -15.690 21.889 10.163 1.00 51.72 356 ASN A C 1
ATOM 2893 O O . ASN A 1 356 ? -15.660 20.677 10.006 1.00 51.72 356 ASN A O 1
ATOM 2897 N N . LEU A 1 357 ? -15.168 22.718 9.250 1.00 47.75 357 LEU A N 1
ATOM 2898 C CA . LEU A 1 357 ? -14.571 22.305 7.968 1.00 47.75 357 LEU A CA 1
ATOM 2899 C C . LEU A 1 357 ? -13.237 21.536 8.081 1.00 47.75 357 LEU A C 1
ATOM 2901 O O . LEU A 1 357 ? -12.886 20.796 7.169 1.00 47.75 357 LEU A O 1
ATOM 2905 N N . CYS A 1 358 ? -12.451 21.723 9.148 1.00 50.62 358 CYS A N 1
ATOM 2906 C CA . CYS A 1 358 ? -11.148 21.047 9.289 1.00 50.62 358 CYS A CA 1
ATOM 2907 C C . CYS A 1 358 ? -11.292 19.661 9.941 1.00 50.62 358 CYS A C 1
ATOM 2909 O O . CYS A 1 358 ? -10.583 18.719 9.575 1.00 50.62 358 CYS A O 1
ATOM 2911 N N . ASP A 1 359 ? -12.259 19.513 10.851 1.00 57.31 359 ASP A N 1
ATOM 2912 C CA . ASP A 1 359 ? -12.618 18.219 11.443 1.00 57.31 359 ASP A CA 1
ATOM 2913 C C . ASP A 1 359 ? -13.047 17.201 10.370 1.00 57.31 359 ASP A C 1
ATOM 2915 O O . ASP A 1 359 ? -12.755 16.011 10.507 1.00 57.31 359 ASP A O 1
ATOM 2919 N N . GLU A 1 360 ? -13.618 17.672 9.253 1.00 61.22 360 GLU A N 1
ATOM 2920 C CA . GLU A 1 360 ? -14.005 16.856 8.092 1.00 61.22 360 GLU A CA 1
ATOM 2921 C C . GLU A 1 360 ? -12.840 16.167 7.366 1.00 61.22 360 GLU A C 1
ATOM 2923 O O . GLU A 1 360 ? -13.094 15.233 6.610 1.00 61.22 360 GLU A O 1
ATOM 2928 N N . ILE A 1 361 ? -11.576 16.563 7.567 1.00 69.75 361 ILE A N 1
ATOM 2929 C CA . ILE A 1 361 ? -10.440 15.926 6.870 1.00 69.75 361 ILE A CA 1
ATOM 2930 C C . ILE A 1 361 ? -9.494 15.210 7.842 1.00 69.75 361 ILE A C 1
ATOM 2932 O O . ILE A 1 361 ? -8.903 14.183 7.502 1.00 69.75 361 ILE A O 1
ATOM 2936 N N . PHE A 1 362 ? -9.388 15.671 9.091 1.00 79.81 362 PHE A N 1
ATOM 2937 C CA . PHE A 1 362 ? -8.510 15.035 10.080 1.00 79.81 362 PHE A CA 1
ATOM 2938 C C . PHE A 1 362 ? -9.032 13.693 10.605 1.00 79.81 362 PHE A C 1
ATOM 2940 O O . PHE A 1 362 ? -8.224 12.855 11.023 1.00 79.81 362 PHE A O 1
ATOM 2947 N N . TRP A 1 363 ? -10.343 13.425 10.530 1.00 86.38 363 TRP A N 1
ATOM 2948 C CA . TRP A 1 363 ? -10.872 12.102 10.881 1.00 86.38 363 TRP A CA 1
ATOM 2949 C C . TRP A 1 363 ? -10.271 10.991 10.011 1.00 86.38 363 TRP A C 1
ATOM 2951 O O . TRP A 1 363 ? -10.120 9.874 10.497 1.00 86.38 363 TRP A O 1
ATOM 2961 N N . VAL A 1 364 ? -9.841 11.293 8.779 1.00 88.75 364 VAL A N 1
ATOM 2962 C CA . VAL A 1 364 ? -9.205 10.329 7.870 1.00 88.75 364 VAL A CA 1
ATOM 2963 C C . VAL A 1 364 ? -7.878 9.803 8.425 1.00 88.75 364 VAL A C 1
ATOM 2965 O O . VAL A 1 364 ? -7.554 8.624 8.271 1.00 88.75 364 VAL A O 1
ATOM 2968 N N . ILE A 1 365 ? -7.119 10.648 9.126 1.00 89.00 365 ILE A N 1
ATOM 2969 C CA . ILE A 1 365 ? -5.868 10.237 9.778 1.00 89.00 365 ILE A CA 1
ATOM 2970 C C . ILE A 1 365 ? -6.174 9.274 10.930 1.00 89.00 365 ILE A C 1
ATOM 2972 O O . ILE A 1 365 ? -5.545 8.220 11.037 1.00 89.00 365 ILE A O 1
ATOM 2976 N N . ARG A 1 366 ? -7.189 9.584 11.751 1.00 90.06 36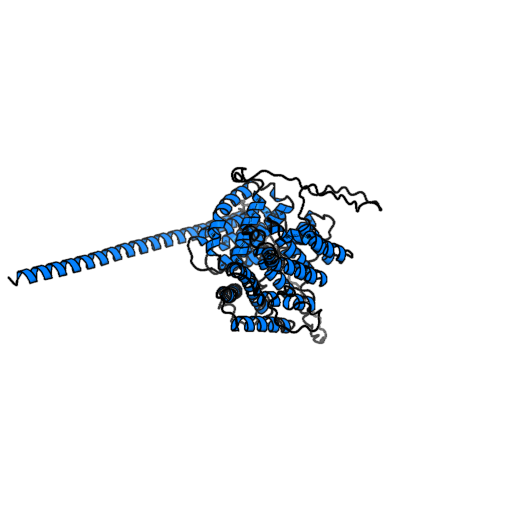6 ARG A N 1
ATOM 2977 C CA . ARG A 1 366 ? -7.646 8.692 12.831 1.00 90.06 366 ARG A CA 1
ATOM 2978 C C . ARG A 1 366 ? -8.208 7.381 12.282 1.00 90.06 366 ARG A C 1
ATOM 2980 O O . ARG A 1 366 ? -7.890 6.318 12.810 1.00 90.06 366 ARG A O 1
ATOM 2987 N N . TYR A 1 367 ? -8.977 7.444 11.193 1.00 91.88 367 TYR A N 1
ATOM 2988 C CA . TYR A 1 367 ? -9.459 6.282 10.447 1.00 91.88 367 TYR A CA 1
ATOM 2989 C C . TYR A 1 367 ? -8.285 5.398 10.016 1.00 91.88 367 TYR A C 1
ATOM 2991 O O . TYR A 1 367 ? -8.278 4.204 10.310 1.00 91.88 367 TYR A O 1
ATOM 2999 N N . GLY A 1 368 ? -7.266 5.979 9.371 1.00 91.62 368 GLY A N 1
ATOM 3000 C CA . GLY A 1 368 ? -6.072 5.260 8.923 1.00 91.62 368 GLY A CA 1
ATOM 3001 C C . GLY A 1 368 ? -5.288 4.635 10.075 1.00 91.62 368 GLY A C 1
ATOM 3002 O O . GLY A 1 368 ? -4.873 3.477 9.981 1.00 91.62 368 GLY A O 1
ATOM 3003 N N . ALA A 1 369 ? -5.161 5.348 11.198 1.00 93.12 369 ALA A N 1
ATOM 3004 C CA . ALA A 1 369 ? -4.535 4.829 12.408 1.00 93.12 369 ALA A CA 1
ATOM 3005 C C . ALA A 1 369 ? -5.313 3.633 12.983 1.00 93.12 369 ALA A C 1
ATOM 3007 O O . ALA A 1 369 ? -4.725 2.578 13.210 1.00 93.12 369 ALA A O 1
ATOM 3008 N N . VAL A 1 370 ? -6.634 3.740 13.161 1.00 93.31 370 VAL A N 1
ATOM 3009 C CA . VAL A 1 370 ? -7.477 2.637 13.660 1.00 93.31 370 VAL A CA 1
ATOM 3010 C C . VAL A 1 370 ? -7.437 1.434 12.720 1.00 93.31 370 VAL A C 1
ATOM 3012 O O . VAL A 1 370 ? -7.194 0.314 13.174 1.00 93.31 370 VAL A O 1
ATOM 3015 N N . HIS A 1 371 ? -7.614 1.662 11.417 1.00 91.62 371 HIS A N 1
ATOM 3016 C CA . HIS A 1 371 ? -7.550 0.623 10.386 1.00 91.62 371 HIS A CA 1
ATOM 3017 C C . HIS A 1 371 ? -6.215 -0.131 10.436 1.00 91.62 371 HIS A C 1
ATOM 3019 O O . HIS A 1 371 ? -6.188 -1.363 10.466 1.00 91.62 371 HIS A O 1
ATOM 3025 N N . SER A 1 372 ? -5.112 0.606 10.556 1.00 92.38 372 SER A N 1
ATOM 3026 C CA . SER A 1 372 ? -3.762 0.061 10.701 1.00 92.38 372 SER A CA 1
ATOM 3027 C C . SER A 1 372 ? -3.569 -0.736 11.993 1.00 92.38 372 SER A C 1
ATOM 3029 O O . SER A 1 372 ? -3.024 -1.838 11.972 1.00 92.38 372 SER A O 1
ATOM 3031 N N . LEU A 1 373 ? -4.032 -0.220 13.133 1.00 93.00 373 LEU A N 1
ATOM 3032 C CA . LEU A 1 373 ? -3.887 -0.884 14.430 1.00 93.00 373 LEU A CA 1
ATOM 3033 C C . LEU A 1 373 ? -4.644 -2.219 14.477 1.00 93.00 373 LEU A C 1
ATOM 3035 O O . LEU A 1 373 ? -4.124 -3.193 15.024 1.00 93.00 373 LEU A O 1
ATOM 3039 N N . VAL A 1 374 ? -5.845 -2.296 13.886 1.00 91.50 374 VAL A N 1
ATOM 3040 C CA . VAL A 1 374 ? -6.618 -3.550 13.800 1.00 91.50 374 VAL A CA 1
ATOM 3041 C C . VAL A 1 374 ? -5.827 -4.611 13.029 1.00 91.50 374 VAL A C 1
ATOM 3043 O O . VAL A 1 374 ? -5.720 -5.756 13.479 1.00 91.50 374 VAL A O 1
ATOM 3046 N N . LYS A 1 375 ? -5.192 -4.215 11.921 1.00 89.25 375 LYS A N 1
ATOM 3047 C CA . LYS A 1 375 ? -4.314 -5.085 11.130 1.00 89.25 375 LYS A CA 1
ATOM 3048 C C . LYS A 1 375 ? -3.096 -5.546 11.921 1.00 89.25 375 LYS A C 1
ATOM 3050 O O . LYS A 1 3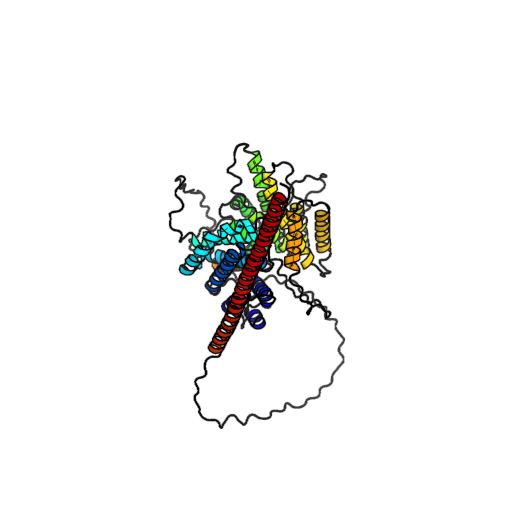75 ? -2.836 -6.744 11.972 1.00 89.25 375 LYS A O 1
ATOM 3055 N N . ILE A 1 376 ? -2.413 -4.642 12.627 1.00 90.06 376 ILE A N 1
ATOM 3056 C CA . ILE A 1 376 ? -1.274 -5.002 13.487 1.00 90.06 376 ILE A CA 1
ATOM 3057 C C . ILE A 1 376 ? -1.692 -6.017 14.563 1.00 90.06 376 ILE A C 1
ATOM 3059 O O . ILE A 1 376 ? -1.003 -7.013 14.788 1.00 90.06 376 ILE A O 1
ATOM 3063 N N . CYS A 1 377 ? -2.835 -5.801 15.221 1.00 89.06 377 CYS A N 1
ATOM 3064 C CA . CYS A 1 377 ? -3.359 -6.727 16.225 1.00 89.06 377 CYS A CA 1
ATOM 3065 C C . CYS A 1 377 ? -3.620 -8.129 15.664 1.00 89.06 377 CYS A C 1
ATOM 3067 O O . CYS A 1 377 ? -3.399 -9.115 16.377 1.00 89.06 377 CYS A O 1
ATOM 3069 N N . HIS A 1 378 ? -4.097 -8.215 14.421 1.00 87.62 378 HIS A N 1
ATOM 3070 C CA . HIS A 1 378 ? -4.308 -9.485 13.742 1.00 87.62 378 HIS A CA 1
ATOM 3071 C C . HIS A 1 378 ? -2.984 -10.171 13.392 1.00 87.62 378 HIS A C 1
ATOM 3073 O O . HIS A 1 378 ? -2.800 -11.331 13.752 1.00 87.62 378 HIS A O 1
ATOM 3079 N N . GLU A 1 379 ? -2.039 -9.446 12.790 1.00 85.31 379 GLU A N 1
ATOM 3080 C CA . GLU A 1 379 ? -0.731 -9.982 12.386 1.00 85.31 379 GLU A CA 1
ATOM 3081 C C . GLU A 1 379 ? 0.082 -10.553 13.539 1.00 85.31 379 GLU A C 1
ATOM 3083 O O . GLU A 1 379 ? 0.775 -11.562 13.409 1.00 85.31 379 GLU A O 1
ATOM 3088 N N . LEU A 1 380 ? 0.010 -9.904 14.698 1.00 85.06 380 LEU A N 1
ATOM 3089 C CA . LEU A 1 380 ? 0.763 -10.330 15.870 1.00 85.06 380 LEU A CA 1
ATOM 3090 C C . LEU A 1 380 ? 0.064 -11.457 16.648 1.00 85.06 380 LEU A C 1
ATOM 3092 O O . LEU A 1 380 ? 0.605 -11.934 17.650 1.00 85.06 380 LEU A O 1
ATOM 3096 N N . ARG A 1 381 ? -1.133 -11.896 16.236 1.00 82.50 381 ARG A N 1
ATOM 3097 C CA . ARG A 1 381 ? -1.918 -12.900 16.964 1.00 82.50 381 ARG A CA 1
ATOM 3098 C C . ARG A 1 381 ? -1.179 -14.240 17.014 1.00 82.50 381 ARG A C 1
ATOM 3100 O O . ARG A 1 381 ? -0.881 -14.848 15.994 1.00 82.50 381 ARG A O 1
ATOM 3107 N N . GLY A 1 382 ? -0.929 -14.728 18.229 1.00 76.69 382 GLY A N 1
ATOM 3108 C CA . GLY A 1 382 ? -0.233 -15.999 18.458 1.00 76.69 382 GLY A CA 1
ATOM 3109 C C . GLY A 1 382 ? 1.297 -15.908 18.396 1.00 76.69 382 GLY A C 1
ATOM 3110 O O . GLY A 1 382 ? 1.964 -16.932 18.535 1.00 76.69 382 GLY A O 1
ATOM 3111 N N . ASN A 1 383 ? 1.870 -14.710 18.228 1.00 80.19 383 ASN A N 1
ATOM 3112 C CA . ASN A 1 383 ? 3.315 -14.507 18.274 1.00 80.19 383 ASN A CA 1
ATOM 3113 C C . ASN A 1 383 ? 3.783 -14.170 19.700 1.00 80.19 383 ASN A C 1
ATOM 3115 O O . ASN A 1 383 ? 3.787 -13.009 20.106 1.00 80.19 383 ASN A O 1
ATOM 3119 N N . VAL A 1 384 ? 4.238 -15.190 20.434 1.00 81.88 384 VAL A N 1
ATOM 3120 C CA . VAL A 1 384 ? 4.682 -15.081 21.840 1.00 81.88 384 VAL A CA 1
ATOM 3121 C C . VAL A 1 384 ? 5.742 -13.988 22.037 1.00 81.88 384 VAL A C 1
ATOM 3123 O O . VAL A 1 384 ? 5.675 -13.227 22.997 1.00 81.88 384 VAL A O 1
ATOM 3126 N N . ASN A 1 385 ? 6.677 -13.845 21.094 1.00 81.31 385 ASN A N 1
ATOM 3127 C CA . ASN A 1 385 ? 7.786 -12.890 21.203 1.00 81.31 385 ASN A CA 1
ATOM 3128 C C . ASN A 1 385 ? 7.355 -11.430 20.993 1.00 81.31 385 ASN A C 1
ATOM 3130 O O . ASN A 1 385 ? 8.089 -10.514 21.352 1.00 81.31 385 ASN A O 1
ATOM 3134 N N . ARG A 1 386 ? 6.187 -11.200 20.383 1.00 83.94 386 ARG A N 1
ATOM 3135 C CA . ARG A 1 386 ? 5.663 -9.861 20.062 1.00 83.94 386 ARG A CA 1
ATOM 3136 C C . ARG A 1 386 ? 4.349 -9.550 20.773 1.00 83.94 386 ARG A C 1
ATOM 3138 O O . ARG A 1 386 ? 3.699 -8.548 20.476 1.00 83.94 386 ARG A O 1
ATOM 3145 N N . GLU A 1 387 ? 3.990 -10.368 21.758 1.00 85.81 387 GLU A N 1
ATOM 3146 C CA . GLU A 1 387 ? 2.756 -10.224 22.528 1.00 85.81 387 GLU A CA 1
ATOM 3147 C C . GLU A 1 387 ? 2.718 -8.896 23.303 1.00 85.81 387 GLU A C 1
ATOM 3149 O O . GLU A 1 387 ? 1.661 -8.286 23.438 1.00 85.81 387 GLU A O 1
ATOM 3154 N N . GLY A 1 388 ? 3.875 -8.380 23.738 1.00 88.19 388 GLY A N 1
ATOM 3155 C CA . GLY A 1 388 ? 3.975 -7.063 24.376 1.00 88.19 388 GLY A CA 1
ATOM 3156 C C . GLY A 1 388 ? 3.498 -5.917 23.474 1.00 88.19 388 GLY A C 1
ATOM 3157 O O . GLY A 1 388 ? 2.673 -5.105 23.896 1.00 88.19 388 GLY A O 1
ATOM 3158 N N . LEU A 1 389 ? 3.958 -5.885 22.217 1.00 88.62 389 LEU A N 1
ATOM 3159 C CA . LEU A 1 389 ? 3.521 -4.893 21.229 1.00 88.62 389 LEU A CA 1
ATOM 3160 C C . LEU A 1 389 ? 2.034 -5.074 20.902 1.00 88.62 389 LEU A C 1
ATOM 3162 O O . LEU A 1 389 ? 1.276 -4.107 20.935 1.00 88.62 389 LEU A O 1
ATOM 3166 N N . ARG A 1 390 ? 1.594 -6.319 20.677 1.00 90.25 390 ARG A N 1
ATOM 3167 C CA . ARG A 1 390 ? 0.184 -6.642 20.421 1.00 90.25 390 ARG A CA 1
ATOM 3168 C C . ARG A 1 390 ? -0.734 -6.152 21.538 1.00 90.25 390 ARG A C 1
ATOM 3170 O O . ARG A 1 390 ? -1.758 -5.540 21.252 1.00 90.25 390 ARG A O 1
ATOM 3177 N N . ASN A 1 391 ? -0.370 -6.392 22.796 1.00 90.62 391 ASN A N 1
ATOM 3178 C CA . ASN A 1 391 ? -1.153 -5.965 23.954 1.00 90.62 391 ASN A CA 1
ATOM 3179 C C . ASN A 1 391 ? -1.203 -4.443 24.087 1.00 90.62 391 ASN A C 1
ATOM 3181 O O . ASN A 1 391 ? -2.242 -3.894 24.457 1.00 90.62 391 ASN A O 1
ATOM 3185 N N . ALA A 1 392 ? -0.110 -3.749 23.763 1.00 90.75 392 ALA A N 1
ATOM 3186 C CA . ALA A 1 392 ? -0.077 -2.293 23.766 1.00 90.75 392 ALA A CA 1
ATOM 3187 C C . ALA A 1 392 ? -1.005 -1.700 22.687 1.00 90.75 392 ALA A C 1
ATOM 3189 O O . ALA A 1 392 ? -1.822 -0.831 22.999 1.00 90.75 392 ALA A O 1
ATOM 3190 N N . VAL A 1 393 ? -0.945 -2.232 21.461 1.00 91.44 393 VAL A N 1
ATOM 3191 C CA . VAL A 1 393 ? -1.829 -1.869 20.337 1.00 91.44 393 VAL A CA 1
ATOM 3192 C C . VAL A 1 393 ? -3.292 -2.172 20.677 1.00 91.44 393 VAL A C 1
ATOM 3194 O O . VAL A 1 393 ? -4.148 -1.298 20.560 1.00 91.44 393 VAL A O 1
ATOM 3197 N N . TRP A 1 394 ? -3.581 -3.371 21.192 1.00 90.88 394 TRP A N 1
ATOM 3198 C CA . TRP A 1 394 ? -4.928 -3.772 21.606 1.00 90.88 394 TRP A CA 1
ATOM 3199 C C . TRP A 1 394 ? -5.491 -2.851 22.692 1.00 90.88 394 TRP A C 1
ATOM 3201 O O . TRP A 1 394 ? -6.640 -2.424 22.620 1.00 90.88 394 TRP A O 1
ATOM 3211 N N . LYS A 1 395 ? -4.676 -2.492 23.691 1.00 90.19 395 LYS A N 1
ATOM 3212 C CA . LYS A 1 395 ? -5.075 -1.569 24.758 1.00 90.19 395 LYS A CA 1
ATOM 3213 C C . LYS A 1 395 ? -5.370 -0.167 24.220 1.00 90.19 395 LYS A C 1
ATOM 3215 O O . LYS A 1 395 ? -6.299 0.467 24.718 1.00 90.19 395 LYS A O 1
ATOM 3220 N N . ALA A 1 396 ? -4.610 0.314 23.233 1.00 89.88 396 ALA A N 1
ATOM 3221 C CA . ALA A 1 396 ? -4.869 1.594 22.573 1.00 89.88 396 ALA A CA 1
ATOM 3222 C C . ALA A 1 396 ? -6.195 1.565 21.793 1.00 89.88 396 ALA A C 1
ATOM 3224 O O . ALA A 1 396 ? -7.057 2.407 22.038 1.00 89.88 396 ALA A O 1
ATOM 3225 N N . LEU A 1 397 ? -6.412 0.538 20.964 1.00 89.06 397 LEU A N 1
ATOM 3226 C CA . LEU A 1 397 ? -7.674 0.322 20.243 1.00 89.06 397 LEU A CA 1
ATOM 3227 C C . LEU A 1 397 ? -8.878 0.229 21.180 1.00 89.06 397 LEU A C 1
ATOM 3229 O O . LEU A 1 397 ? -9.910 0.851 20.942 1.00 89.06 397 LEU A O 1
ATOM 3233 N N . TYR A 1 398 ? -8.750 -0.534 22.265 1.00 87.62 398 TYR A N 1
ATOM 3234 C CA . TYR A 1 398 ? -9.829 -0.728 23.226 1.00 87.62 398 TYR A CA 1
ATOM 3235 C C . TYR A 1 398 ? -10.206 0.572 23.945 1.00 87.62 398 TYR A C 1
ATOM 3237 O O . TYR A 1 398 ? -11.388 0.852 24.145 1.00 87.62 398 TYR A O 1
ATOM 3245 N N . LYS A 1 399 ? -9.208 1.385 24.313 1.00 86.69 399 LYS A N 1
ATOM 3246 C CA . LYS A 1 399 ? -9.437 2.718 24.882 1.00 86.69 399 LYS A CA 1
ATOM 3247 C C . LYS A 1 399 ? -10.115 3.648 23.882 1.00 86.69 399 LYS A C 1
ATOM 3249 O O . LYS A 1 399 ? -11.059 4.326 24.273 1.00 86.69 399 LYS A O 1
ATOM 3254 N N . GLN A 1 400 ? -9.672 3.649 22.622 1.00 85.06 400 GLN A N 1
ATOM 3255 C CA . GLN A 1 400 ? -10.301 4.457 21.578 1.00 85.06 400 GLN A CA 1
ATOM 3256 C C . GLN A 1 400 ? -11.762 4.048 21.394 1.00 85.06 400 GLN A C 1
ATOM 3258 O O . GLN A 1 400 ? -12.644 4.882 21.531 1.00 85.06 400 GLN A O 1
ATOM 3263 N N . LYS A 1 401 ? -12.041 2.753 21.207 1.00 84.00 401 LYS A N 1
ATOM 3264 C CA . LYS A 1 401 ? -13.400 2.232 20.993 1.00 84.00 401 LYS A CA 1
ATOM 3265 C C . LYS A 1 401 ? -14.381 2.579 22.119 1.00 84.00 401 LYS A C 1
ATOM 3267 O O . LYS A 1 401 ? -15.569 2.701 21.860 1.00 84.00 401 LYS A O 1
ATOM 3272 N N . ARG A 1 402 ? -13.911 2.711 23.365 1.00 82.38 402 ARG A N 1
ATOM 3273 C CA . ARG A 1 402 ? -14.760 3.112 24.503 1.00 82.38 402 ARG A CA 1
ATOM 3274 C C . ARG A 1 402 ? -15.119 4.598 24.509 1.00 82.38 402 ARG A C 1
ATOM 3276 O O . ARG A 1 402 ? -16.150 4.946 25.069 1.00 82.38 402 ARG A O 1
ATOM 3283 N N . ASN A 1 403 ? -14.258 5.439 23.947 1.00 81.75 403 ASN A N 1
ATOM 3284 C CA . ASN A 1 403 ? -14.388 6.894 24.000 1.00 81.75 403 ASN A CA 1
ATOM 3285 C C . ASN A 1 403 ? -14.824 7.501 22.656 1.00 81.75 403 ASN A C 1
ATOM 3287 O O . ASN A 1 403 ? -15.088 8.698 22.596 1.00 81.75 403 ASN A O 1
ATOM 3291 N N . GLU A 1 404 ? -14.839 6.704 21.586 1.00 82.62 404 GLU A N 1
ATOM 3292 C CA . GLU A 1 404 ? -15.104 7.158 20.227 1.00 82.62 404 GLU A CA 1
ATOM 3293 C C . GLU A 1 404 ? -16.602 7.220 19.932 1.00 82.62 404 GLU A C 1
ATOM 3295 O O . GLU A 1 404 ? -17.309 6.218 20.047 1.00 82.62 404 GLU A O 1
ATOM 3300 N N . ASN A 1 405 ? -17.048 8.393 19.489 1.00 81.19 405 ASN A N 1
ATOM 3301 C CA . ASN A 1 405 ? -18.423 8.639 19.059 1.00 81.19 405 ASN A CA 1
ATOM 3302 C C . ASN A 1 405 ? -18.513 8.899 17.546 1.00 81.19 405 ASN A C 1
ATOM 3304 O O . ASN A 1 405 ? -19.613 8.916 16.997 1.00 81.19 405 ASN A O 1
ATOM 3308 N N . ASP A 1 406 ? -17.381 9.106 16.865 1.00 82.12 406 ASP A N 1
ATOM 3309 C CA . ASP A 1 406 ? -17.338 9.354 15.426 1.00 82.12 406 ASP A CA 1
ATOM 3310 C C . ASP A 1 406 ? -17.670 8.075 14.642 1.00 82.12 406 ASP A C 1
ATOM 3312 O O . ASP A 1 406 ? -16.940 7.075 14.670 1.00 82.12 406 ASP A O 1
ATOM 3316 N N . SER A 1 407 ? -18.789 8.117 13.915 1.00 84.56 407 SER A N 1
ATOM 3317 C CA . SER A 1 407 ? -19.279 6.986 13.123 1.00 84.56 407 SER A CA 1
ATOM 3318 C C . SER A 1 407 ? -18.275 6.511 12.069 1.00 84.56 407 SER A C 1
ATOM 3320 O O . SER A 1 407 ? -18.171 5.305 11.841 1.00 84.56 407 SER A O 1
ATOM 3322 N N . HIS A 1 408 ? -17.472 7.415 11.495 1.00 85.69 408 HIS A N 1
ATOM 3323 C CA . HIS A 1 408 ? -16.487 7.059 10.477 1.00 85.69 408 HIS A CA 1
ATOM 3324 C C . HIS A 1 408 ? -15.356 6.205 11.060 1.00 85.69 408 HIS A C 1
ATOM 3326 O O . HIS A 1 408 ? -14.887 5.248 10.441 1.00 85.69 408 HIS A O 1
ATOM 3332 N N . ILE A 1 409 ? -14.932 6.518 12.285 1.00 86.12 409 ILE A N 1
ATOM 3333 C CA . ILE A 1 409 ? -13.844 5.815 12.974 1.00 86.12 409 ILE A CA 1
ATOM 3334 C C . ILE A 1 409 ? -14.318 4.443 13.459 1.00 86.12 409 ILE A C 1
ATOM 3336 O O . ILE A 1 409 ? -13.580 3.460 13.374 1.00 86.12 409 ILE A O 1
ATOM 3340 N N . LEU A 1 410 ? -15.573 4.344 13.906 1.00 86.19 410 LEU A N 1
ATOM 3341 C CA . LEU A 1 410 ? -16.196 3.056 14.216 1.00 86.19 410 LEU A CA 1
ATOM 3342 C C . LEU A 1 410 ? -16.313 2.168 12.968 1.00 86.19 410 LEU A C 1
ATOM 3344 O O . LEU A 1 410 ? -16.089 0.958 13.054 1.00 86.19 410 LEU A O 1
ATOM 3348 N N . GLU A 1 411 ? -16.611 2.756 11.809 1.00 86.50 411 GLU A N 1
ATOM 3349 C CA . GLU A 1 411 ? -16.653 2.03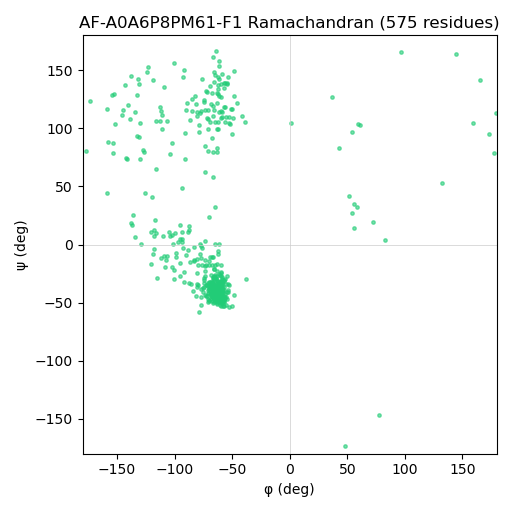6 10.536 1.00 86.50 411 GLU A CA 1
ATOM 3350 C C . GLU A 1 411 ? -15.263 1.548 10.100 1.00 86.50 411 GLU A C 1
ATOM 3352 O O . GLU A 1 411 ? -15.142 0.437 9.586 1.00 86.50 411 GLU A O 1
ATOM 3357 N N . ALA A 1 412 ? -14.191 2.292 10.406 1.00 89.00 412 ALA A N 1
ATOM 3358 C CA . ALA A 1 412 ? -12.807 1.868 10.158 1.00 89.00 412 ALA A CA 1
ATOM 3359 C C . ALA A 1 412 ? -12.489 0.492 10.761 1.00 89.00 412 ALA A C 1
ATOM 3361 O O . ALA A 1 412 ? -11.833 -0.335 10.123 1.00 89.00 412 ALA A O 1
ATOM 3362 N N . VAL A 1 413 ? -12.980 0.232 11.981 1.00 88.19 413 VAL A N 1
ATOM 3363 C CA . VAL A 1 413 ? -12.815 -1.063 12.658 1.00 88.19 413 VAL A CA 1
ATOM 3364 C C . VAL A 1 413 ? -13.533 -2.163 11.886 1.00 88.19 413 VAL A C 1
ATOM 3366 O O . VAL A 1 413 ? -12.928 -3.196 11.611 1.00 88.19 413 VAL A O 1
ATOM 3369 N N . LYS A 1 414 ? -14.793 -1.935 11.492 1.00 86.88 414 LYS A N 1
ATOM 3370 C CA . LYS A 1 414 ? -15.585 -2.931 10.756 1.00 86.88 414 LYS A CA 1
ATOM 3371 C C . LYS A 1 414 ? -14.966 -3.251 9.400 1.00 86.88 414 LYS A C 1
ATOM 3373 O O . LYS A 1 414 ? -14.849 -4.420 9.049 1.00 86.88 414 LYS A O 1
ATOM 3378 N N . VAL A 1 415 ? -14.527 -2.228 8.665 1.00 87.94 415 VAL A N 1
ATOM 3379 C CA . VAL A 1 415 ? -13.866 -2.388 7.363 1.00 87.94 415 VAL A CA 1
ATOM 3380 C C . VAL A 1 415 ? -12.563 -3.169 7.518 1.00 87.94 415 VAL A C 1
ATOM 3382 O O . VAL A 1 415 ? -12.336 -4.129 6.785 1.00 87.94 415 VAL A O 1
ATOM 3385 N N . ALA A 1 416 ? -11.730 -2.825 8.506 1.00 87.56 416 ALA A N 1
ATOM 3386 C CA . ALA A 1 416 ? -10.493 -3.555 8.775 1.00 87.56 416 ALA A CA 1
ATOM 3387 C C . ALA A 1 416 ? -10.755 -5.020 9.169 1.00 87.56 416 ALA A C 1
ATOM 3389 O O . ALA A 1 416 ? -10.099 -5.922 8.652 1.00 87.56 416 ALA A O 1
ATOM 3390 N N . GLU A 1 417 ? -11.730 -5.282 10.042 1.00 84.94 417 GLU A N 1
ATOM 3391 C CA . GLU A 1 417 ? -12.121 -6.641 10.436 1.00 84.94 417 GLU A CA 1
ATOM 3392 C C . GLU A 1 417 ? -12.687 -7.444 9.254 1.00 84.94 417 GLU A C 1
ATOM 3394 O O . GLU A 1 417 ? -12.373 -8.627 9.118 1.00 84.94 417 GLU A O 1
ATOM 3399 N N . ALA A 1 418 ? -13.477 -6.823 8.375 1.00 81.94 418 ALA A N 1
ATOM 3400 C CA . ALA A 1 418 ? -14.010 -7.460 7.172 1.00 81.94 418 ALA A CA 1
ATOM 3401 C C . ALA A 1 418 ? -12.906 -7.794 6.152 1.00 81.94 418 ALA A C 1
ATOM 3403 O O . ALA A 1 418 ? -12.914 -8.883 5.575 1.00 81.94 418 ALA A O 1
ATOM 3404 N N . GLU A 1 419 ? -11.927 -6.899 5.964 1.00 82.44 419 GLU A N 1
ATOM 3405 C CA . GLU A 1 419 ? -10.739 -7.149 5.133 1.00 82.44 419 GLU A CA 1
ATOM 3406 C C . GLU A 1 419 ? -9.929 -8.350 5.635 1.00 82.44 419 GLU A C 1
ATOM 3408 O O . GLU A 1 419 ? -9.425 -9.140 4.840 1.00 82.44 419 GLU A O 1
ATOM 3413 N N . ILE A 1 420 ? -9.787 -8.464 6.955 1.00 78.06 420 ILE A N 1
ATOM 3414 C CA . ILE A 1 420 ? -8.970 -9.483 7.612 1.00 78.06 420 ILE A CA 1
ATOM 3415 C C . ILE A 1 420 ? -9.667 -10.845 7.630 1.00 78.06 420 ILE A C 1
ATOM 3417 O O . ILE A 1 420 ? -9.034 -11.871 7.381 1.00 78.06 420 ILE A O 1
ATOM 3421 N N . ASN A 1 421 ? -10.957 -10.874 7.970 1.00 67.69 421 ASN A N 1
ATOM 3422 C CA . ASN A 1 421 ? -11.651 -12.128 8.240 1.00 67.69 421 ASN A CA 1
ATOM 3423 C C . ASN A 1 421 ? -12.088 -12.862 6.967 1.00 67.69 421 ASN A C 1
ATOM 3425 O O . ASN A 1 421 ? -12.215 -14.085 7.026 1.00 67.69 421 ASN A O 1
ATOM 3429 N N . GLY A 1 422 ? -12.275 -12.161 5.837 1.00 59.06 422 GLY A N 1
ATOM 3430 C CA . GLY A 1 422 ? -12.722 -12.745 4.564 1.00 59.06 422 GLY A CA 1
ATOM 3431 C C . GLY A 1 422 ? -13.942 -13.681 4.699 1.00 59.06 422 GLY A C 1
ATOM 3432 O O . GLY A 1 422 ? -14.546 -13.813 5.766 1.00 59.06 422 GLY A O 1
ATOM 3433 N N . PRO A 1 423 ? -14.360 -14.386 3.638 1.00 47.19 423 PRO A N 1
ATOM 3434 C CA . PRO A 1 423 ? -15.276 -15.504 3.809 1.00 47.19 423 PRO A CA 1
ATOM 3435 C C . PRO A 1 423 ? -14.523 -16.669 4.475 1.00 47.19 423 PRO A C 1
ATOM 3437 O O . PRO A 1 423 ? -13.796 -17.417 3.818 1.00 47.19 423 PRO A O 1
ATOM 3440 N N . ILE A 1 424 ? -14.698 -16.823 5.792 1.00 39.47 424 ILE A N 1
ATOM 3441 C CA . ILE A 1 424 ? -14.196 -17.957 6.582 1.00 39.47 424 ILE A CA 1
ATOM 3442 C C . ILE A 1 424 ? -14.604 -19.259 5.883 1.00 39.47 424 ILE A C 1
ATOM 3444 O O . ILE A 1 424 ? -15.788 -19.559 5.739 1.00 39.47 424 ILE A O 1
ATOM 3448 N N . ASN A 1 425 ? -13.625 -20.048 5.436 1.00 37.22 425 ASN A N 1
ATOM 3449 C CA . ASN A 1 425 ? -13.870 -21.341 4.806 1.00 37.22 425 ASN A CA 1
ATOM 3450 C C . ASN A 1 425 ? -14.109 -22.389 5.919 1.00 37.22 425 ASN A C 1
ATOM 3452 O O . ASN A 1 425 ? -13.150 -22.757 6.606 1.00 37.22 425 ASN A O 1
ATOM 3456 N N . PRO A 1 426 ? -15.334 -22.923 6.107 1.00 33.75 426 PRO A N 1
ATOM 3457 C CA . PRO A 1 426 ? -15.634 -23.844 7.211 1.00 33.75 426 PRO A CA 1
ATOM 3458 C C . PRO A 1 426 ? -14.931 -25.206 7.079 1.00 33.75 426 PRO A C 1
ATOM 3460 O O . PRO A 1 426 ? -14.908 -25.996 8.016 1.00 33.75 426 PRO A O 1
ATOM 3463 N N . PHE A 1 427 ? -14.330 -25.487 5.920 1.00 36.38 427 PHE A N 1
ATOM 3464 C CA . PHE A 1 427 ? -13.661 -26.755 5.621 1.00 36.38 427 PHE A CA 1
ATOM 3465 C C . PHE A 1 427 ? -12.155 -26.757 5.923 1.00 36.38 427 PHE A C 1
ATOM 3467 O O . PHE A 1 427 ? -11.512 -27.791 5.778 1.00 36.38 427 PHE A O 1
ATOM 3474 N N . ILE A 1 428 ? -11.586 -25.628 6.364 1.00 41.31 428 ILE A N 1
ATOM 3475 C CA . ILE A 1 428 ? -10.172 -25.540 6.773 1.00 41.31 428 ILE A CA 1
ATOM 3476 C C . ILE A 1 428 ? -10.038 -25.538 8.309 1.00 41.31 428 ILE A C 1
ATOM 3478 O O . ILE A 1 428 ? -8.993 -25.900 8.843 1.00 41.31 428 ILE A O 1
ATOM 3482 N N . SER A 1 429 ? -11.101 -25.217 9.054 1.00 30.88 429 SER A N 1
ATOM 3483 C CA . SER A 1 429 ? -11.010 -24.944 10.496 1.00 30.88 429 SER A CA 1
ATOM 3484 C C . SER A 1 429 ? -11.155 -26.152 11.428 1.00 30.88 429 SER A C 1
ATOM 3486 O O . SER A 1 429 ? -11.301 -25.943 12.631 1.00 30.88 429 SER A O 1
ATOM 3488 N N . ARG A 1 430 ? -11.137 -27.404 10.940 1.00 29.91 430 ARG A N 1
ATOM 3489 C CA . ARG A 1 430 ? -11.378 -28.570 11.819 1.00 29.91 430 ARG A CA 1
ATOM 3490 C C . ARG A 1 430 ? -10.181 -29.467 12.118 1.00 29.91 430 ARG A C 1
ATOM 3492 O O . ARG A 1 430 ? -10.275 -30.248 13.055 1.00 29.91 430 ARG A O 1
ATOM 3499 N N . ASN A 1 431 ? -9.043 -29.301 11.443 1.00 26.02 431 ASN A N 1
ATOM 3500 C CA . ASN A 1 431 ? -7.841 -30.065 11.784 1.00 26.02 431 ASN A CA 1
ATOM 3501 C C . ASN A 1 431 ? -6.758 -29.154 12.362 1.00 26.02 431 ASN A C 1
ATOM 3503 O O . ASN A 1 431 ? -6.238 -28.258 11.702 1.00 26.02 431 ASN A O 1
ATOM 3507 N N . GLY A 1 432 ? -6.453 -29.397 13.638 1.00 32.50 432 GLY A N 1
ATOM 3508 C CA . GLY A 1 432 ? -5.478 -28.675 14.441 1.00 32.50 432 GLY A CA 1
ATOM 3509 C C . GLY A 1 432 ? -4.110 -28.588 13.774 1.00 32.50 432 GLY A C 1
ATOM 3510 O O . GLY A 1 432 ? -3.357 -29.556 13.724 1.00 32.50 432 GLY A O 1
ATOM 3511 N N . LYS A 1 433 ? -3.830 -27.393 13.263 1.00 25.12 433 LYS A N 1
ATOM 3512 C CA . LYS A 1 433 ? -2.551 -26.685 13.138 1.00 25.12 433 LYS A CA 1
ATOM 3513 C C . LYS A 1 433 ? -2.910 -25.459 12.315 1.00 25.12 433 LYS A C 1
ATOM 3515 O O . LYS A 1 433 ? -3.012 -25.546 11.097 1.00 25.12 433 LYS A O 1
ATOM 3520 N N . VAL A 1 434 ? -3.179 -24.343 12.993 1.00 29.72 434 VAL A N 1
ATOM 3521 C CA . VAL A 1 434 ? -3.285 -23.032 12.345 1.00 29.72 434 VAL A CA 1
ATOM 3522 C C . VAL A 1 434 ? -2.005 -22.871 11.532 1.00 29.72 434 VAL A C 1
ATOM 3524 O O . VAL A 1 434 ? -0.926 -22.712 12.100 1.00 29.72 434 VAL A O 1
ATOM 3527 N N . LEU A 1 435 ? -2.105 -23.052 10.214 1.00 26.98 435 LEU A N 1
ATOM 3528 C CA . LEU A 1 435 ? -0.998 -22.837 9.299 1.00 26.98 435 LEU A CA 1
ATOM 3529 C C . LEU A 1 435 ? -0.592 -21.382 9.493 1.00 26.98 435 LEU A C 1
ATOM 3531 O O . LEU A 1 435 ? -1.316 -20.467 9.110 1.00 26.98 435 LEU A O 1
ATOM 3535 N N . SER A 1 436 ? 0.572 -21.181 10.098 1.00 27.12 436 SER A N 1
ATOM 3536 C CA . SER A 1 436 ? 1.267 -19.907 10.297 1.00 27.12 436 SER A CA 1
ATOM 3537 C C . SER A 1 436 ? 1.717 -19.269 8.969 1.00 27.12 436 SER A C 1
ATOM 3539 O O . SER A 1 436 ? 2.776 -18.660 8.873 1.00 27.12 436 SER A O 1
ATOM 3541 N N . THR A 1 437 ? 0.948 -19.481 7.901 1.00 29.39 437 THR A N 1
ATOM 3542 C CA . THR A 1 437 ? 1.287 -19.183 6.507 1.00 29.39 437 THR A CA 1
ATOM 3543 C C . THR A 1 437 ? 0.129 -18.544 5.743 1.00 29.39 437 THR A C 1
ATOM 3545 O O . THR A 1 437 ? 0.181 -18.473 4.516 1.00 29.39 437 THR A O 1
ATOM 3548 N N . HIS A 1 438 ? -0.884 -18.011 6.432 1.00 37.06 438 HIS A N 1
ATOM 3549 C CA . HIS A 1 438 ? -1.620 -16.879 5.873 1.00 37.06 438 HIS A CA 1
ATOM 3550 C C . HIS A 1 438 ? -0.688 -15.664 5.937 1.00 37.06 438 HIS A C 1
ATOM 3552 O O . HIS A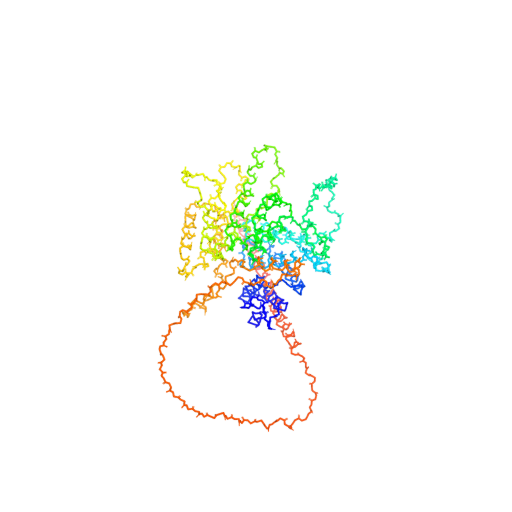 1 438 ? -0.714 -14.887 6.882 1.00 37.06 438 HIS A O 1
ATOM 3558 N N . ARG A 1 439 ? 0.232 -15.575 4.963 1.00 45.22 439 ARG A N 1
ATOM 3559 C CA . ARG A 1 439 ? 1.051 -14.382 4.733 1.00 45.22 439 ARG A CA 1
ATOM 3560 C C . ARG A 1 439 ? 0.065 -13.255 4.448 1.00 45.22 439 ARG A C 1
ATOM 3562 O O . ARG A 1 439 ? -0.730 -13.354 3.517 1.00 45.22 439 ARG A O 1
ATOM 3569 N N . SER A 1 440 ? 0.042 -12.283 5.336 1.00 43.34 440 SER A N 1
ATOM 3570 C CA . SER A 1 440 ? -1.087 -11.388 5.463 1.00 43.34 440 SER A CA 1
ATOM 3571 C C . SER A 1 440 ? -1.289 -10.465 4.277 1.00 43.34 440 SER A C 1
ATOM 3573 O O . SER A 1 440 ? -0.385 -9.753 3.853 1.00 43.34 440 SER A O 1
ATOM 3575 N N . LEU A 1 441 ? -2.530 -10.445 3.798 1.00 50.84 441 LEU A N 1
ATOM 3576 C CA . LEU A 1 441 ? -3.060 -9.497 2.818 1.00 50.84 441 LEU A CA 1
ATOM 3577 C C . LEU A 1 441 ? -3.299 -8.096 3.431 1.00 50.84 441 LEU A C 1
ATOM 3579 O O . LEU A 1 441 ? -3.861 -7.212 2.774 1.00 50.84 441 LEU A O 1
ATOM 3583 N N . ALA A 1 442 ? -2.946 -7.893 4.708 1.00 47.56 442 ALA A N 1
ATOM 3584 C CA . ALA A 1 442 ? -3.302 -6.702 5.467 1.00 47.56 442 ALA A CA 1
ATOM 3585 C C . ALA A 1 442 ? -2.391 -5.499 5.172 1.00 47.56 442 ALA A C 1
ATOM 3587 O O . ALA A 1 442 ? -2.914 -4.383 5.089 1.00 47.56 442 ALA A O 1
ATOM 3588 N N . CYS A 1 443 ? -1.087 -5.711 4.951 1.00 59.09 443 CYS A N 1
ATOM 3589 C CA . CYS A 1 443 ? -0.093 -4.657 4.707 1.00 59.09 443 CYS A CA 1
ATOM 3590 C C . CYS A 1 443 ? 0.789 -4.984 3.491 1.00 59.09 443 CYS A C 1
ATOM 3592 O O . CYS A 1 443 ? 1.156 -6.139 3.286 1.00 59.09 443 CYS A O 1
ATOM 3594 N N . PHE A 1 444 ? 1.146 -3.965 2.700 1.00 74.94 444 PHE A N 1
ATOM 3595 C CA . PHE A 1 444 ? 2.134 -4.113 1.629 1.00 74.94 444 PHE A CA 1
ATOM 3596 C C . PHE A 1 444 ? 3.514 -4.285 2.258 1.00 74.94 444 PHE A C 1
ATOM 3598 O O . PHE A 1 444 ? 4.037 -3.345 2.849 1.00 74.94 444 PHE A O 1
ATOM 3605 N N . GLN A 1 445 ? 4.071 -5.491 2.195 1.00 79.12 445 GLN A N 1
ATOM 3606 C CA . GLN A 1 445 ? 5.285 -5.822 2.937 1.00 79.12 445 GLN A CA 1
ATOM 3607 C C . GLN A 1 445 ? 6.548 -5.581 2.109 1.00 79.12 445 GLN A C 1
ATOM 3609 O O . GLN A 1 445 ? 7.601 -5.279 2.672 1.00 79.12 445 GLN A O 1
ATOM 3614 N N . TYR A 1 446 ? 6.463 -5.766 0.790 1.00 85.62 446 TYR A N 1
ATOM 3615 C CA . TYR A 1 446 ? 7.637 -5.824 -0.081 1.00 85.62 446 TYR A CA 1
ATOM 3616 C C . TYR A 1 446 ? 7.646 -4.755 -1.171 1.00 85.62 446 TYR A C 1
ATOM 3618 O O . TYR A 1 446 ? 8.707 -4.500 -1.745 1.00 85.62 446 TYR A O 1
ATOM 3626 N N . VAL A 1 447 ? 6.508 -4.117 -1.458 1.00 89.00 447 VAL A N 1
ATOM 3627 C CA . VAL A 1 447 ? 6.389 -3.163 -2.566 1.00 89.00 447 VAL A CA 1
ATOM 3628 C C . VAL A 1 447 ? 7.387 -2.005 -2.482 1.00 89.00 447 VAL A C 1
ATOM 3630 O O . VAL A 1 447 ? 8.028 -1.696 -3.487 1.00 89.00 447 VAL A O 1
ATOM 3633 N N . GLY A 1 448 ? 7.576 -1.406 -1.299 1.00 90.00 448 GLY A N 1
ATOM 3634 C CA . GLY A 1 448 ? 8.493 -0.279 -1.110 1.00 90.00 448 GLY A CA 1
ATOM 3635 C C . GLY A 1 448 ? 9.924 -0.671 -1.463 1.00 90.00 448 GLY A C 1
ATOM 3636 O O . GLY A 1 448 ? 10.577 -0.012 -2.273 1.00 90.00 448 GLY A O 1
ATOM 3637 N N . TRP A 1 449 ? 10.368 -1.819 -0.946 1.00 90.50 449 TRP A N 1
ATOM 3638 C CA . TRP A 1 449 ? 11.689 -2.372 -1.231 1.00 90.50 449 TRP A CA 1
ATOM 3639 C C . TRP A 1 449 ? 11.857 -2.728 -2.716 1.00 90.50 449 TRP A C 1
ATOM 3641 O O . TRP A 1 449 ? 12.883 -2.414 -3.318 1.00 90.50 449 TRP A O 1
ATOM 3651 N N . ARG A 1 450 ? 10.845 -3.355 -3.338 1.00 92.50 450 ARG A N 1
ATOM 3652 C CA . ARG A 1 450 ? 10.886 -3.761 -4.755 1.00 92.50 450 ARG A CA 1
ATOM 3653 C C . ARG A 1 450 ? 10.982 -2.571 -5.694 1.00 92.50 450 ARG A C 1
ATOM 3655 O O . ARG A 1 450 ? 11.732 -2.634 -6.665 1.00 92.50 450 ARG A O 1
ATOM 3662 N N . ILE A 1 451 ? 10.244 -1.506 -5.407 1.00 92.88 451 ILE A N 1
ATOM 3663 C CA . ILE A 1 451 ? 10.273 -0.290 -6.212 1.00 92.88 451 ILE A CA 1
ATOM 3664 C C . ILE A 1 451 ? 11.590 0.454 -6.028 1.00 92.88 451 ILE A C 1
ATOM 3666 O O . ILE A 1 451 ? 12.199 0.822 -7.028 1.00 92.88 451 ILE A O 1
ATOM 3670 N N . ALA A 1 452 ? 12.045 0.636 -4.786 1.00 91.94 452 ALA A N 1
ATOM 3671 C CA . ALA A 1 452 ? 13.314 1.303 -4.514 1.00 91.94 452 ALA A CA 1
ATOM 3672 C C . ALA A 1 452 ? 14.477 0.564 -5.194 1.00 91.94 452 ALA A C 1
ATOM 3674 O O . ALA A 1 452 ? 15.257 1.169 -5.925 1.00 91.94 452 ALA A O 1
ATOM 3675 N N . SER A 1 453 ? 14.519 -0.767 -5.067 1.00 90.31 453 SER A N 1
ATOM 3676 C CA . SER A 1 453 ? 15.502 -1.604 -5.761 1.00 90.31 453 SER A CA 1
ATOM 3677 C C . SER A 1 453 ? 15.388 -1.500 -7.286 1.00 90.31 453 SER A C 1
ATOM 3679 O O . SER A 1 453 ? 16.416 -1.471 -7.958 1.00 90.31 453 SER A O 1
ATOM 3681 N N . GLY A 1 454 ? 14.170 -1.446 -7.834 1.00 88.81 454 GLY A N 1
ATOM 3682 C CA . GLY A 1 454 ? 13.936 -1.279 -9.269 1.00 88.81 454 GLY A CA 1
ATOM 3683 C C . GLY A 1 454 ? 14.467 0.058 -9.789 1.00 88.81 454 GLY A C 1
ATOM 3684 O O . GLY A 1 454 ? 15.260 0.074 -10.726 1.00 88.81 454 GLY A O 1
ATOM 3685 N N . LEU A 1 455 ? 14.112 1.170 -9.140 1.00 90.12 455 LEU A N 1
ATOM 3686 C CA . LEU A 1 455 ? 14.614 2.500 -9.501 1.00 90.12 455 LEU A CA 1
ATOM 3687 C C . LEU A 1 455 ? 16.131 2.600 -9.343 1.00 90.12 455 LEU A C 1
ATOM 3689 O O . LEU A 1 455 ? 16.794 3.120 -10.236 1.00 90.12 455 LEU A O 1
ATOM 3693 N N . CYS A 1 456 ? 16.701 2.048 -8.267 1.00 88.25 456 CYS A N 1
ATOM 3694 C CA . CYS A 1 456 ? 18.152 1.993 -8.122 1.00 88.25 456 CYS A CA 1
ATOM 3695 C C . CYS A 1 456 ? 18.807 1.219 -9.268 1.00 88.25 456 CYS A C 1
ATOM 3697 O O . CYS A 1 456 ? 19.823 1.669 -9.774 1.00 88.25 456 CYS A O 1
ATOM 3699 N N . SER A 1 457 ? 18.221 0.113 -9.736 1.00 86.12 457 SER A N 1
ATOM 3700 C CA . SER A 1 457 ? 18.767 -0.610 -10.894 1.00 86.12 457 SER A CA 1
ATOM 3701 C C . SER A 1 457 ? 18.670 0.180 -12.206 1.00 86.12 457 SER A C 1
ATOM 3703 O O . SER A 1 457 ? 19.507 0.002 -13.086 1.00 86.12 457 SER A O 1
ATOM 3705 N N . PHE A 1 458 ? 17.678 1.068 -12.338 1.00 84.56 458 PHE A N 1
ATOM 3706 C CA . PHE A 1 458 ? 17.517 1.917 -13.520 1.00 84.56 458 PHE A CA 1
ATOM 3707 C C . PHE A 1 458 ? 18.457 3.130 -13.522 1.00 84.56 458 PHE A C 1
ATOM 3709 O O . PHE A 1 458 ? 18.925 3.502 -14.594 1.00 84.56 458 PHE A O 1
ATOM 3716 N N . TYR A 1 459 ? 18.749 3.721 -12.357 1.00 82.75 459 TYR A N 1
ATOM 3717 C CA . TYR A 1 459 ? 19.599 4.917 -12.241 1.00 82.75 459 TYR A CA 1
ATOM 3718 C C . TYR A 1 459 ? 21.049 4.634 -11.811 1.00 82.75 459 TYR A C 1
ATOM 3720 O O . TYR A 1 459 ? 21.927 5.445 -12.089 1.00 82.75 459 TYR A O 1
ATOM 3728 N N . PHE A 1 460 ? 21.327 3.500 -11.158 1.00 78.50 460 PHE A N 1
ATOM 3729 C CA . PHE A 1 460 ? 22.651 3.120 -10.643 1.00 78.50 460 PHE A CA 1
ATOM 3730 C C . PHE A 1 460 ? 23.057 1.716 -11.139 1.00 78.50 460 PHE A C 1
ATOM 3732 O O . PHE A 1 460 ? 22.949 0.732 -10.394 1.00 78.50 460 PHE A O 1
ATOM 3739 N N . PRO A 1 461 ? 23.573 1.598 -12.378 1.00 55.69 461 PRO A N 1
ATOM 3740 C CA . PRO A 1 461 ? 23.886 0.312 -13.015 1.00 55.69 461 PRO A CA 1
ATOM 3741 C C . PRO A 1 461 ? 24.917 -0.554 -12.266 1.00 55.69 461 PRO A C 1
ATOM 3743 O O . PRO A 1 461 ? 25.010 -1.752 -12.512 1.00 55.69 461 PRO A O 1
ATOM 3746 N N . THR A 1 462 ? 25.694 0.026 -11.345 1.00 49.72 462 THR A N 1
ATOM 3747 C CA . THR A 1 462 ? 26.779 -0.639 -10.598 1.00 49.72 462 THR A CA 1
ATOM 3748 C C . THR A 1 462 ? 26.379 -1.183 -9.223 1.00 49.72 462 THR A C 1
ATOM 3750 O O . THR A 1 462 ? 27.230 -1.704 -8.501 1.00 49.72 462 THR A O 1
ATOM 3753 N N . THR A 1 463 ? 25.103 -1.118 -8.827 1.00 45.97 463 THR A N 1
ATOM 3754 C CA . THR A 1 463 ? 24.676 -1.711 -7.549 1.00 45.97 463 THR A CA 1
ATOM 3755 C C . THR A 1 463 ? 24.538 -3.232 -7.650 1.00 45.97 463 THR A C 1
ATOM 3757 O O . THR A 1 463 ? 23.661 -3.758 -8.333 1.00 45.97 463 THR A O 1
ATOM 3760 N N . HIS A 1 464 ? 25.406 -3.962 -6.940 1.00 43.59 464 HIS A N 1
ATOM 3761 C CA . HIS A 1 464 ? 25.237 -5.398 -6.720 1.00 43.59 464 HIS A CA 1
ATOM 3762 C C . HIS A 1 464 ? 23.854 -5.693 -6.123 1.00 43.59 464 HIS A C 1
ATOM 3764 O O . HIS A 1 464 ? 23.345 -4.921 -5.312 1.00 43.59 464 HIS A O 1
ATOM 3770 N N . TYR A 1 465 ? 23.270 -6.824 -6.531 1.00 47.47 465 TYR A N 1
ATOM 3771 C CA . TYR A 1 465 ? 21.963 -7.328 -6.103 1.00 47.47 465 TYR A CA 1
ATOM 3772 C C . TYR A 1 465 ? 21.719 -7.084 -4.603 1.00 47.47 465 TYR A C 1
ATOM 3774 O O . TYR A 1 465 ? 22.301 -7.759 -3.752 1.00 47.47 465 TYR A O 1
ATOM 3782 N N . ILE A 1 466 ? 20.861 -6.113 -4.274 1.00 56.06 466 ILE A N 1
ATOM 3783 C CA . ILE A 1 466 ? 20.498 -5.825 -2.885 1.00 56.06 466 ILE A CA 1
ATOM 3784 C C . ILE A 1 466 ? 19.712 -7.039 -2.386 1.00 56.06 466 ILE A C 1
ATOM 3786 O O . ILE A 1 466 ? 18.688 -7.422 -2.956 1.00 56.06 466 ILE A O 1
ATOM 3790 N N . HIS A 1 467 ? 20.217 -7.706 -1.351 1.00 52.44 467 HIS A N 1
ATOM 3791 C CA . HIS A 1 467 ? 19.544 -8.871 -0.792 1.00 52.44 467 HIS A CA 1
ATOM 3792 C C . HIS A 1 467 ? 18.245 -8.454 -0.091 1.00 52.44 467 HIS A C 1
ATOM 3794 O O . HIS A 1 467 ? 18.213 -7.486 0.666 1.00 52.44 467 HIS A O 1
ATOM 3800 N N . LEU A 1 468 ? 17.172 -9.218 -0.322 1.00 53.12 468 LEU A N 1
ATOM 3801 C CA . LEU A 1 468 ? 15.899 -9.022 0.373 1.00 53.12 468 LEU A CA 1
ATOM 3802 C C . LEU A 1 468 ? 16.110 -9.121 1.900 1.00 53.12 468 LEU A C 1
ATOM 3804 O O . LEU A 1 468 ? 16.798 -10.055 2.337 1.00 53.12 468 LEU A O 1
ATOM 3808 N N . PRO A 1 469 ? 15.473 -8.263 2.722 1.00 47.09 469 PRO A N 1
ATOM 3809 C CA . PRO A 1 469 ? 15.509 -8.402 4.172 1.00 47.09 469 PRO A CA 1
ATOM 3810 C C . PRO A 1 469 ? 14.930 -9.766 4.563 1.00 47.09 469 PRO A C 1
ATOM 3812 O O . PRO A 1 469 ? 13.751 -10.054 4.336 1.00 47.09 469 PRO A O 1
ATOM 3815 N N . ARG A 1 470 ? 15.761 -10.653 5.123 1.00 38.41 470 ARG A N 1
ATOM 3816 C CA . ARG A 1 470 ? 15.283 -11.932 5.660 1.00 38.41 470 ARG A CA 1
ATOM 3817 C C . ARG A 1 470 ? 14.544 -11.657 6.965 1.00 38.41 470 ARG A C 1
ATOM 3819 O O . ARG A 1 470 ? 15.163 -11.267 7.950 1.00 38.41 470 ARG A O 1
ATOM 3826 N N . THR A 1 471 ? 13.242 -11.928 7.007 1.00 34.91 471 THR A N 1
ATOM 3827 C CA . THR A 1 471 ? 12.540 -12.093 8.282 1.00 34.91 471 THR A CA 1
ATOM 3828 C C . THR A 1 471 ? 13.139 -13.291 9.020 1.00 34.91 471 THR A C 1
ATOM 3830 O O . THR A 1 471 ? 13.320 -14.371 8.451 1.00 34.91 471 THR A O 1
ATOM 3833 N N . SER A 1 472 ? 13.502 -13.099 10.288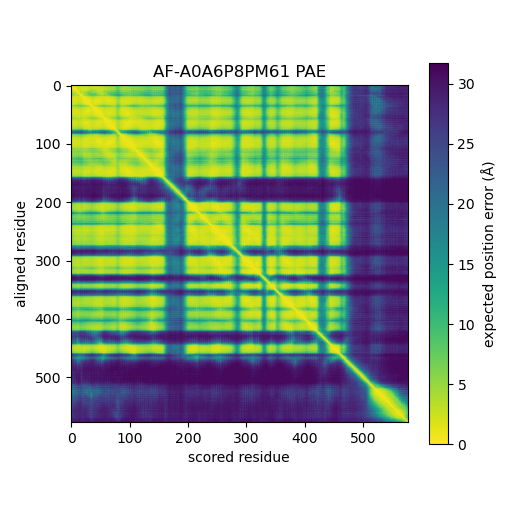 1.00 26.36 472 SER A N 1
ATOM 3834 C CA . SER A 1 472 ? 14.043 -14.159 11.133 1.00 26.36 472 SER A CA 1
ATOM 3835 C C . SER A 1 472 ? 12.975 -15.232 11.359 1.00 26.36 472 SER A C 1
ATOM 3837 O O . SER A 1 472 ? 12.012 -15.055 12.102 1.00 26.36 472 SER A O 1
ATOM 3839 N N . LEU A 1 473 ? 13.136 -16.376 10.694 1.00 25.52 473 LEU A N 1
ATOM 3840 C CA . LEU A 1 473 ? 12.407 -17.590 11.047 1.00 25.52 473 LEU A CA 1
ATOM 3841 C C . LEU A 1 473 ? 12.806 -17.990 12.477 1.00 25.52 473 LEU A C 1
ATOM 3843 O O . LEU A 1 473 ? 14.001 -17.962 12.792 1.00 25.52 473 LEU A O 1
ATOM 3847 N N . PRO A 1 474 ? 11.860 -18.404 13.342 1.00 27.06 474 PRO A N 1
ATOM 3848 C CA . PRO A 1 474 ? 12.212 -19.012 14.614 1.00 27.06 474 PRO A CA 1
ATOM 3849 C C . PRO A 1 474 ? 13.110 -20.213 14.327 1.00 27.06 474 PRO A C 1
ATOM 3851 O O . PRO A 1 474 ? 12.698 -21.152 13.637 1.00 27.06 474 PRO A O 1
ATOM 3854 N N . LYS A 1 475 ? 14.349 -20.181 14.831 1.00 24.58 475 LYS A N 1
ATOM 3855 C CA . LYS A 1 475 ? 15.203 -21.368 14.871 1.00 24.58 475 LYS A CA 1
ATOM 3856 C C . LYS A 1 475 ? 14.404 -22.438 15.609 1.00 24.58 475 LYS A C 1
ATOM 3858 O O . LYS A 1 475 ? 14.188 -22.319 16.812 1.00 24.58 475 LYS A O 1
ATOM 3863 N N . LYS A 1 476 ? 13.948 -23.473 14.899 1.00 25.16 476 LYS A N 1
ATOM 3864 C CA . LYS A 1 476 ? 13.578 -24.724 15.558 1.00 25.16 476 LYS A CA 1
ATOM 3865 C C . LYS A 1 476 ? 14.849 -25.194 16.248 1.00 25.16 476 LYS A C 1
ATOM 3867 O O . LYS A 1 476 ? 15.814 -25.545 15.572 1.00 25.16 476 LYS A O 1
ATOM 3872 N N . SER A 1 477 ? 14.872 -25.121 17.572 1.00 25.73 477 SER A N 1
ATOM 3873 C CA . SER A 1 477 ? 15.864 -25.812 18.376 1.00 25.73 477 SER A CA 1
ATOM 3874 C C . SER A 1 477 ? 15.836 -27.277 17.949 1.00 25.73 477 SER A C 1
ATOM 3876 O O . SER A 1 477 ? 14.845 -27.979 18.145 1.00 25.73 477 SER A O 1
ATOM 3878 N N . GLN A 1 478 ? 16.895 -27.725 17.275 1.00 25.56 478 GLN A N 1
ATOM 3879 C CA . GLN A 1 478 ? 17.153 -29.147 17.127 1.00 25.56 478 GLN A CA 1
ATOM 3880 C C . GLN A 1 478 ? 17.388 -29.676 18.537 1.00 25.56 478 GLN A C 1
ATOM 3882 O O . GLN A 1 478 ? 18.462 -29.503 19.106 1.00 25.56 478 GLN A O 1
ATOM 3887 N N . ILE A 1 479 ? 16.355 -30.282 19.115 1.00 26.69 479 ILE A N 1
ATOM 3888 C CA . ILE A 1 479 ? 16.532 -31.207 20.224 1.00 26.69 479 ILE A CA 1
ATOM 3889 C C . ILE A 1 479 ? 17.363 -32.350 19.642 1.00 26.69 479 ILE A C 1
ATOM 3891 O O . ILE A 1 479 ? 16.887 -33.121 18.807 1.00 26.69 479 ILE A O 1
ATOM 3895 N N . GLN A 1 480 ? 18.641 -32.379 20.012 1.00 24.52 480 GLN A N 1
ATOM 3896 C CA . GLN A 1 480 ? 19.535 -33.496 19.752 1.00 24.52 480 GLN A CA 1
ATOM 3897 C C . GLN A 1 480 ? 18.974 -34.713 20.490 1.00 24.52 480 GLN A C 1
ATOM 3899 O O . GLN A 1 480 ? 19.161 -34.857 21.695 1.00 24.52 480 GLN A O 1
ATOM 3904 N N . HIS A 1 481 ? 18.270 -35.587 19.774 1.00 24.34 481 HIS A N 1
ATOM 3905 C CA . HIS A 1 481 ? 18.120 -36.961 20.226 1.00 24.34 481 HIS A CA 1
ATOM 3906 C C . HIS A 1 481 ? 19.445 -37.684 19.983 1.00 24.34 481 HIS A C 1
ATOM 3908 O O . HIS A 1 481 ? 19.983 -37.697 18.874 1.00 24.34 481 HIS A O 1
ATOM 3914 N N . SER A 1 482 ? 19.980 -38.223 21.071 1.00 25.12 482 SER A N 1
ATOM 3915 C CA . SER A 1 482 ? 21.207 -38.997 21.156 1.00 25.12 482 SER A CA 1
ATOM 3916 C C . SER A 1 482 ? 21.202 -40.190 20.197 1.00 25.12 482 SER A C 1
ATOM 3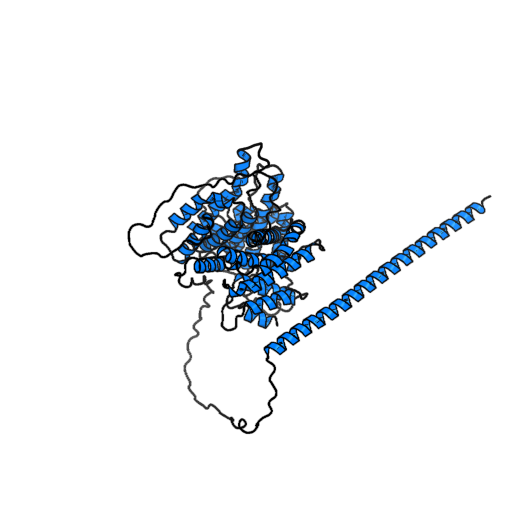918 O O . SER A 1 482 ? 20.208 -40.892 20.017 1.00 25.12 482 SER A O 1
ATOM 3920 N N . GLN A 1 483 ? 22.358 -40.391 19.570 1.00 25.34 483 GLN A N 1
ATOM 3921 C CA . GLN A 1 483 ? 22.648 -41.444 18.607 1.00 25.34 483 GLN A CA 1
ATOM 3922 C C . GLN A 1 483 ? 22.543 -42.836 19.250 1.00 25.34 483 GLN A C 1
ATOM 3924 O O . GLN A 1 483 ? 23.180 -43.101 20.267 1.00 25.34 483 GLN A O 1
ATOM 3929 N N . SER A 1 484 ? 21.814 -43.746 18.601 1.00 24.55 484 SER A N 1
ATOM 3930 C CA . SER A 1 484 ? 21.956 -45.193 18.790 1.00 24.55 484 SER A CA 1
ATOM 3931 C C . SER A 1 484 ? 22.589 -45.797 17.533 1.00 24.55 484 SER A C 1
ATOM 3933 O O . SER A 1 484 ? 22.274 -45.402 16.409 1.00 24.55 484 SER A O 1
ATOM 3935 N N . LYS A 1 485 ? 23.558 -46.688 17.749 1.00 26.50 485 LYS A N 1
ATOM 3936 C CA . LYS A 1 485 ? 24.533 -47.202 16.782 1.00 26.50 485 LYS A CA 1
ATOM 3937 C C . LYS A 1 485 ? 23.939 -48.239 15.813 1.00 26.50 485 LYS A C 1
ATOM 3939 O O . LYS A 1 485 ? 23.174 -49.099 16.217 1.00 26.50 485 LYS A O 1
ATOM 3944 N N . GLN A 1 486 ? 24.409 -48.139 14.563 1.00 25.12 486 GLN A N 1
ATOM 3945 C CA . GLN A 1 486 ? 24.711 -49.176 13.556 1.00 25.12 486 GLN A CA 1
ATOM 3946 C C . GLN A 1 486 ? 23.819 -50.427 13.438 1.00 25.12 486 GLN A C 1
ATOM 3948 O O . GLN A 1 486 ? 23.791 -51.252 14.335 1.00 25.12 486 GLN A O 1
ATOM 3953 N N . HIS A 1 487 ? 23.344 -50.697 12.214 1.00 24.42 487 HIS A N 1
ATOM 3954 C CA . HIS A 1 487 ? 23.792 -51.879 11.459 1.00 24.42 487 HIS A CA 1
ATOM 3955 C C . HIS A 1 487 ? 23.640 -51.670 9.938 1.00 24.42 487 HIS A C 1
ATOM 3957 O O . HIS A 1 487 ? 22.588 -51.274 9.442 1.00 24.42 487 HIS A O 1
ATOM 3963 N N . LYS A 1 488 ? 24.734 -51.926 9.207 1.00 25.30 488 LYS A N 1
ATOM 3964 C CA . LYS A 1 488 ? 24.796 -52.063 7.744 1.00 25.30 488 LYS A CA 1
ATOM 3965 C C . LYS A 1 488 ? 24.159 -53.396 7.338 1.00 25.30 488 LYS A C 1
ATOM 3967 O O . LYS A 1 488 ? 24.587 -54.427 7.846 1.00 25.30 488 LYS A O 1
ATOM 3972 N N . MET A 1 489 ? 23.274 -53.385 6.345 1.00 25.12 489 MET A N 1
ATOM 3973 C CA . MET A 1 489 ? 23.120 -54.505 5.413 1.00 25.12 489 MET A CA 1
ATOM 3974 C C . MET A 1 489 ? 22.784 -53.964 4.023 1.00 25.12 489 MET A C 1
ATOM 3976 O O . MET A 1 489 ? 21.754 -53.330 3.810 1.00 25.12 489 MET A O 1
ATOM 3980 N N . GLU A 1 490 ? 23.694 -54.207 3.083 1.00 27.64 490 GLU A N 1
ATOM 3981 C CA . GLU A 1 490 ? 23.454 -54.104 1.647 1.00 27.64 490 GLU A CA 1
ATOM 3982 C C . GLU A 1 490 ? 22.367 -55.099 1.225 1.00 27.64 490 GLU A C 1
ATOM 3984 O O . GLU A 1 490 ? 22.390 -56.245 1.682 1.00 27.64 490 GLU A O 1
ATOM 3989 N N . LYS A 1 491 ? 21.493 -54.708 0.283 1.00 27.72 491 LYS A N 1
ATOM 3990 C CA . LYS A 1 491 ? 21.141 -55.553 -0.875 1.00 27.72 491 LYS A CA 1
ATOM 3991 C C . LYS A 1 491 ? 20.250 -54.850 -1.915 1.00 27.72 491 LYS A C 1
ATOM 3993 O O . LYS A 1 491 ? 19.127 -54.458 -1.637 1.00 27.72 491 LYS A O 1
ATOM 3998 N N . LYS A 1 492 ? 20.798 -54.849 -3.138 1.00 24.50 492 LYS A N 1
ATOM 3999 C CA . LYS A 1 492 ? 20.194 -55.067 -4.470 1.00 24.50 492 LYS A CA 1
ATOM 4000 C C . LYS A 1 492 ? 19.090 -54.132 -4.992 1.00 24.50 492 LYS A C 1
ATOM 4002 O O . LYS A 1 492 ? 17.902 -54.326 -4.767 1.00 24.50 492 LYS A O 1
ATOM 4007 N N . VAL A 1 493 ? 19.537 -53.252 -5.891 1.00 26.45 493 VAL A N 1
ATOM 4008 C CA . VAL A 1 493 ? 18.780 -52.663 -7.007 1.00 26.45 493 VAL A CA 1
ATOM 4009 C C . VAL A 1 493 ? 18.333 -53.768 -7.975 1.00 26.45 493 VAL A C 1
ATOM 4011 O O . VAL A 1 493 ? 19.134 -54.625 -8.348 1.00 26.45 493 VAL A O 1
ATOM 4014 N N . SER A 1 494 ? 17.069 -53.736 -8.400 1.00 25.30 494 SER A N 1
ATOM 4015 C CA . SER A 1 494 ? 16.523 -54.583 -9.468 1.00 25.30 494 SER A CA 1
ATOM 4016 C C . SER A 1 494 ? 16.155 -53.716 -10.677 1.00 25.30 494 SER A C 1
ATOM 4018 O O . SER A 1 494 ? 15.176 -52.978 -10.660 1.00 25.30 494 SER A O 1
ATOM 4020 N N . HIS A 1 495 ? 16.972 -53.815 -11.727 1.00 30.45 495 HIS A N 1
ATOM 4021 C CA . HIS A 1 495 ? 16.662 -53.372 -13.085 1.00 30.45 495 HIS A CA 1
ATOM 4022 C C . HIS A 1 495 ? 15.898 -54.485 -13.817 1.00 30.45 495 HIS A C 1
ATOM 4024 O O . HIS A 1 495 ? 16.475 -55.531 -14.090 1.00 30.45 495 HIS A O 1
ATOM 4030 N N . PHE A 1 496 ? 14.642 -54.237 -14.178 1.00 27.02 496 PHE A N 1
ATOM 4031 C CA . PHE A 1 496 ? 13.861 -54.947 -15.204 1.00 27.02 496 PHE A CA 1
ATOM 4032 C C . PHE A 1 496 ? 12.839 -53.907 -15.715 1.00 27.02 496 PHE A C 1
ATOM 4034 O O . PHE A 1 496 ? 12.220 -53.247 -14.894 1.00 27.02 496 PHE A O 1
ATOM 4041 N N . LEU A 1 497 ? 12.611 -53.610 -16.995 1.00 28.16 497 LEU A N 1
ATOM 4042 C CA . LEU A 1 497 ? 12.964 -54.237 -18.262 1.00 28.16 497 LEU A CA 1
ATOM 4043 C C . LEU A 1 497 ? 12.870 -53.124 -19.336 1.00 28.16 497 LEU A C 1
ATOM 4045 O O . LEU A 1 497 ? 11.799 -52.569 -19.555 1.00 28.16 497 LEU A O 1
ATOM 4049 N N . CYS A 1 498 ? 13.976 -52.768 -19.992 1.00 31.27 498 CYS A N 1
ATOM 4050 C CA . CYS A 1 498 ? 13.979 -51.866 -21.147 1.00 31.27 498 CYS A CA 1
ATOM 4051 C C . CYS A 1 498 ? 14.134 -52.737 -22.398 1.00 31.27 498 CYS A C 1
ATOM 4053 O O . CYS A 1 498 ? 15.257 -53.058 -22.787 1.00 31.27 498 CYS A O 1
ATOM 4055 N N . LYS A 1 499 ? 13.019 -53.234 -22.951 1.00 31.38 499 LYS A N 1
ATOM 4056 C CA . LYS A 1 499 ? 13.037 -54.041 -24.184 1.00 31.38 499 LYS A CA 1
ATOM 4057 C C . LYS A 1 499 ? 11.696 -54.084 -24.933 1.00 31.38 499 LYS A C 1
ATOM 4059 O O . LYS A 1 499 ? 11.306 -55.127 -25.429 1.00 31.38 499 LYS A O 1
ATOM 4064 N N . GLU A 1 500 ? 11.031 -52.936 -25.072 1.00 29.47 500 GLU A N 1
ATOM 4065 C CA . GLU A 1 500 ? 9.885 -52.763 -25.995 1.00 29.47 500 GLU A CA 1
ATOM 4066 C C . GLU A 1 500 ? 9.947 -51.436 -26.788 1.00 29.47 500 GLU A C 1
ATOM 4068 O O . GLU A 1 500 ? 8.936 -50.911 -27.234 1.00 29.47 500 GLU A O 1
ATOM 4073 N N . VAL A 1 501 ? 11.143 -50.868 -26.998 1.00 35.72 501 VAL A N 1
ATOM 4074 C CA . VAL A 1 501 ? 11.315 -49.561 -27.682 1.00 35.72 501 VAL A CA 1
ATOM 4075 C C . VAL A 1 501 ? 11.772 -49.690 -29.149 1.00 35.72 501 VAL A C 1
ATOM 4077 O O . VAL A 1 501 ? 12.060 -48.691 -29.795 1.00 35.72 501 VAL A O 1
ATOM 4080 N N . LEU A 1 502 ? 11.813 -50.890 -29.744 1.00 35.75 502 LEU A N 1
ATOM 4081 C CA . LEU A 1 502 ? 12.384 -51.059 -31.097 1.00 35.75 502 LEU A CA 1
ATOM 4082 C C . LEU A 1 502 ? 11.470 -51.626 -32.191 1.00 35.75 502 LEU A C 1
ATOM 4084 O O . LEU A 1 502 ? 11.957 -51.863 -33.292 1.00 35.75 502 LEU A O 1
ATOM 4088 N N . GLN A 1 503 ? 10.157 -51.757 -31.981 1.00 36.34 503 GLN A N 1
ATOM 4089 C CA . GLN A 1 503 ? 9.240 -52.134 -33.071 1.00 36.34 503 GLN A CA 1
ATOM 4090 C C . GLN A 1 503 ? 7.894 -51.400 -33.003 1.00 36.34 503 GLN A C 1
ATOM 4092 O O . GLN A 1 503 ? 6.866 -51.975 -32.676 1.00 36.34 503 GLN A O 1
ATOM 4097 N N . ALA A 1 504 ? 7.894 -50.117 -33.371 1.00 31.14 504 ALA A N 1
ATOM 4098 C CA . ALA A 1 504 ? 6.694 -49.423 -33.847 1.00 31.14 504 ALA A CA 1
ATOM 4099 C C . ALA A 1 504 ? 7.100 -48.269 -34.777 1.00 31.14 504 ALA A C 1
ATOM 4101 O O . ALA A 1 504 ? 7.173 -47.103 -34.394 1.00 31.14 504 ALA A O 1
ATOM 4102 N N . GLY A 1 505 ? 7.431 -48.617 -36.020 1.00 31.03 505 GLY A N 1
ATOM 4103 C CA . GLY A 1 505 ? 7.684 -47.651 -37.080 1.00 31.03 505 GLY A CA 1
ATOM 4104 C C . GLY A 1 505 ? 6.399 -46.964 -37.557 1.00 31.03 505 GLY A C 1
ATOM 4105 O O . GLY A 1 505 ? 5.427 -47.624 -37.900 1.00 31.03 505 GLY A O 1
ATOM 4106 N N . LYS A 1 506 ? 6.467 -45.629 -37.638 1.00 32.16 506 LYS A N 1
ATOM 4107 C CA . LYS A 1 506 ? 5.750 -44.728 -38.563 1.00 32.16 506 LYS A CA 1
ATOM 4108 C C . LYS A 1 506 ? 4.213 -44.825 -38.637 1.00 32.16 506 LYS A C 1
ATOM 4110 O O . LYS A 1 506 ? 3.653 -45.468 -39.517 1.00 32.16 506 LYS A O 1
ATOM 4115 N N . ARG A 1 507 ? 3.547 -43.935 -37.892 1.00 26.36 507 ARG A N 1
ATOM 4116 C CA . ARG A 1 507 ? 2.457 -43.097 -38.430 1.00 26.36 507 ARG A CA 1
ATOM 4117 C C . ARG A 1 507 ? 2.661 -41.660 -37.960 1.00 26.36 507 ARG A C 1
ATOM 4119 O O . ARG A 1 507 ? 2.594 -41.376 -36.771 1.00 26.36 507 ARG A O 1
ATOM 4126 N N . SER A 1 508 ? 2.939 -40.763 -38.901 1.00 33.69 508 SER A N 1
ATOM 4127 C CA . SER A 1 508 ? 2.948 -39.321 -38.675 1.00 33.69 508 SER A CA 1
ATOM 4128 C C . SER A 1 508 ? 1.515 -38.844 -38.443 1.00 33.69 508 SER A C 1
ATOM 4130 O O . SER A 1 508 ? 0.729 -38.752 -39.384 1.00 33.69 508 SER A O 1
ATOM 4132 N N . VAL A 1 509 ? 1.175 -38.530 -37.198 1.00 32.09 509 VAL A N 1
ATOM 4133 C CA . VAL A 1 509 ? 0.066 -37.627 -36.890 1.00 32.09 509 VAL A CA 1
ATOM 4134 C C . VAL A 1 509 ? 0.711 -36.396 -36.281 1.00 32.09 509 VAL A C 1
ATOM 4136 O O . VAL A 1 509 ? 1.408 -36.495 -35.274 1.00 32.09 509 VAL A O 1
ATOM 4139 N N . SER A 1 510 ? 0.540 -35.253 -36.939 1.00 32.44 510 SER A N 1
ATOM 4140 C CA . SER A 1 510 ? 0.969 -33.946 -36.450 1.00 32.44 510 SER A CA 1
ATOM 4141 C C . SER A 1 510 ? 0.480 -33.752 -35.013 1.00 32.44 510 SER A C 1
ATOM 4143 O O . SER A 1 510 ? -0.724 -33.613 -34.777 1.00 32.44 510 SER A O 1
ATOM 4145 N N . HIS A 1 511 ? 1.396 -33.776 -34.047 1.00 31.91 511 HIS A N 1
ATOM 4146 C CA . HIS A 1 511 ? 1.073 -33.436 -32.670 1.00 31.91 511 HIS A CA 1
ATOM 4147 C C . HIS A 1 511 ? 0.707 -31.950 -32.621 1.00 31.91 511 HIS A C 1
ATOM 4149 O O . HIS A 1 511 ? 1.555 -31.089 -32.821 1.00 31.91 511 HIS A O 1
ATOM 4155 N N . GLN A 1 512 ? -0.571 -31.655 -32.382 1.00 38.09 512 GLN A N 1
ATOM 4156 C CA . GLN A 1 512 ? -0.997 -30.326 -31.952 1.00 38.09 512 GLN A CA 1
ATOM 4157 C C . GLN A 1 512 ? -0.337 -30.004 -30.611 1.00 38.09 512 GLN A C 1
ATOM 4159 O O . GLN A 1 512 ? -0.445 -30.793 -29.666 1.00 38.09 512 GLN A O 1
ATOM 4164 N N . ASP A 1 513 ? 0.309 -28.842 -30.543 1.00 39.09 513 ASP A N 1
ATOM 4165 C CA . ASP A 1 513 ? 0.997 -28.351 -29.355 1.00 39.09 513 ASP A CA 1
ATOM 4166 C C . ASP A 1 513 ? 0.087 -28.321 -28.119 1.00 39.09 513 ASP A C 1
ATOM 4168 O O . ASP A 1 513 ? -1.082 -27.921 -28.157 1.00 39.09 513 ASP A O 1
ATOM 4172 N N . PHE A 1 514 ? 0.654 -28.725 -26.981 1.00 44.16 514 PHE A N 1
ATOM 4173 C CA . PHE A 1 514 ? -0.017 -28.763 -25.678 1.00 44.16 514 PHE A CA 1
ATOM 4174 C C . PHE A 1 514 ? -0.582 -27.390 -25.262 1.00 44.16 514 PHE A C 1
ATOM 4176 O O . PHE A 1 514 ? -1.632 -27.313 -24.624 1.00 44.16 514 PHE A O 1
ATOM 4183 N N . THR A 1 515 ? 0.077 -26.306 -25.678 1.00 46.12 515 THR A N 1
ATOM 4184 C CA . THR A 1 515 ? -0.339 -24.911 -25.463 1.00 46.12 515 THR A CA 1
ATOM 4185 C C . THR A 1 515 ? -1.623 -24.559 -26.221 1.00 46.12 515 THR A C 1
ATOM 4187 O O . THR A 1 515 ? -2.521 -23.939 -25.648 1.00 46.12 515 THR A O 1
ATOM 4190 N N . MET A 1 516 ? -1.782 -25.040 -27.460 1.00 39.47 516 MET A N 1
ATOM 4191 C CA . MET A 1 516 ? -3.005 -24.843 -28.248 1.00 39.47 516 MET A CA 1
ATOM 4192 C C . MET A 1 516 ? -4.215 -25.568 -27.646 1.00 39.47 516 MET A C 1
ATOM 4194 O O . MET A 1 516 ? -5.329 -25.046 -27.690 1.00 39.47 516 MET A O 1
ATOM 4198 N N . ARG A 1 517 ? -4.017 -26.744 -27.032 1.00 47.47 517 ARG A N 1
ATOM 4199 C CA . ARG A 1 517 ? -5.104 -27.448 -26.325 1.00 47.47 517 ARG A CA 1
ATOM 4200 C C . ARG A 1 517 ? -5.592 -26.672 -25.102 1.00 47.47 517 ARG A C 1
ATOM 4202 O O . ARG A 1 517 ? -6.798 -26.553 -24.907 1.00 47.47 517 ARG A O 1
ATOM 4209 N N . SER A 1 518 ? -4.681 -26.089 -24.319 1.00 51.25 518 SER A N 1
ATOM 4210 C CA . SER A 1 518 ? -5.056 -25.349 -23.109 1.00 51.25 518 SER A CA 1
ATOM 4211 C C . SER A 1 518 ? -5.812 -24.045 -23.378 1.00 51.25 518 SER A C 1
ATOM 4213 O O . SER A 1 518 ? -6.717 -23.709 -22.614 1.00 51.25 518 SER A O 1
ATOM 4215 N N . ASP A 1 519 ? -5.497 -23.344 -24.470 1.00 56.44 519 ASP A N 1
ATOM 4216 C CA . ASP A 1 519 ? -6.210 -22.121 -24.864 1.00 56.44 519 ASP A CA 1
ATOM 4217 C C . ASP A 1 519 ? -7.624 -22.417 -25.376 1.00 56.44 519 ASP A C 1
ATOM 4219 O O . ASP A 1 519 ? -8.567 -21.669 -25.103 1.00 56.44 519 ASP A O 1
ATOM 4223 N N . MET A 1 520 ? -7.800 -23.539 -26.079 1.00 61.41 520 MET A N 1
ATOM 4224 C CA . MET A 1 520 ? -9.113 -23.988 -26.546 1.00 61.41 520 MET A CA 1
ATOM 4225 C C . MET A 1 520 ? -10.013 -24.428 -25.389 1.00 61.41 520 MET A C 1
ATOM 4227 O O . MET A 1 520 ? -11.212 -24.144 -25.408 1.00 61.41 520 MET A O 1
ATOM 4231 N N . ASP A 1 521 ? -9.447 -25.058 -24.359 1.00 64.31 521 ASP A N 1
ATOM 4232 C CA . ASP A 1 521 ? -10.190 -25.424 -23.153 1.00 64.31 521 ASP A CA 1
ATOM 4233 C C . ASP A 1 521 ? -10.577 -24.188 -22.325 1.00 64.31 521 ASP A C 1
ATOM 4235 O O . ASP A 1 521 ? -11.708 -24.115 -21.843 1.00 64.31 521 ASP A O 1
ATOM 4239 N N . LEU A 1 522 ? -9.706 -23.173 -22.223 1.00 64.88 522 LEU A N 1
ATOM 4240 C CA . LEU A 1 522 ? -10.042 -21.896 -21.579 1.00 64.88 522 LEU A CA 1
ATOM 4241 C C . LEU A 1 522 ? -11.181 -21.182 -22.318 1.00 64.88 522 LEU A C 1
ATOM 4243 O O . LEU A 1 522 ? -12.170 -20.794 -21.694 1.00 64.88 522 LEU A O 1
ATOM 4247 N N . LYS A 1 523 ? -11.092 -21.073 -23.651 1.00 69.50 523 LYS A N 1
ATOM 4248 C CA . LYS A 1 523 ? -12.169 -20.510 -24.481 1.00 69.50 523 LYS A CA 1
ATOM 4249 C C . LYS A 1 523 ? -13.477 -21.280 -24.313 1.00 69.50 523 LYS A C 1
ATOM 4251 O O . LYS A 1 523 ? -14.534 -20.661 -24.226 1.00 69.50 523 LYS A O 1
ATOM 4256 N N . ARG A 1 524 ? -13.421 -22.613 -24.216 1.00 78.56 524 ARG A N 1
ATOM 4257 C CA . ARG A 1 524 ? -14.602 -23.460 -23.996 1.00 78.56 524 ARG A CA 1
ATOM 4258 C C . ARG A 1 524 ? -15.232 -23.221 -22.626 1.00 78.56 524 ARG A C 1
ATOM 4260 O O . ARG A 1 524 ? -16.449 -23.115 -22.539 1.00 78.56 524 ARG A O 1
ATOM 4267 N N . VAL A 1 525 ? -14.430 -23.117 -21.567 1.00 80.94 525 VAL A N 1
ATOM 4268 C CA . VAL A 1 525 ? -14.935 -22.861 -20.209 1.00 80.94 525 VAL A CA 1
ATOM 4269 C C . VAL A 1 525 ? -15.562 -21.470 -20.110 1.00 80.94 525 VAL A C 1
ATOM 4271 O O . VAL A 1 525 ? -16.660 -21.353 -19.572 1.00 80.94 525 VAL A O 1
ATOM 4274 N N . ILE A 1 526 ? -14.916 -20.443 -20.674 1.00 71.69 526 ILE A N 1
ATOM 4275 C CA . ILE A 1 526 ? -15.451 -19.073 -20.705 1.00 71.69 526 ILE A CA 1
ATOM 4276 C C . ILE A 1 526 ? -16.766 -19.035 -21.489 1.00 71.69 526 ILE A C 1
ATOM 4278 O O . ILE A 1 526 ? -17.763 -18.536 -20.976 1.00 71.69 526 ILE A O 1
ATOM 4282 N N . LYS A 1 527 ? -16.800 -19.634 -22.687 1.00 74.00 527 LYS A N 1
ATOM 4283 C CA . LYS A 1 527 ? -18.006 -19.690 -23.522 1.00 74.00 527 LYS A CA 1
ATOM 4284 C C . LYS A 1 527 ? -19.162 -20.402 -22.814 1.00 74.00 527 LYS A C 1
ATOM 4286 O O . LYS A 1 527 ? -20.254 -19.854 -22.736 1.00 74.00 527 LYS A O 1
ATOM 4291 N N . ASN A 1 528 ? -18.908 -21.575 -22.233 1.00 80.62 528 ASN A N 1
ATOM 4292 C CA . ASN A 1 528 ? -19.929 -22.339 -21.511 1.00 80.62 528 ASN A CA 1
ATOM 4293 C C . ASN A 1 528 ? -20.451 -21.593 -20.275 1.00 80.62 528 ASN A C 1
ATOM 4295 O O . ASN A 1 528 ? -21.597 -21.787 -19.876 1.00 80.62 528 ASN A O 1
ATOM 4299 N N . GLN A 1 529 ? -19.612 -20.780 -19.630 1.00 71.56 529 GLN A N 1
ATOM 4300 C CA . GLN A 1 529 ? -20.029 -19.976 -18.488 1.00 71.56 529 GLN A CA 1
ATOM 4301 C C . GLN A 1 529 ? -20.870 -18.769 -18.929 1.00 71.56 529 GLN A C 1
ATOM 4303 O O . GLN A 1 529 ? -21.902 -18.513 -18.316 1.00 71.56 529 GLN A O 1
ATOM 4308 N N . TRP A 1 530 ? -20.495 -18.098 -20.021 1.00 67.94 530 TRP A N 1
ATOM 4309 C CA . TRP A 1 530 ? -21.293 -17.031 -20.635 1.00 67.94 530 TRP A CA 1
ATOM 4310 C C . TRP A 1 530 ? -22.665 -17.514 -21.115 1.00 67.94 530 TRP A C 1
ATOM 4312 O O . TRP A 1 530 ? -23.666 -16.852 -20.869 1.00 67.94 530 TRP A O 1
ATOM 4322 N N . GLU A 1 531 ? -22.748 -18.691 -21.739 1.00 78.94 531 GLU A N 1
ATOM 4323 C CA . GLU A 1 531 ? -24.032 -19.269 -22.162 1.00 78.94 531 GLU A CA 1
ATOM 4324 C C . GLU A 1 531 ? -24.962 -19.546 -20.969 1.00 78.94 531 GLU A C 1
ATOM 4326 O O . GLU A 1 531 ? -26.169 -19.317 -21.051 1.00 78.94 531 GLU A O 1
ATOM 4331 N N . LYS A 1 532 ? -24.407 -19.979 -19.829 1.00 85.50 532 LYS A N 1
ATOM 4332 C CA . LYS A 1 532 ? -25.178 -20.155 -18.589 1.00 85.50 532 LYS A CA 1
ATOM 4333 C C . LYS A 1 532 ? -25.656 -18.827 -18.010 1.00 85.50 532 LYS A C 1
ATOM 4335 O O . LYS A 1 532 ? -26.770 -18.764 -17.506 1.00 85.50 532 LYS A O 1
ATOM 4340 N N . GLU A 1 533 ? -24.835 -17.782 -18.074 1.00 72.12 533 GLU A N 1
ATOM 4341 C CA . GLU A 1 533 ? -25.213 -16.441 -17.613 1.00 72.12 533 GLU A CA 1
ATOM 4342 C C . GLU A 1 533 ? -26.324 -15.841 -18.471 1.00 72.12 533 GLU A C 1
ATOM 4344 O O . GLU A 1 533 ? -27.287 -15.308 -17.925 1.00 72.12 533 GLU A O 1
ATOM 4349 N N . LEU A 1 534 ? -26.255 -16.021 -19.791 1.00 78.00 534 LEU A N 1
ATOM 4350 C CA . LEU A 1 534 ? -27.305 -15.579 -20.703 1.00 78.00 534 LEU A CA 1
ATOM 4351 C C . LEU A 1 534 ? -28.648 -16.254 -20.378 1.00 78.00 534 LEU A C 1
ATOM 4353 O O . LEU A 1 534 ? -29.680 -15.594 -20.333 1.00 78.00 534 LEU A O 1
ATOM 4357 N N . GLN A 1 535 ? -28.638 -17.556 -20.075 1.00 79.38 535 GLN A N 1
ATOM 4358 C CA . GLN A 1 535 ? -29.850 -18.285 -19.682 1.00 79.38 535 GLN A CA 1
ATOM 4359 C C . GLN A 1 535 ? -30.427 -17.836 -18.334 1.00 79.38 535 GLN A C 1
ATOM 4361 O O . GLN A 1 535 ? -31.639 -17.905 -18.143 1.00 79.38 535 GLN A O 1
ATOM 4366 N N . VAL A 1 536 ? -29.583 -17.411 -17.390 1.00 85.50 536 VAL A N 1
ATOM 4367 C CA . VAL A 1 536 ? -30.046 -16.875 -16.102 1.00 85.50 536 VAL A CA 1
ATOM 4368 C C . VAL A 1 536 ? -30.661 -15.493 -16.291 1.00 85.50 536 VAL A C 1
ATOM 4370 O O . VAL A 1 536 ? -31.748 -15.262 -15.778 1.00 85.50 536 VAL A O 1
ATOM 4373 N N . LEU A 1 537 ? -30.028 -14.619 -17.077 1.00 78.81 537 LEU A N 1
ATOM 4374 C CA . LEU A 1 537 ? -30.548 -13.278 -17.354 1.00 78.81 537 LEU A CA 1
ATOM 4375 C C . LEU A 1 537 ? -31.903 -13.318 -18.066 1.00 78.81 537 LEU A C 1
ATOM 4377 O O . LEU A 1 537 ? -32.814 -12.610 -17.656 1.00 78.81 537 LEU A O 1
ATOM 4381 N N . ILE A 1 538 ? -32.065 -14.200 -19.059 1.00 82.38 538 ILE A N 1
ATOM 4382 C CA . ILE A 1 538 ? -33.355 -14.397 -19.742 1.00 82.38 538 ILE A CA 1
ATOM 4383 C C . ILE A 1 538 ? -34.434 -14.841 -18.741 1.00 82.38 538 ILE A C 1
ATOM 4385 O O . ILE A 1 538 ? -35.535 -14.303 -18.740 1.00 82.38 538 ILE A O 1
ATOM 4389 N N . LYS A 1 539 ? -34.112 -15.771 -17.830 1.00 84.19 539 LYS A N 1
ATOM 4390 C CA . LYS A 1 539 ? -35.056 -16.216 -16.790 1.00 84.19 539 LYS A CA 1
ATOM 4391 C C . LYS A 1 539 ? -35.407 -15.117 -15.788 1.00 84.19 539 LYS A C 1
ATOM 4393 O O . LYS A 1 539 ? -36.558 -15.018 -15.379 1.00 84.19 539 LYS A O 1
ATOM 4398 N N . GLU A 1 540 ? -34.433 -14.310 -15.376 1.00 81.31 540 GLU A N 1
ATOM 4399 C CA . GLU A 1 540 ? -34.665 -13.190 -14.460 1.00 81.31 540 GLU A CA 1
ATOM 4400 C C . GLU A 1 540 ? -35.529 -12.100 -15.113 1.00 81.31 540 GLU A C 1
ATOM 4402 O O . GLU A 1 540 ? -36.401 -11.535 -14.452 1.00 81.31 540 GLU A O 1
ATOM 4407 N N . GLU A 1 541 ? -35.341 -11.838 -16.409 1.00 79.88 541 GLU A N 1
ATOM 4408 C CA . GLU A 1 541 ? -36.166 -10.910 -17.189 1.00 79.88 541 GLU A CA 1
ATOM 4409 C C . GLU A 1 541 ? -37.606 -11.424 -17.358 1.00 79.88 541 GLU A C 1
ATOM 4411 O O . GLU A 1 541 ? -38.556 -10.678 -17.100 1.00 79.88 541 GLU A O 1
ATOM 4416 N N . ASP A 1 542 ? -37.782 -12.713 -17.666 1.00 80.69 542 ASP A N 1
ATOM 4417 C CA . ASP A 1 542 ? -39.095 -13.368 -17.729 1.00 80.69 542 ASP A CA 1
ATOM 4418 C C . ASP A 1 542 ? -39.822 -13.318 -16.372 1.00 80.69 542 ASP A C 1
ATOM 4420 O O . ASP A 1 542 ? -41.009 -12.987 -16.299 1.00 80.69 542 ASP A O 1
ATOM 4424 N N . ASP A 1 543 ? -39.115 -13.579 -15.268 1.00 82.81 543 ASP A N 1
ATOM 4425 C CA . ASP A 1 543 ? -39.671 -13.515 -13.912 1.00 82.81 543 ASP A CA 1
ATOM 4426 C C . ASP A 1 543 ? -40.079 -12.087 -13.518 1.00 82.81 543 ASP A C 1
ATOM 4428 O O . ASP A 1 543 ? -41.094 -11.882 -12.839 1.00 82.81 543 ASP A O 1
ATOM 4432 N N . MET A 1 544 ? -39.308 -11.081 -13.936 1.00 72.62 544 MET A N 1
ATOM 4433 C CA . MET A 1 544 ? -39.632 -9.670 -13.713 1.00 72.62 544 MET A CA 1
ATOM 4434 C C . MET A 1 544 ? -40.834 -9.226 -14.550 1.00 72.62 544 MET A C 1
ATOM 4436 O O . MET A 1 544 ? -41.729 -8.554 -14.024 1.00 72.62 544 MET A O 1
ATOM 4440 N N . SER A 1 545 ? -40.904 -9.657 -15.810 1.00 73.31 545 SER A N 1
ATOM 4441 C CA . SER A 1 545 ? -42.043 -9.413 -16.697 1.00 73.31 545 SER A CA 1
ATOM 4442 C C . SER A 1 545 ? -43.323 -10.048 -16.138 1.00 73.31 545 SER A C 1
ATOM 4444 O O . SER A 1 545 ? -44.339 -9.364 -15.973 1.00 73.31 545 SER A O 1
ATOM 4446 N N . ASN A 1 546 ? -43.254 -11.303 -15.682 1.00 77.56 546 ASN A N 1
ATOM 4447 C CA . ASN A 1 546 ? -44.377 -12.010 -15.060 1.00 77.56 546 ASN A CA 1
ATOM 4448 C C . ASN A 1 546 ? -44.858 -11.339 -13.764 1.00 77.56 546 ASN A C 1
ATOM 4450 O O . ASN A 1 546 ? -46.063 -11.166 -13.563 1.00 77.56 546 ASN A O 1
ATOM 4454 N N . LYS A 1 547 ? -43.940 -10.879 -12.901 1.00 79.44 547 LYS A N 1
ATOM 4455 C CA . LYS A 1 547 ? -44.297 -10.102 -11.697 1.00 79.44 547 LYS A CA 1
ATOM 4456 C C . LYS A 1 547 ? -44.963 -8.767 -12.036 1.00 79.44 547 LYS A C 1
ATOM 4458 O O . LYS A 1 547 ? -45.844 -8.328 -11.294 1.00 79.44 547 LYS A O 1
ATOM 4463 N N . SER A 1 548 ? -44.563 -8.117 -13.131 1.00 74.00 548 SER A N 1
ATOM 4464 C CA . SER A 1 548 ? -45.184 -6.865 -13.583 1.00 74.00 548 SER A CA 1
ATOM 4465 C C . SER A 1 548 ? -46.621 -7.087 -14.079 1.00 74.00 548 SER A C 1
ATOM 4467 O O . SER A 1 548 ? -47.533 -6.372 -13.663 1.00 74.00 548 SER A O 1
ATOM 4469 N N . LEU A 1 549 ? -46.852 -8.152 -14.855 1.00 74.38 549 LEU A N 1
ATOM 4470 C CA . LEU A 1 549 ? -48.177 -8.559 -15.328 1.00 74.38 549 LEU A CA 1
ATOM 4471 C C . LEU A 1 549 ? -49.106 -8.914 -14.162 1.00 74.38 549 LEU A C 1
ATOM 4473 O O . LEU A 1 549 ? -50.254 -8.470 -14.125 1.00 74.38 549 LEU A O 1
ATOM 4477 N N . GLN A 1 550 ? -48.599 -9.644 -13.167 1.00 73.94 550 GLN A N 1
ATOM 4478 C CA . GLN A 1 550 ? -49.378 -10.032 -11.991 1.00 73.94 550 GLN A CA 1
ATOM 4479 C C . GLN A 1 550 ? -49.766 -8.825 -11.119 1.00 73.94 550 GLN A C 1
ATOM 4481 O O . GLN A 1 550 ? -50.887 -8.777 -10.604 1.00 73.94 550 GLN A O 1
ATOM 4486 N N . LYS A 1 551 ? -48.884 -7.820 -10.993 1.00 76.06 551 LYS A N 1
ATOM 4487 C CA . LYS A 1 551 ? -49.190 -6.537 -10.330 1.00 76.06 551 LYS A CA 1
ATOM 4488 C C . LYS A 1 551 ? -50.259 -5.736 -11.073 1.00 76.06 551 LYS A C 1
ATOM 4490 O O . LYS A 1 551 ? -51.167 -5.206 -10.436 1.00 76.06 551 LYS A O 1
ATOM 4495 N N . ASN A 1 552 ? -50.187 -5.681 -12.402 1.00 74.88 552 ASN A N 1
ATOM 4496 C CA . ASN A 1 552 ? -51.184 -4.976 -13.209 1.00 74.88 552 ASN A CA 1
ATOM 4497 C C . ASN A 1 552 ? -52.564 -5.643 -13.096 1.00 74.88 552 ASN A C 1
ATOM 4499 O O . ASN A 1 552 ? -53.559 -4.956 -12.877 1.00 74.88 552 ASN A O 1
ATOM 4503 N N . GLN A 1 553 ? -52.626 -6.979 -13.126 1.00 74.00 553 GLN A N 1
ATOM 4504 C CA . GLN A 1 553 ? -53.873 -7.725 -12.910 1.00 74.00 553 GLN A CA 1
ATOM 4505 C C . GLN A 1 553 ? -54.460 -7.494 -11.508 1.00 74.00 553 GLN A C 1
ATOM 4507 O O . GLN A 1 553 ? -55.667 -7.294 -11.360 1.00 74.00 553 GLN A O 1
ATOM 4512 N N . THR A 1 554 ? -53.627 -7.467 -10.462 1.00 76.00 554 THR A N 1
ATOM 4513 C CA . THR A 1 554 ? -54.109 -7.174 -9.098 1.00 76.00 554 THR A CA 1
ATOM 4514 C C . THR A 1 554 ? -54.618 -5.738 -8.963 1.00 76.00 554 THR A C 1
ATOM 4516 O O . THR A 1 554 ? -55.656 -5.521 -8.341 1.00 76.00 554 THR A O 1
ATOM 4519 N N . GLN A 1 555 ? -53.968 -4.757 -9.591 1.00 75.62 555 GLN A N 1
ATOM 4520 C CA . GLN A 1 555 ? -54.473 -3.381 -9.620 1.00 75.62 555 GLN A CA 1
ATOM 4521 C C . GLN A 1 555 ? -55.796 -3.255 -10.385 1.00 75.62 555 GLN A C 1
ATOM 4523 O O . GLN A 1 555 ? -56.700 -2.554 -9.930 1.00 75.62 555 GLN A O 1
ATOM 4528 N N . GLU A 1 556 ? -55.947 -3.966 -11.503 1.00 76.75 556 GLU A N 1
ATOM 4529 C CA . GLU A 1 556 ? -57.178 -3.944 -12.294 1.00 76.75 556 GLU A CA 1
ATOM 4530 C C . GLU A 1 556 ? -58.357 -4.576 -11.536 1.00 76.75 556 GLU A C 1
ATOM 4532 O O . GLU A 1 556 ? -59.451 -4.010 -11.500 1.00 76.75 556 GLU A O 1
ATOM 4537 N N . THR A 1 557 ? -58.137 -5.710 -10.859 1.00 77.19 557 THR A N 1
ATOM 4538 C CA . THR A 1 557 ? -59.165 -6.339 -10.004 1.00 77.19 557 THR A CA 1
ATOM 4539 C C . THR A 1 557 ? -59.575 -5.439 -8.836 1.00 77.19 557 THR A C 1
ATOM 4541 O O . THR A 1 557 ? -60.770 -5.267 -8.589 1.00 77.19 557 THR A O 1
ATOM 4544 N N . TYR A 1 558 ? -58.611 -4.783 -8.183 1.00 78.75 558 TYR A N 1
ATOM 4545 C CA . TYR A 1 558 ? -58.877 -3.814 -7.120 1.00 78.75 558 TYR A CA 1
ATOM 4546 C C . TYR A 1 558 ? -59.688 -2.608 -7.624 1.00 78.75 558 TYR A C 1
ATOM 4548 O O . TYR A 1 558 ? -60.649 -2.182 -6.979 1.00 78.75 558 TYR A O 1
ATOM 4556 N N . PHE A 1 559 ? -59.360 -2.085 -8.810 1.00 77.00 559 PHE A N 1
ATOM 4557 C CA . PHE A 1 559 ? -60.097 -0.980 -9.422 1.00 77.00 559 PHE A CA 1
ATOM 4558 C C . PHE A 1 559 ? -61.536 -1.374 -9.792 1.00 77.00 559 PHE A C 1
ATOM 4560 O O . PHE A 1 559 ? -62.474 -0.632 -9.489 1.00 77.00 559 PHE A O 1
ATOM 4567 N N . ARG A 1 560 ? -61.742 -2.569 -10.367 1.00 81.19 560 ARG A N 1
ATOM 4568 C CA . ARG A 1 560 ? -63.088 -3.103 -10.650 1.00 81.19 560 ARG A CA 1
ATOM 4569 C C . ARG A 1 560 ? -63.925 -3.240 -9.381 1.00 81.19 560 ARG A C 1
ATOM 4571 O O . ARG A 1 560 ? -65.113 -2.921 -9.387 1.00 81.19 560 ARG A O 1
ATOM 4578 N N . GLU A 1 561 ? -63.316 -3.658 -8.276 1.00 82.56 561 GLU A N 1
ATOM 4579 C CA . GLU A 1 561 ? -64.019 -3.795 -7.004 1.00 82.56 561 GLU A CA 1
ATOM 4580 C C . GLU A 1 561 ? -64.420 -2.443 -6.390 1.00 82.56 561 GLU A C 1
ATOM 4582 O O . GLU A 1 561 ? -65.510 -2.319 -5.823 1.00 82.56 561 GLU A O 1
ATOM 4587 N N . ILE A 1 562 ? -63.598 -1.403 -6.562 1.00 81.62 562 ILE A N 1
ATOM 4588 C CA . ILE A 1 562 ? -63.964 -0.025 -6.199 1.00 81.62 562 ILE A CA 1
ATOM 4589 C C . ILE A 1 562 ? -65.152 0.464 -7.033 1.00 81.62 562 ILE A C 1
ATOM 4591 O O . ILE A 1 562 ? -66.082 1.048 -6.474 1.00 81.62 562 ILE A O 1
ATOM 4595 N N . MET A 1 563 ? -65.145 0.221 -8.346 1.00 78.25 563 MET A N 1
ATOM 4596 C CA . MET A 1 563 ? -66.237 0.637 -9.234 1.00 78.25 563 MET A CA 1
ATOM 4597 C C . MET A 1 563 ? -67.549 -0.070 -8.882 1.00 78.25 563 MET A C 1
ATOM 4599 O O . MET A 1 563 ? -68.573 0.595 -8.738 1.00 78.25 563 MET A O 1
ATOM 4603 N N . ARG A 1 564 ? -67.504 -1.376 -8.586 1.00 83.38 564 ARG A N 1
ATOM 4604 C CA . ARG A 1 564 ? -68.664 -2.128 -8.083 1.00 83.38 564 ARG A CA 1
ATOM 4605 C C . ARG A 1 564 ? -69.233 -1.519 -6.798 1.00 83.38 564 ARG A C 1
ATOM 4607 O O . ARG A 1 564 ? -70.435 -1.294 -6.699 1.00 83.38 564 ARG A O 1
ATOM 4614 N N . LYS A 1 565 ? -68.377 -1.188 -5.823 1.00 79.62 565 LYS A N 1
ATOM 4615 C CA . LYS A 1 565 ? -68.811 -0.551 -4.564 1.00 79.62 565 LYS A CA 1
ATOM 4616 C C . LYS A 1 565 ? -69.420 0.838 -4.779 1.00 79.62 565 LYS A C 1
ATOM 4618 O O . LYS A 1 565 ? -70.260 1.256 -3.986 1.00 79.62 565 LYS A O 1
ATOM 4623 N N . ARG A 1 566 ? -68.996 1.573 -5.814 1.00 76.50 566 ARG A N 1
ATOM 4624 C CA . ARG A 1 566 ? -69.585 2.871 -6.187 1.00 76.50 566 ARG A CA 1
ATOM 4625 C C . ARG A 1 566 ? -70.956 2.699 -6.841 1.00 76.50 566 ARG A C 1
ATOM 4627 O O . ARG A 1 566 ? -71.884 3.395 -6.446 1.00 76.50 566 ARG A O 1
ATOM 4634 N N . GLU A 1 567 ? -71.116 1.734 -7.743 1.00 74.81 567 GLU A N 1
ATOM 4635 C CA . GLU A 1 567 ? -72.422 1.396 -8.330 1.00 74.81 567 GLU A CA 1
ATOM 4636 C C . GLU A 1 567 ? -73.434 0.918 -7.280 1.00 74.81 567 GLU A C 1
ATOM 4638 O O . GLU A 1 567 ? -74.603 1.292 -7.326 1.00 74.81 567 GLU A O 1
ATOM 4643 N N . GLU A 1 568 ? -72.999 0.123 -6.301 1.00 77.00 568 GLU A N 1
ATOM 4644 C CA . GLU A 1 568 ? -73.853 -0.325 -5.195 1.00 77.00 568 GLU A CA 1
ATOM 4645 C C . GLU A 1 568 ? -74.295 0.822 -4.275 1.00 77.00 568 GLU A C 1
ATOM 4647 O O . GLU A 1 568 ? -75.382 0.755 -3.701 1.00 77.00 568 GLU A O 1
ATOM 4652 N N . LYS A 1 569 ? -73.475 1.871 -4.127 1.00 71.25 569 LYS A N 1
ATOM 4653 C CA . LYS A 1 569 ? -73.849 3.083 -3.383 1.00 71.25 569 LYS A CA 1
ATOM 4654 C C . LYS A 1 569 ? -74.865 3.924 -4.153 1.00 71.25 569 LYS A C 1
ATOM 4656 O O . LYS A 1 569 ? -75.874 4.297 -3.570 1.00 71.25 569 LYS A O 1
ATOM 4661 N N . LEU A 1 570 ? -74.659 4.109 -5.457 1.00 66.69 570 LEU A N 1
ATOM 4662 C CA . LEU A 1 570 ? -75.598 4.829 -6.326 1.00 66.69 570 LEU A CA 1
ATOM 4663 C C . LEU A 1 570 ? -76.973 4.137 -6.369 1.00 66.69 570 LEU A C 1
ATOM 4665 O O . LEU A 1 570 ? -77.998 4.770 -6.152 1.00 66.69 570 LEU A O 1
ATOM 4669 N N . LYS A 1 571 ? -77.007 2.802 -6.495 1.00 68.12 571 LYS A N 1
ATOM 4670 C CA . LYS A 1 571 ? -78.259 2.016 -6.454 1.00 68.12 571 LYS A CA 1
ATOM 4671 C C . LYS A 1 571 ? -78.961 2.011 -5.088 1.00 68.12 571 LYS A C 1
ATOM 4673 O O . LYS A 1 571 ? -80.120 1.602 -5.007 1.00 68.12 571 LYS A O 1
ATOM 4678 N N . LYS A 1 572 ? -78.263 2.373 -4.005 1.00 60.03 572 LYS A N 1
ATOM 4679 C CA . LYS A 1 572 ? -78.855 2.528 -2.665 1.00 60.03 572 LYS A CA 1
ATOM 4680 C C . LYS A 1 572 ? -79.447 3.920 -2.465 1.00 60.03 572 LYS A C 1
ATOM 4682 O O . LYS A 1 572 ? -80.472 4.010 -1.803 1.00 60.03 572 LYS A O 1
ATOM 4687 N N . GLU A 1 573 ? -78.848 4.952 -3.052 1.00 55.09 573 GLU A N 1
ATOM 4688 C CA . GLU A 1 573 ? -79.379 6.321 -3.024 1.00 55.09 573 GLU A CA 1
ATOM 4689 C C . GLU A 1 573 ? -80.670 6.446 -3.855 1.00 55.09 573 GLU A C 1
ATOM 4691 O O . GLU A 1 573 ? -81.626 7.065 -3.392 1.00 55.09 573 GLU A O 1
ATOM 4696 N N . ASP A 1 574 ? -80.778 5.727 -4.980 1.00 53.94 574 ASP A N 1
ATOM 4697 C CA . ASP A 1 574 ? -81.996 5.679 -5.815 1.00 53.94 574 ASP A CA 1
ATOM 4698 C C . ASP A 1 574 ? -83.195 4.945 -5.170 1.00 53.94 574 ASP A C 1
ATOM 4700 O O . ASP A 1 574 ? -84.307 4.996 -5.690 1.00 53.94 574 ASP A O 1
ATOM 4704 N N . LYS A 1 575 ? -83.007 4.241 -4.043 1.00 53.69 575 LYS A N 1
ATOM 4705 C CA . LYS A 1 575 ? -84.092 3.561 -3.298 1.00 53.69 575 LYS A CA 1
ATOM 4706 C C . LYS A 1 575 ? -84.637 4.373 -2.119 1.00 53.69 575 LYS A C 1
ATOM 4708 O O . LYS A 1 575 ? -85.496 3.878 -1.392 1.00 53.69 575 LYS A O 1
ATOM 4713 N N . THR A 1 576 ? -84.136 5.589 -1.919 1.00 51.78 576 THR A N 1
ATOM 4714 C CA . THR A 1 576 ? -84.554 6.522 -0.859 1.00 51.78 576 THR A CA 1
ATOM 4715 C C . THR A 1 576 ? -85.093 7.834 -1.432 1.00 51.78 576 THR A C 1
ATOM 4717 O O . THR A 1 576 ? -84.816 8.908 -0.901 1.00 51.78 576 THR A O 1
ATOM 4720 N N . LEU A 1 577 ? -85.872 7.728 -2.511 1.00 42.78 577 LEU A N 1
ATOM 4721 C CA . LEU A 1 577 ? -86.731 8.785 -3.044 1.00 42.78 577 LEU A CA 1
ATOM 4722 C C . LEU A 1 577 ? -88.191 8.340 -2.995 1.00 42.78 577 LEU A C 1
ATOM 4724 O O . LEU A 1 577 ? -88.462 7.194 -3.425 1.00 42.78 577 LEU A O 1
#